Protein 8EI9 (pdb70)

B-factor: mean 84.49, std 15.57, range [42.55, 171.06]

Secondary structure (DSSP, 8-state):
---SSHHHHHHHTT-S-TTTTHHHHHHHHHHTSSHHHHHHHHT-HHHHHHHHHHHTT---SHHHHHHHHHHHHHHTSTHHHHHHHHTT-HHHHTGGGTS--HHHHHHHHHHHHHHHHHSTTHHHHHHHTTHHHHHHHT---S-SHHHHHHHHHHHHHSTT-HHHHHHHHHTT-HHHHHHHHTT---HHHHHHHHHHHHTTTSSTTTHHHHHHHTHHHHHGGGGG-S-HHHHHHHHHHHHHH-TT-TT---THHHHHHHHHHTT-S-HHHHHHHHHHHHHTTSS-HHHHHHHHHTTHHHHHHHHHHHHTT-HHHHHHHHHHHHHHTSSSTTHHHHHHHHHHTT-HHHHHHTTSTT--HHHHHHHHHHHHHHTSSGGGHHHHHHTT-HHHHHHHHHHHHHHHT-TTSSTT-----SSS--THHHHHHHHHHHHHHTTSHHHHHHHHHTT-HHHHHHHTT-S-TTHHHHHHHHTTTTSSSHHHHHHHTTSS-TTTTTTSTT-SSHHHHTTHHHHHHHTT--/---EEE-HHHHHHHHHHT---SSB-HHHHHHHHHHHHHHHT-B-SSS-SEEE-TTSSHHHHT--SEEESS-THHHHHHHTTSEEE-/--HHHHHHHHHHSTT--

Structure (mmCIF, N/CA/C/O backbone):
data_8EI9
#
_entry.id   8EI9
#
_cell.length_a   87.035
_cell.length_b   95.318
_cell.length_c   166.723
_cell.angle_alpha   90.000
_cell.angle_beta   90.000
_cell.angle_gamma   90.000
#
_symmetry.space_group_name_H-M   'P 21 21 21'
#
loop_
_entity.id
_entity.type
_entity.pdbx_description
1 polymer H332
2 polymer 'Catenin beta-1'
3 polymer 'E3 ubiquitin-protein ligase Mdm2'
4 non-polymer "N,N'-(1,4-phenylene)diacetamide"
#
loop_
_atom_site.group_PDB
_atom_site.id
_atom_site.type_symbol
_atom_site.label_atom_id
_atom_site.label_alt_id
_atom_site.label_comp_id
_atom_site.label_asym_id
_atom_site.label_entity_id
_atom_site.label_seq_id
_atom_site.pdbx_PDB_ins_code
_atom_site.Cartn_x
_atom_site.Cartn_y
_atom_site.Cartn_z
_atom_site.occupancy
_atom_site.B_iso_or_equiv
_atom_site.auth_seq_id
_atom_site.auth_comp_id
_atom_site.auth_asym_id
_atom_site.auth_atom_id
_atom_site.pdbx_PDB_model_num
ATOM 1 N N . ALA A 1 6 ? 61.810 3.164 19.661 1.00 113.80 5 ALA C N 1
ATOM 2 C CA . ALA A 1 6 ? 61.238 4.343 20.301 1.00 118.38 5 ALA C CA 1
ATOM 3 C C . ALA A 1 6 ? 60.174 4.980 19.414 1.00 120.20 5 ALA C C 1
ATOM 4 O O . ALA A 1 6 ? 59.424 5.851 19.854 1.00 115.90 5 ALA C O 1
ATOM 6 N N . ASN A 1 7 ? 60.114 4.536 18.158 1.00 119.85 6 ASN C N 1
ATOM 7 C CA . ASN A 1 7 ? 59.139 5.057 17.211 1.00 111.85 6 ASN C CA 1
ATOM 8 C C . ASN A 1 7 ? 58.532 3.984 16.318 1.00 109.03 6 ASN C C 1
ATOM 9 O O . ASN A 1 7 ? 57.661 4.308 15.504 1.00 105.75 6 ASN C O 1
ATOM 14 N N . ASP A 1 8 ? 58.951 2.724 16.443 1.00 113.38 7 ASP C N 1
ATOM 15 C CA . ASP A 1 8 ? 58.453 1.663 15.577 1.00 106.17 7 ASP C CA 1
ATOM 16 C C . ASP A 1 8 ? 57.217 0.974 16.144 1.00 99.91 7 ASP C C 1
ATOM 17 O O . ASP A 1 8 ? 56.289 0.660 15.391 1.00 95.03 7 ASP C O 1
ATOM 22 N N . CYS A 1 9 ? 57.181 0.727 17.456 1.00 97.95 8 CYS C N 1
ATOM 23 C CA . CYS A 1 9 ? 56.002 0.110 18.054 1.00 98.10 8 CYS C CA 1
ATOM 24 C C . CYS A 1 9 ? 54.783 1.021 18.037 1.00 91.59 8 CYS C C 1
ATOM 25 O O . CYS A 1 9 ? 53.676 0.547 18.312 1.00 91.59 8 CYS C O 1
ATOM 28 N N . PHE A 1 10 ? 54.952 2.305 17.725 1.00 88.86 9 PHE C N 1
ATOM 29 C CA . PHE A 1 10 ? 53.808 3.174 17.480 1.00 87.35 9 PHE C CA 1
ATOM 30 C C . PHE A 1 10 ? 53.357 3.103 16.025 1.00 91.18 9 PHE C C 1
ATOM 31 O O . PHE A 1 10 ? 52.161 2.965 15.750 1.00 91.02 9 PHE C O 1
ATOM 39 N N . LYS A 1 11 ? 54.305 3.199 15.089 1.00 96.45 10 LYS C N 1
ATOM 40 C CA . LYS A 1 11 ? 53.963 3.194 13.670 1.00 93.46 10 LYS C CA 1
ATOM 41 C C . LYS A 1 11 ? 53.260 1.900 13.277 1.00 94.54 10 LYS C C 1
ATOM 42 O O . LYS A 1 11 ? 52.245 1.920 12.571 1.00 88.88 10 LYS C O 1
ATOM 48 N N . ALA A 1 12 ? 53.789 0.761 13.728 1.00 94.94 11 ALA C N 1
ATOM 49 C CA . ALA A 1 12 ? 53.197 -0.529 13.398 1.00 93.58 11 ALA C CA 1
ATOM 50 C C . ALA A 1 12 ? 51.844 -0.747 14.063 1.00 96.27 11 ALA C C 1
ATOM 51 O O . ALA A 1 12 ? 51.136 -1.689 13.691 1.00 102.73 11 ALA C O 1
ATOM 53 N N . ALA A 1 13 ? 51.472 0.091 15.030 1.00 92.71 12 ALA C N 1
ATOM 54 C CA . ALA A 1 13 ? 50.172 -0.012 15.679 1.00 86.80 12 ALA C CA 1
ATOM 55 C C . ALA A 1 13 ? 49.085 0.725 14.909 1.00 83.02 12 ALA C C 1
ATOM 56 O O . ALA A 1 13 ? 47.968 0.213 14.771 1.00 78.26 12 ALA C O 1
ATOM 58 N N . TRP A 1 14 ? 49.390 1.923 14.403 1.00 86.13 13 TRP C N 1
ATOM 59 C CA . TRP A 1 14 ? 48.390 2.681 13.659 1.00 89.60 13 TRP C CA 1
ATOM 60 C C . TRP A 1 14 ? 48.137 2.069 12.288 1.00 90.49 13 TRP C C 1
ATOM 61 O O . TRP A 1 14 ? 46.986 1.972 11.851 1.00 89.21 13 TRP C O 1
ATOM 72 N N . GLN A 1 15 ? 49.190 1.627 11.604 1.00 91.03 14 GLN C N 1
ATOM 73 C CA . GLN A 1 15 ? 48.957 0.962 10.324 1.00 92.07 14 GLN C CA 1
ATOM 74 C C . GLN A 1 15 ? 48.276 -0.403 10.478 1.00 93.81 14 GLN C C 1
ATOM 75 O O . GLN A 1 15 ? 48.157 -1.152 9.498 1.00 107.41 14 GLN C O 1
ATOM 81 N N . CYS A 1 16 ? 47.837 -0.713 11.701 1.00 88.58 15 CYS C N 1
ATOM 82 C CA . CYS A 1 16 ? 46.911 -1.803 11.957 1.00 93.08 15 CYS C CA 1
ATOM 83 C C . CYS A 1 16 ? 45.548 -1.316 12.438 1.00 91.35 15 CYS C C 1
ATOM 84 O O . CYS A 1 16 ? 44.566 -2.052 12.306 1.00 91.64 15 CYS C O 1
ATOM 87 N N . ILE A 1 17 ? 45.458 -0.096 12.977 1.00 89.50 16 ILE C N 1
ATOM 88 C CA . ILE A 1 17 ? 44.147 0.472 13.283 1.00 88.92 16 ILE C CA 1
ATOM 89 C C . ILE A 1 17 ? 43.526 1.056 12.025 1.00 85.46 16 ILE C C 1
ATOM 90 O O . ILE A 1 17 ? 42.295 1.115 11.907 1.00 86.50 16 ILE C O 1
ATOM 95 N N . ILE A 1 18 ? 44.359 1.476 11.071 1.00 82.84 17 ILE C N 1
ATOM 96 C CA . ILE A 1 18 ? 43.886 1.958 9.783 1.00 81.84 17 ILE C CA 1
ATOM 97 C C . ILE A 1 18 ? 43.489 0.738 8.965 1.00 86.65 17 ILE C C 1
ATOM 98 O O . ILE A 1 18 ? 42.898 0.856 7.883 1.00 92.02 17 ILE C O 1
ATOM 103 N N . TRP A 1 19 ? 43.772 -0.457 9.499 1.00 85.60 18 TRP C N 1
ATOM 104 C CA . TRP A 1 19 ? 43.520 -1.651 8.708 1.00 92.15 18 TRP C CA 1
ATOM 105 C C . TRP A 1 19 ? 42.020 -1.687 8.460 1.00 97.15 18 TRP C C 1
ATOM 106 O O . TRP A 1 19 ? 41.554 -1.869 7.331 1.00 107.48 18 TRP C O 1
ATOM 117 N N . LEU A 1 20 ? 41.274 -1.413 9.530 1.00 89.14 19 LEU C N 1
ATOM 118 C CA . LEU A 1 20 ? 39.865 -1.700 9.697 1.00 88.23 19 LEU C CA 1
ATOM 119 C C . LEU A 1 20 ? 38.982 -0.607 9.124 1.00 90.49 19 LEU C C 1
ATOM 120 O O . LEU A 1 20 ? 37.753 -0.762 9.095 1.00 93.41 19 LEU C O 1
ATOM 125 N N . HIS A 1 21 ? 39.573 0.530 8.774 1.00 90.46 20 HIS C N 1
ATOM 126 C CA . HIS A 1 21 ? 38.950 1.541 7.935 1.00 97.99 20 HIS C CA 1
ATOM 127 C C . HIS A 1 21 ? 38.000 2.352 8.805 1.00 91.70 20 HIS C C 1
ATOM 128 O O . HIS A 1 21 ? 38.409 3.104 9.695 1.00 81.39 20 HIS C O 1
ATOM 135 N N . GLN A 1 22 ? 36.716 2.087 8.580 1.00 91.91 21 GLN C N 1
ATOM 136 C CA . GLN A 1 22 ? 35.577 2.886 9.010 1.00 94.87 21 GLN C CA 1
ATOM 137 C C . GLN A 1 22 ? 35.980 4.302 9.328 1.00 91.77 21 GLN C C 1
ATOM 138 O O . GLN A 1 22 ? 36.486 4.978 8.452 1.00 84.98 21 GLN C O 1
ATOM 144 N N . LEU B 2 16 ? -17.284 -43.017 -55.655 1.00 77.17 148 LEU A N 1
ATOM 145 C CA . LEU B 2 16 ? -17.101 -42.423 -56.975 1.00 90.85 148 LEU A CA 1
ATOM 146 C C . LEU B 2 16 ? -16.363 -43.365 -57.923 1.00 93.87 148 LEU A C 1
ATOM 147 O O . LEU B 2 16 ? -16.797 -44.496 -58.134 1.00 91.72 148 LEU A O 1
ATOM 152 N N 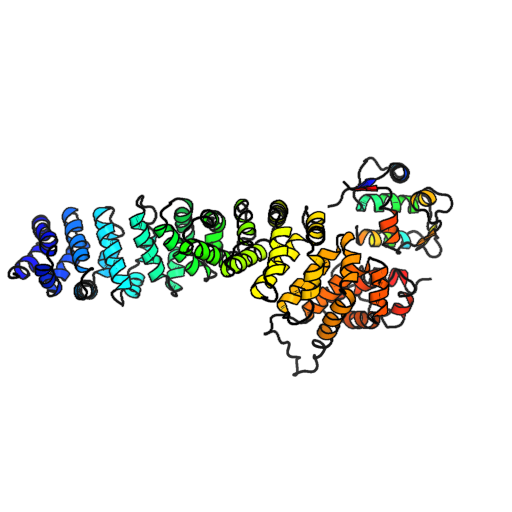. ALA B 2 17 ? -15.252 -42.905 -58.496 1.00 96.01 149 ALA A N 1
ATOM 153 C CA . ALA B 2 17 ? -14.591 -43.654 -59.553 1.00 92.50 149 ALA A CA 1
ATOM 154 C C . ALA B 2 17 ? -13.078 -43.604 -59.403 1.00 89.91 149 ALA A C 1
ATOM 155 O O . ALA B 2 17 ? -12.516 -42.590 -58.978 1.00 83.27 149 ALA A O 1
ATOM 157 N N . THR B 2 18 ? -12.427 -44.719 -59.757 1.00 93.70 150 THR A N 1
ATOM 158 C CA . THR B 2 18 ? -10.983 -44.772 -59.900 1.00 95.21 150 THR A CA 1
ATOM 159 C C . THR B 2 18 ? -10.710 -44.898 -61.390 1.00 102.41 150 THR A C 1
ATOM 160 O O . THR B 2 18 ? -10.823 -43.897 -62.121 1.00 101.22 150 THR A O 1
ATOM 164 N N . ARG B 2 19 ? -10.348 -46.079 -61.893 1.00 105.95 151 ARG A N 1
ATOM 165 C CA . ARG B 2 19 ? -10.354 -46.397 -63.321 1.00 105.67 151 ARG A CA 1
ATOM 166 C C . ARG B 2 19 ? -9.447 -45.485 -64.143 1.00 109.22 151 ARG A C 1
ATOM 167 O O . ARG B 2 19 ? -9.655 -45.330 -65.351 1.00 108.37 151 ARG A O 1
ATOM 175 N N . ALA B 2 20 ? -8.435 -44.877 -63.522 1.00 110.56 152 ALA A N 1
ATOM 176 C CA . ALA B 2 20 ? -7.567 -43.953 -64.242 1.00 106.93 152 ALA A CA 1
ATOM 177 C C . ALA B 2 20 ? -6.221 -43.777 -63.549 1.00 101.82 152 ALA A C 1
ATOM 178 O O . ALA B 2 20 ? -5.327 -43.112 -64.083 1.00 101.01 152 ALA A O 1
ATOM 180 N N . ILE B 2 21 ? -6.066 -44.362 -62.366 1.00 102.31 153 ILE A N 1
ATOM 181 C CA . ILE B 2 21 ? -4.835 -44.222 -61.588 1.00 105.96 153 ILE A CA 1
ATOM 182 C C . ILE B 2 21 ? -3.672 -44.948 -62.262 1.00 112.69 153 ILE A C 1
ATOM 183 O O . ILE B 2 21 ? -2.588 -44.358 -62.382 1.00 109.96 153 ILE A O 1
ATOM 188 N N . PRO B 2 22 ? -3.816 -46.206 -62.713 1.00 117.42 154 PRO A N 1
ATOM 189 C CA . PRO B 2 22 ? -2.698 -46.814 -63.459 1.00 116.50 154 PRO A CA 1
ATOM 190 C C . PRO B 2 22 ? -2.386 -46.077 -64.747 1.00 116.52 154 PRO A C 1
ATOM 191 O O . PRO B 2 22 ? -1.216 -45.980 -65.139 1.00 111.16 154 PRO A O 1
ATOM 195 N N . GLU B 2 23 ? -3.417 -45.561 -65.423 1.00 116.84 155 GLU A N 1
ATOM 196 C CA . GLU B 2 23 ? -3.205 -44.644 -66.538 1.00 113.90 155 GLU A CA 1
ATOM 197 C C . GLU B 2 23 ? -2.330 -43.470 -66.122 1.00 109.50 155 GLU A C 1
ATOM 198 O O . GLU B 2 23 ? -1.421 -43.065 -66.857 1.00 107.51 155 GLU A O 1
ATOM 204 N N . LEU B 2 24 ? -2.587 -42.916 -64.936 1.00 107.83 156 LEU A N 1
ATOM 205 C CA . LEU B 2 24 ? -1.815 -41.792 -64.426 1.00 101.72 156 LEU A CA 1
ATOM 206 C C . LEU B 2 24 ? -0.522 -42.221 -63.748 1.00 101.97 156 LEU A C 1
ATOM 207 O O . LEU B 2 24 ? 0.390 -41.399 -63.613 1.00 96.93 156 LEU A O 1
ATOM 212 N N . THR B 2 25 ? -0.427 -43.483 -63.317 1.00 106.29 157 THR A N 1
ATOM 213 C CA . THR B 2 25 ? 0.771 -43.949 -62.624 1.00 109.18 157 THR A CA 1
ATOM 214 C C . THR B 2 25 ? 2.011 -43.802 -63.497 1.00 109.81 157 THR A C 1
ATOM 215 O O . THR B 2 25 ? 3.061 -43.350 -63.028 1.00 104.95 157 THR A O 1
ATOM 219 N N . LYS B 2 26 ? 1.906 -44.173 -64.772 1.00 109.73 158 LYS A N 1
ATOM 220 C CA . LYS B 2 26 ? 3.020 -44.047 -65.700 1.00 111.92 158 LYS A CA 1
ATOM 221 C C . LYS B 2 26 ? 3.099 -42.673 -66.351 1.00 105.84 158 LYS A C 1
ATOM 222 O O . LYS B 2 26 ? 4.182 -42.276 -66.797 1.00 104.09 158 LYS A O 1
ATOM 228 N N . LEU B 2 27 ? 1.986 -41.937 -66.407 1.00 101.07 159 LEU A N 1
ATOM 229 C CA . LEU B 2 27 ? 1.981 -40.657 -67.107 1.00 94.04 159 LEU A CA 1
ATOM 230 C C . LEU B 2 27 ? 2.836 -39.619 -66.390 1.00 92.93 159 LEU A C 1
ATOM 231 O O . LEU B 2 27 ? 3.371 -38.709 -67.033 1.00 88.86 159 LEU A O 1
ATOM 236 N N . LEU B 2 28 ? 2.979 -39.736 -65.067 1.00 94.82 160 LEU A N 1
ATOM 237 C CA . LEU B 2 28 ? 3.895 -38.857 -64.348 1.00 98.50 160 LEU A CA 1
ATOM 238 C C . LEU B 2 28 ? 5.347 -39.199 -64.651 1.00 100.67 160 LEU A C 1
ATOM 239 O O . LEU B 2 28 ? 6.211 -38.316 -64.618 1.00 102.79 160 LEU A O 1
ATOM 244 N N . ASN B 2 29 ? 5.634 -40.466 -64.945 1.00 103.38 161 ASN A N 1
ATOM 245 C CA . ASN B 2 29 ? 6.976 -40.904 -65.301 1.00 109.32 161 ASN A CA 1
ATOM 246 C C . ASN B 2 29 ? 7.299 -40.679 -66.772 1.00 113.52 161 ASN A C 1
ATOM 247 O O . ASN B 2 29 ? 8.349 -41.137 -67.237 1.00 117.97 161 ASN A O 1
ATOM 252 N N . ASP B 2 30 ? 6.424 -39.997 -67.509 1.00 110.95 162 ASP A N 1
ATOM 253 C CA . ASP B 2 30 ? 6.682 -39.715 -68.914 1.00 108.76 162 ASP A CA 1
ATOM 254 C C . ASP B 2 30 ? 7.903 -38.814 -69.043 1.00 115.77 162 ASP A C 1
ATOM 255 O O . ASP B 2 30 ? 8.016 -37.797 -68.353 1.00 121.22 162 ASP A O 1
ATOM 260 N N . GLU B 2 31 ? 8.822 -39.194 -69.934 1.00 115.55 163 GLU A N 1
ATOM 261 C CA . GLU B 2 31 ? 10.067 -38.454 -70.101 1.00 118.56 163 GLU A CA 1
ATOM 262 C C . GLU B 2 31 ? 9.863 -37.071 -70.708 1.00 118.17 163 GLU A C 1
ATOM 263 O O . GLU B 2 31 ? 10.818 -36.288 -70.750 1.00 113.47 163 GLU A O 1
ATOM 269 N N . ASP B 2 32 ? 8.659 -36.753 -71.176 1.00 115.00 164 ASP A N 1
ATOM 270 C CA . ASP B 2 32 ? 8.347 -35.430 -71.705 1.00 104.79 164 ASP A CA 1
ATOM 271 C C . ASP B 2 32 ? 7.921 -34.549 -70.536 1.00 105.94 164 ASP A C 1
ATOM 272 O O . ASP B 2 32 ? 6.819 -34.708 -70.001 1.00 104.35 164 ASP A O 1
ATOM 277 N N . GLN B 2 33 ? 8.791 -33.615 -70.145 1.00 108.98 165 GLN A N 1
ATOM 278 C CA . GLN B 2 33 ? 8.553 -32.793 -68.963 1.00 109.94 165 GLN A CA 1
ATOM 279 C C . GLN B 2 33 ? 7.543 -31.684 -69.228 1.00 107.26 165 GLN A C 1
ATOM 280 O O . GLN B 2 33 ? 7.536 -30.663 -68.533 1.00 112.57 165 GLN A O 1
ATOM 286 N N . VAL B 2 34 ? 6.694 -31.871 -70.235 1.00 102.48 166 VAL A N 1
ATOM 287 C CA . VAL B 2 34 ? 5.559 -30.997 -70.479 1.00 101.75 166 VAL A CA 1
ATOM 288 C C . VAL B 2 34 ? 4.240 -31.721 -70.239 1.00 94.76 166 VAL A C 1
ATOM 289 O O . VAL B 2 34 ? 3.288 -31.130 -69.724 1.00 93.77 166 VAL A O 1
ATOM 293 N N . VAL B 2 35 ? 4.173 -33.008 -70.589 1.00 92.83 167 VAL A N 1
ATOM 294 C CA . VAL B 2 35 ? 2.987 -33.803 -70.291 1.00 87.90 167 VAL A CA 1
ATOM 295 C C . VAL B 2 35 ? 2.853 -34.017 -68.789 1.00 91.32 167 VAL A C 1
ATOM 296 O O . VAL B 2 35 ? 1.735 -34.107 -68.264 1.00 93.58 167 VAL A O 1
ATOM 300 N N . VAL B 2 36 ? 3.979 -34.093 -68.073 1.00 93.15 168 VAL A N 1
ATOM 301 C CA . VAL B 2 36 ? 3.937 -34.247 -66.621 1.00 87.76 168 VAL A CA 1
ATOM 302 C C . VAL B 2 36 ? 3.220 -33.065 -65.983 1.00 89.66 168 VAL A C 1
ATOM 303 O O . VAL B 2 36 ? 2.436 -33.229 -65.039 1.00 86.12 168 VAL A O 1
ATOM 307 N N . ASN B 2 37 ? 3.472 -31.856 -66.490 1.00 93.12 169 ASN A N 1
ATOM 308 C CA . ASN B 2 37 ? 2.745 -30.687 -66.008 1.00 92.46 169 ASN A CA 1
ATOM 309 C C . ASN B 2 37 ? 1.260 -30.802 -66.327 1.00 93.97 169 ASN A C 1
ATOM 310 O O . ASN B 2 37 ? 0.409 -30.462 -65.496 1.00 90.32 169 ASN A O 1
ATOM 315 N N . LYS B 2 38 ? 0.931 -31.289 -67.521 1.00 100.38 170 LYS A N 1
ATOM 316 C CA . LYS B 2 38 ? -0.455 -31.517 -67.907 1.00 98.56 170 LYS A CA 1
ATOM 317 C C . LYS B 2 38 ? -1.041 -32.777 -67.283 1.00 94.41 170 LYS A C 1
ATOM 318 O O . LYS B 2 38 ? -2.212 -33.084 -67.531 1.00 95.14 170 LYS A O 1
ATOM 324 N N . ALA B 2 39 ? -0.263 -33.509 -66.486 1.00 92.01 171 ALA A N 1
ATOM 325 C CA . ALA B 2 39 ? -0.733 -34.700 -65.789 1.00 88.29 171 ALA A CA 1
ATOM 326 C C . ALA B 2 39 ? -0.995 -34.441 -64.311 1.00 86.72 171 ALA A C 1
ATOM 327 O O . ALA B 2 39 ? -2.056 -34.804 -63.796 1.00 86.75 171 ALA A O 1
ATOM 329 N N . ALA B 2 40 ? -0.042 -33.819 -63.614 1.00 83.03 172 ALA A N 1
ATOM 330 C CA . ALA B 2 40 ? -0.239 -33.468 -62.214 1.00 79.12 172 ALA A CA 1
ATOM 331 C C . ALA B 2 40 ? -1.208 -32.308 -62.030 1.00 81.39 172 ALA A C 1
ATOM 332 O O . ALA B 2 40 ? -1.589 -32.018 -60.891 1.00 77.13 172 ALA A O 1
ATOM 334 N N . VAL B 2 41 ? -1.613 -31.644 -63.115 1.00 86.93 173 VAL A N 1
ATOM 335 C CA . VAL B 2 41 ? -2.550 -30.532 -63.003 1.00 86.41 173 VAL A CA 1
ATOM 336 C C . VAL B 2 41 ? -3.910 -31.014 -62.512 1.00 84.06 173 VAL A C 1
ATOM 337 O O . VAL B 2 41 ? -4.619 -30.282 -61.810 1.00 83.01 173 VAL A O 1
ATOM 341 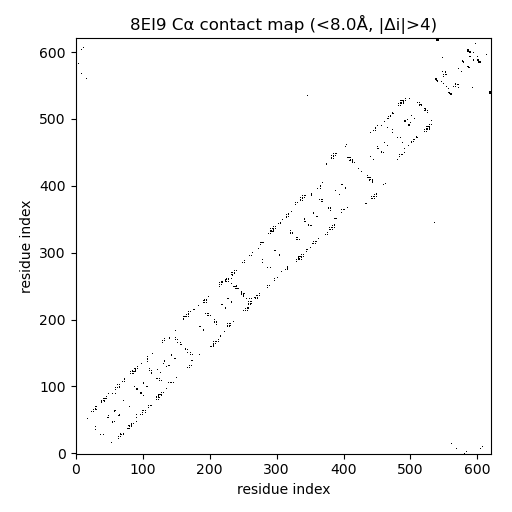N N . MET B 2 42 ? -4.293 -32.246 -62.851 1.00 86.03 174 MET A N 1
ATOM 342 C CA . MET B 2 42 ? -5.567 -32.797 -62.413 1.00 88.38 174 MET A CA 1
ATOM 343 C C . MET B 2 42 ? -5.451 -33.671 -61.173 1.00 90.25 174 MET A C 1
ATOM 344 O O . MET B 2 42 ? -6.446 -33.834 -60.460 1.00 99.34 174 MET A O 1
ATOM 349 N N . VAL B 2 43 ? -4.269 -34.227 -60.898 1.00 83.97 175 VAL A N 1
ATOM 350 C CA . VAL B 2 43 ? -4.091 -35.052 -59.704 1.00 87.89 175 VAL A CA 1
ATOM 351 C C . VAL B 2 43 ? -4.323 -34.220 -58.449 1.00 91.02 175 VAL A C 1
ATOM 352 O O . VAL B 2 43 ? -5.041 -34.634 -57.530 1.00 91.45 175 VAL A O 1
ATOM 356 N N . HIS B 2 44 ? -3.715 -33.032 -58.391 1.00 90.08 176 HIS A N 1
ATOM 357 C CA . HIS B 2 44 ? -3.985 -32.120 -57.285 1.00 92.92 176 HIS A CA 1
ATOM 358 C C . HIS B 2 44 ? -5.442 -31.681 -57.274 1.00 98.18 176 HIS A C 1
ATOM 359 O O . HIS B 2 44 ? -6.024 -31.482 -56.201 1.00 94.64 176 HIS A O 1
ATOM 366 N N . GLN B 2 45 ? -6.049 -31.535 -58.454 1.00 103.68 177 GLN A N 1
ATOM 367 C CA . GLN B 2 45 ? -7.462 -31.181 -58.524 1.00 105.72 177 GLN A CA 1
ATOM 368 C C . GLN B 2 45 ? -8.345 -32.362 -58.141 1.00 101.93 177 GLN A C 1
ATOM 369 O O . GLN B 2 45 ? -9.360 -32.189 -57.455 1.00 101.58 177 GLN A O 1
ATOM 375 N N . LEU B 2 46 ? -7.977 -33.570 -58.573 1.00 101.85 178 LEU A N 1
ATOM 376 C CA . LEU B 2 46 ? -8.765 -34.756 -58.259 1.00 103.68 178 LEU A CA 1
ATOM 377 C C . LEU B 2 46 ? -8.555 -35.229 -56.826 1.00 96.53 178 LEU A C 1
ATOM 378 O O . LEU B 2 46 ? -9.363 -36.016 -56.321 1.00 98.36 178 LEU A O 1
ATOM 383 N N . SER B 2 47 ? -7.499 -34.765 -56.159 1.00 92.09 179 SER A N 1
ATOM 384 C CA . SER B 2 47 ? -7.305 -35.056 -54.745 1.00 95.16 179 SER A CA 1
ATOM 385 C C . SER B 2 47 ? -8.160 -34.176 -53.843 1.00 91.62 179 SER A C 1
ATOM 386 O O . SER B 2 47 ? -8.177 -34.395 -52.626 1.00 93.56 179 SER A O 1
ATOM 389 N N . LYS B 2 48 ? -8.868 -33.198 -54.410 1.00 89.01 180 LYS A N 1
ATOM 390 C CA . LYS B 2 48 ? -9.639 -32.260 -53.600 1.00 90.41 180 LYS A CA 1
ATOM 391 C C . LYS B 2 48 ? -10.823 -32.943 -52.926 1.00 88.60 180 LYS A C 1
ATOM 392 O O . LYS B 2 48 ? -11.170 -32.613 -51.786 1.00 85.84 180 LYS A O 1
ATOM 398 N N . LYS B 2 49 ? -11.453 -33.894 -53.609 1.00 91.91 181 LYS A N 1
ATOM 399 C CA . LYS B 2 49 ? -12.622 -34.569 -53.066 1.00 102.09 181 LYS A CA 1
ATOM 400 C C . LYS B 2 49 ? -12.199 -35.697 -52.134 1.00 104.36 181 LYS A C 1
ATOM 401 O O . LYS B 2 49 ? -11.192 -36.370 -52.370 1.00 101.25 181 LYS A O 1
ATOM 407 N N . GLU B 2 50 ? -12.978 -35.898 -51.066 1.00 103.37 182 GLU A N 1
ATOM 408 C CA . GLU B 2 50 ? -12.696 -36.990 -50.139 1.00 100.86 182 GLU A CA 1
ATOM 409 C C . GLU B 2 50 ? -12.756 -38.346 -50.829 1.00 99.46 182 GLU A C 1
ATOM 410 O O . GLU B 2 50 ? -12.012 -39.262 -50.464 1.00 101.84 182 GLU A O 1
ATOM 416 N N . ALA B 2 51 ? -13.634 -38.491 -51.822 1.00 90.68 183 ALA A N 1
ATOM 417 C CA . ALA B 2 51 ? -13.841 -39.767 -52.495 1.00 93.85 183 ALA A CA 1
ATOM 418 C C . ALA B 2 51 ? -12.591 -40.226 -53.234 1.00 103.08 183 ALA A C 1
ATOM 419 O O . ALA B 2 51 ? -11.978 -41.231 -52.862 1.00 111.05 183 ALA A O 1
ATOM 421 N N . SER B 2 52 ? -12.206 -39.494 -54.283 1.00 101.38 184 SER A N 1
ATOM 422 C CA . SER B 2 52 ? -11.032 -39.867 -55.064 1.00 106.24 184 SER A CA 1
ATOM 423 C C . SER B 2 52 ? -9.747 -39.792 -54.250 1.00 102.54 184 SER A C 1
ATOM 424 O O . SER B 2 52 ? -8.727 -40.346 -54.672 1.00 100.48 184 SER A O 1
ATOM 427 N N . ARG B 2 53 ? -9.774 -39.117 -53.098 1.00 100.65 185 ARG A N 1
ATOM 428 C CA . ARG B 2 53 ? -8.596 -39.065 -52.239 1.00 102.14 185 ARG A CA 1
ATOM 429 C C . ARG B 2 53 ? -8.219 -40.454 -51.740 1.00 103.76 185 ARG A C 1
ATOM 430 O O . ARG B 2 53 ? -7.032 -40.791 -51.654 1.00 101.29 185 ARG A O 1
ATOM 438 N N . HIS B 2 54 ? -9.219 -41.278 -51.413 1.00 108.22 186 HIS A N 1
ATOM 439 C CA . HIS B 2 54 ? -8.947 -42.624 -50.920 1.00 119.53 186 HIS A CA 1
ATOM 440 C C . HIS B 2 54 ? -8.317 -43.504 -51.992 1.00 115.29 186 HIS A C 1
ATOM 441 O O . HIS B 2 54 ? -7.600 -44.458 -51.667 1.00 115.43 186 HIS A O 1
ATOM 448 N N . ALA B 2 55 ? -8.563 -43.200 -53.268 1.00 106.15 187 ALA A N 1
ATOM 449 C CA . ALA B 2 55 ? -8.004 -44.008 -54.347 1.00 103.35 187 ALA A CA 1
ATOM 450 C C . ALA B 2 55 ? -6.494 -43.829 -54.446 1.00 98.94 187 ALA A C 1
ATOM 451 O O . ALA B 2 55 ? -5.750 -44.807 -54.582 1.00 94.96 187 ALA A O 1
ATOM 453 N N . ILE B 2 56 ? -6.025 -42.580 -54.386 1.00 97.34 188 ILE A N 1
ATOM 454 C CA . ILE B 2 56 ? -4.593 -42.312 -54.487 1.00 93.76 188 ILE A CA 1
ATOM 455 C C . ILE B 2 56 ? -3.852 -42.920 -53.302 1.00 91.73 188 ILE A C 1
ATOM 456 O O . ILE B 2 56 ? -2.742 -43.446 -53.446 1.00 93.05 188 ILE A O 1
ATOM 461 N N . MET B 2 57 ? -4.460 -42.863 -52.116 1.00 91.23 189 MET A N 1
ATOM 462 C CA . MET B 2 57 ? -3.805 -43.363 -50.911 1.00 92.65 189 MET A CA 1
ATOM 463 C C . MET B 2 57 ? -3.616 -44.875 -50.963 1.00 98.23 189 MET A C 1
ATOM 464 O O . MET B 2 57 ? -2.607 -45.397 -50.474 1.00 100.31 189 MET A O 1
ATOM 469 N N . ARG B 2 58 ? -4.569 -45.593 -51.555 1.00 98.46 190 ARG A N 1
ATOM 470 C CA . ARG B 2 58 ? -4.496 -47.046 -51.651 1.00 97.08 190 ARG A CA 1
ATOM 471 C C . ARG B 2 58 ? -3.606 -47.523 -52.793 1.00 95.86 190 ARG A C 1
ATOM 472 O O . ARG B 2 58 ? -3.467 -48.736 -52.986 1.00 95.29 190 ARG A O 1
ATOM 480 N N . SER B 2 59 ? -2.994 -46.609 -53.549 1.00 96.16 191 SER A N 1
ATOM 481 C CA . SER B 2 59 ? -2.142 -46.951 -54.686 1.00 95.53 191 SER A CA 1
ATOM 482 C C . SER B 2 59 ? -0.726 -46.460 -54.406 1.00 90.99 191 SER A C 1
ATOM 483 O O . SER B 2 59 ? -0.339 -45.367 -54.847 1.00 95.42 191 SER A O 1
ATOM 486 N N . PRO B 2 60 ? 0.077 -47.240 -53.675 1.00 81.97 192 PRO A N 1
ATOM 487 C CA . PRO B 2 60 ? 1.482 -46.855 -53.461 1.00 81.24 192 PRO A CA 1
ATOM 488 C C . PRO B 2 60 ? 2.301 -46.805 -54.739 1.00 88.48 192 PRO A C 1
ATOM 489 O O . PRO B 2 60 ? 3.428 -46.296 -54.707 1.00 83.51 192 PRO A O 1
ATOM 493 N N . GLN B 2 61 ? 1.785 -47.328 -55.853 1.00 98.34 193 GLN A N 1
ATOM 494 C CA . GLN B 2 61 ? 2.429 -47.131 -57.144 1.00 98.98 193 GLN A CA 1
ATOM 495 C C . GLN B 2 61 ? 2.167 -45.741 -57.707 1.00 94.61 193 GLN A C 1
ATOM 496 O O . GLN B 2 61 ? 2.945 -45.265 -58.541 1.00 88.37 193 GLN A O 1
ATOM 502 N N . MET B 2 62 ? 1.093 -45.084 -57.265 1.00 94.67 194 MET A N 1
ATOM 503 C CA . MET B 2 62 ? 0.802 -43.723 -57.700 1.00 95.02 194 MET A CA 1
ATOM 504 C C . MET B 2 62 ? 1.606 -42.703 -56.903 1.00 93.55 194 MET A C 1
ATOM 505 O O . MET B 2 62 ? 2.222 -41.800 -57.480 1.00 92.19 194 MET A O 1
ATOM 510 N N . VAL B 2 63 ? 1.610 -42.835 -55.574 1.00 90.63 195 VAL A N 1
ATOM 511 C CA . VAL B 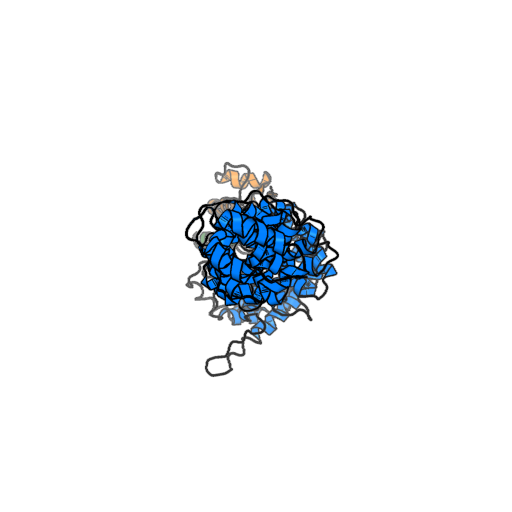2 63 ? 2.331 -41.887 -54.730 1.00 85.76 195 VAL A CA 1
ATOM 512 C C . VAL B 2 63 ? 3.836 -41.998 -54.949 1.00 89.97 195 VAL A C 1
ATOM 513 O O . VAL B 2 63 ? 4.556 -40.995 -54.872 1.00 90.44 195 VAL A O 1
ATOM 517 N N . SER B 2 64 ? 4.336 -43.202 -55.238 1.00 94.11 196 SER A N 1
ATOM 518 C CA . SER B 2 64 ? 5.759 -43.386 -55.506 1.00 101.08 196 SER A CA 1
ATOM 519 C C . SER B 2 64 ? 6.229 -42.652 -56.757 1.00 100.11 196 SER A C 1
ATOM 520 O O . SER B 2 64 ? 7.439 -42.610 -57.007 1.00 99.99 196 SER A O 1
ATOM 523 N N . ALA B 2 65 ? 5.314 -42.088 -57.546 1.00 98.57 197 ALA A N 1
ATOM 524 C CA . ALA B 2 65 ? 5.666 -41.231 -58.672 1.00 101.19 197 ALA A CA 1
ATOM 525 C C . ALA B 2 65 ? 5.538 -39.749 -58.353 1.00 93.20 197 ALA A C 1
ATOM 526 O O . ALA B 2 65 ? 6.264 -38.937 -58.937 1.00 91.45 197 ALA A O 1
ATOM 528 N N . ILE B 2 66 ? 4.628 -39.379 -57.448 1.00 88.38 198 ILE A N 1
ATOM 529 C CA . ILE B 2 66 ? 4.502 -37.982 -57.046 1.00 86.35 198 ILE A CA 1
ATOM 530 C C . ILE B 2 66 ? 5.742 -37.535 -56.282 1.00 83.10 198 ILE A C 1
ATOM 531 O O . ILE B 2 66 ? 6.224 -36.408 -56.456 1.00 81.16 198 ILE A O 1
ATOM 536 N N . VAL B 2 67 ? 6.281 -38.411 -55.431 1.00 85.70 199 VAL A N 1
ATOM 537 C CA . VAL B 2 67 ? 7.489 -38.082 -54.678 1.00 91.28 199 VAL A CA 1
ATOM 538 C C . VAL B 2 67 ? 8.652 -37.819 -55.626 1.00 95.38 199 VAL A C 1
ATOM 539 O O . VAL B 2 67 ? 9.422 -36.868 -55.441 1.00 95.17 199 VAL A O 1
ATOM 543 N N . ARG B 2 68 ? 8.790 -38.648 -56.663 1.00 97.24 200 ARG A N 1
ATOM 544 C CA . ARG B 2 68 ? 9.886 -38.475 -57.611 1.00 97.00 200 ARG A CA 1
ATOM 545 C C . ARG B 2 68 ? 9.735 -37.183 -58.404 1.00 94.12 200 ARG A C 1
ATOM 546 O O . ARG B 2 68 ? 10.726 -36.494 -58.673 1.00 93.01 200 ARG A O 1
ATOM 554 N N . THR B 2 69 ? 8.503 -36.836 -58.788 1.00 92.62 201 THR A N 1
ATOM 555 C CA . THR B 2 69 ? 8.279 -35.596 -59.522 1.00 93.89 201 THR A CA 1
ATOM 556 C C . THR B 2 69 ? 8.550 -34.364 -58.670 1.00 91.23 201 THR A C 1
ATOM 557 O O . THR B 2 69 ? 8.719 -33.272 -59.220 1.00 91.89 201 THR A O 1
ATOM 561 N N . MET B 2 70 ? 8.591 -34.510 -57.345 1.00 81.90 202 MET A N 1
ATOM 562 C CA . MET B 2 70 ? 8.931 -33.380 -56.490 1.00 78.71 202 MET A CA 1
ATOM 563 C C . MET B 2 70 ? 10.438 -33.163 -56.439 1.00 82.00 202 MET A C 1
ATOM 564 O O . MET B 2 70 ? 10.924 -32.056 -56.693 1.00 86.30 202 MET A O 1
ATOM 569 N N . GLN B 2 71 ? 11.191 -34.213 -56.114 1.00 83.15 203 GLN A N 1
ATOM 570 C CA . GLN B 2 71 ? 12.643 -34.144 -56.015 1.00 87.62 203 GLN A CA 1
ATOM 571 C C . GLN B 2 71 ? 13.336 -34.206 -57.372 1.00 92.78 203 GLN A C 1
ATOM 572 O O . GLN B 2 71 ? 14.560 -34.375 -57.419 1.00 99.60 203 GLN A O 1
ATOM 578 N N . ASN B 2 72 ? 12.588 -34.078 -58.468 1.00 84.12 204 ASN A N 1
ATOM 579 C CA . ASN B 2 72 ? 13.179 -34.105 -59.799 1.00 88.78 204 ASN A CA 1
ATOM 580 C C . ASN B 2 72 ? 12.303 -33.356 -60.793 1.00 89.73 204 ASN A C 1
ATOM 581 O O . ASN B 2 72 ? 11.761 -33.958 -61.726 1.00 94.57 204 ASN A O 1
ATOM 586 N N . THR B 2 73 ? 12.158 -32.046 -60.600 1.00 92.59 205 THR A N 1
ATOM 587 C CA . THR B 2 73 ? 11.385 -31.211 -61.507 1.00 93.09 205 THR A CA 1
ATOM 588 C C . THR B 2 73 ? 12.049 -29.848 -61.634 1.00 97.32 205 THR A C 1
ATOM 589 O O . THR B 2 73 ? 12.726 -29.377 -60.715 1.00 98.61 205 THR A O 1
ATOM 593 N N . ASN B 2 74 ? 11.853 -29.221 -62.795 1.00 98.12 206 ASN A N 1
ATOM 594 C CA . ASN B 2 74 ? 12.314 -27.865 -63.044 1.00 90.07 206 ASN A CA 1
ATOM 595 C C . ASN B 2 74 ? 11.171 -26.870 -63.173 1.00 83.07 206 ASN A C 1
ATOM 596 O O . ASN B 2 74 ? 11.428 -25.666 -63.290 1.00 80.71 206 ASN A O 1
ATOM 601 N N . ASP B 2 75 ? 9.927 -27.339 -63.151 1.00 81.33 207 ASP A N 1
ATOM 602 C CA . ASP B 2 75 ? 8.759 -26.489 -63.295 1.00 77.61 207 ASP A CA 1
ATOM 603 C C . ASP B 2 75 ? 8.318 -25.973 -61.926 1.00 76.85 207 ASP A C 1
ATOM 604 O O . ASP B 2 75 ? 8.882 -26.323 -60.886 1.00 79.28 207 ASP A O 1
ATOM 609 N N . VAL B 2 76 ? 7.293 -25.124 -61.925 1.00 76.72 208 VAL A N 1
ATOM 610 C CA . VAL B 2 76 ? 6.738 -24.564 -60.703 1.00 75.61 208 VAL A CA 1
ATOM 611 C C . VAL B 2 76 ? 5.338 -25.097 -60.426 1.00 79.20 208 VAL A C 1
ATOM 612 O O . VAL B 2 76 ? 5.010 -25.416 -59.280 1.00 79.57 208 VAL A O 1
ATOM 616 N N . GLU B 2 77 ? 4.498 -25.202 -61.459 1.00 79.13 209 GLU A N 1
ATOM 617 C CA . GLU B 2 77 ? 3.151 -25.726 -61.259 1.00 77.71 209 GLU A CA 1
ATOM 618 C C . GLU B 2 77 ? 3.174 -27.205 -60.900 1.00 79.56 209 GLU A C 1
ATOM 619 O O . GLU B 2 77 ? 2.301 -27.674 -60.160 1.00 80.92 209 GLU A O 1
ATOM 625 N N . THR B 2 78 ? 4.156 -27.954 -61.407 1.00 78.02 210 THR A N 1
ATOM 626 C CA . THR B 2 78 ? 4.307 -29.347 -60.999 1.00 77.74 210 THR A CA 1
ATOM 627 C C . THR B 2 78 ? 4.681 -29.441 -59.526 1.00 84.83 210 THR A C 1
ATOM 628 O O . THR B 2 78 ? 4.101 -30.235 -58.776 1.00 91.82 210 THR A O 1
ATOM 632 N N . ALA B 2 79 ? 5.649 -28.629 -59.093 1.00 80.34 211 ALA A N 1
ATOM 633 C CA . ALA B 2 79 ? 6.063 -28.647 -57.694 1.00 69.88 211 ALA A CA 1
ATOM 634 C C . ALA B 2 79 ? 4.934 -28.218 -56.768 1.00 70.64 211 ALA A C 1
ATOM 635 O O . ALA B 2 79 ? 4.831 -28.721 -55.643 1.00 76.72 211 ALA A O 1
ATOM 637 N N . ARG B 2 80 ? 4.079 -27.299 -57.217 1.00 70.44 212 ARG A N 1
ATOM 638 C CA . ARG B 2 80 ? 2.955 -26.872 -56.392 1.00 75.41 212 ARG A CA 1
ATOM 639 C C . ARG B 2 80 ? 1.840 -27.912 -56.389 1.00 77.56 212 ARG A C 1
ATOM 640 O O . ARG B 2 80 ? 1.233 -28.172 -55.344 1.00 84.69 212 ARG A O 1
ATOM 648 N N . CYS B 2 81 ? 1.563 -28.523 -57.544 1.00 76.59 213 CYS A N 1
ATOM 649 C CA . CYS B 2 81 ? 0.498 -29.518 -57.615 1.00 82.15 213 CYS A CA 1
ATOM 650 C C . CYS B 2 81 ? 0.890 -30.805 -56.900 1.00 82.67 213 CYS A C 1
ATOM 651 O O . CYS B 2 81 ? 0.047 -31.447 -56.262 1.00 84.48 213 CYS A O 1
ATOM 654 N N . THR B 2 82 ? 2.160 -31.202 -56.994 1.00 79.35 214 THR A N 1
ATOM 655 C CA . THR B 2 82 ? 2.611 -32.413 -56.312 1.00 72.76 214 THR A CA 1
ATOM 656 C C . THR B 2 82 ? 2.621 -32.217 -54.801 1.00 78.03 214 THR A C 1
ATOM 657 O O . THR B 2 82 ? 1.917 -32.920 -54.066 1.00 79.15 214 THR A O 1
ATOM 661 N N . ALA B 2 83 ? 3.419 -31.261 -54.317 1.00 78.91 215 ALA A N 1
ATOM 662 C CA . ALA B 2 83 ? 3.478 -30.993 -52.884 1.00 77.93 215 ALA A CA 1
ATOM 663 C C . ALA B 2 83 ? 2.145 -30.504 -52.335 1.00 80.70 215 ALA A C 1
ATOM 664 O O . ALA B 2 83 ? 1.908 -30.613 -51.127 1.00 83.26 215 ALA A O 1
ATOM 666 N N . GLY B 2 84 ? 1.276 -29.963 -53.190 1.00 83.01 216 GLY A N 1
ATOM 667 C CA . GLY B 2 84 ? -0.073 -29.648 -52.758 1.00 84.36 216 GLY A CA 1
ATOM 668 C C . GLY B 2 84 ? -0.937 -30.881 -52.590 1.00 85.88 216 GLY A C 1
ATOM 669 O O . GLY B 2 84 ? -1.789 -30.928 -51.698 1.00 87.54 216 GLY A O 1
ATOM 670 N N . THR B 2 85 ? -0.732 -31.892 -53.438 1.00 84.08 217 THR A N 1
ATOM 671 C CA . THR B 2 85 ? -1.459 -33.148 -53.287 1.00 86.79 217 THR A CA 1
ATOM 672 C C . THR B 2 85 ? -1.074 -33.852 -51.993 1.00 85.61 217 THR A C 1
ATOM 673 O O . THR B 2 85 ? -1.940 -34.363 -51.274 1.00 92.56 217 THR A O 1
ATOM 677 N N . LEU B 2 86 ? 0.225 -33.887 -51.681 1.00 75.82 218 LEU A N 1
ATOM 678 C CA . LEU B 2 86 ? 0.680 -34.538 -50.457 1.00 72.38 218 LEU A CA 1
ATOM 679 C C . LEU B 2 86 ? 0.101 -33.871 -49.216 1.00 73.96 218 LEU A C 1
ATOM 680 O O . LEU B 2 86 ? -0.067 -34.526 -48.181 1.00 73.38 218 LEU A O 1
ATOM 685 N N . HIS B 2 87 ? -0.209 -32.575 -49.299 1.00 75.28 219 HIS A N 1
ATOM 686 C CA . HIS B 2 87 ? -0.860 -31.900 -48.182 1.00 75.47 219 HIS A CA 1
ATOM 687 C C . HIS B 2 87 ? -2.297 -32.379 -48.015 1.00 78.12 219 HIS A C 1
ATOM 688 O O . HIS B 2 87 ? -2.753 -32.611 -46.889 1.00 86.82 219 HIS A O 1
ATOM 695 N N . ASN B 2 88 ? -3.023 -32.538 -49.125 1.00 73.68 220 ASN A N 1
ATOM 696 C CA . ASN B 2 88 ? -4.406 -32.997 -49.057 1.00 81.98 220 ASN A CA 1
ATOM 697 C C . ASN B 2 88 ? -4.520 -34.396 -48.467 1.00 87.04 220 ASN A C 1
ATOM 698 O O . ASN B 2 88 ? -5.592 -34.765 -47.976 1.00 89.00 220 ASN A O 1
ATOM 703 N N . LEU B 2 89 ? -3.442 -35.180 -48.502 1.00 82.85 221 LEU A N 1
ATOM 704 C CA . LEU B 2 89 ? -3.458 -36.506 -47.897 1.00 82.01 221 LEU A CA 1
ATOM 705 C C . LEU B 2 89 ? -3.175 -36.457 -46.401 1.00 85.58 221 LEU A C 1
ATOM 706 O O . LEU B 2 89 ? -3.584 -37.363 -45.667 1.00 88.93 221 LEU A O 1
ATOM 711 N N . SER B 2 90 ? -2.487 -35.411 -45.934 1.00 83.81 222 SER A N 1
ATOM 712 C CA . SER B 2 90 ? -2.012 -35.395 -44.555 1.00 81.37 222 SER A CA 1
ATOM 713 C C . SER B 2 90 ? -3.161 -35.334 -43.560 1.00 82.20 222 SER A C 1
ATOM 714 O O . SER B 2 90 ? -3.011 -35.764 -42.410 1.00 87.63 222 SER A O 1
ATOM 717 N N . HIS B 2 91 ? -4.312 -34.804 -43.977 1.00 83.79 223 HIS A N 1
ATOM 718 C CA . HIS B 2 91 ? -5.454 -34.745 -43.074 1.00 94.14 223 HIS A CA 1
ATOM 719 C C . HIS B 2 91 ? -6.019 -36.130 -42.793 1.00 92.36 223 HIS A C 1
ATOM 720 O O . HIS B 2 91 ? -6.644 -36.342 -41.748 1.00 91.94 223 HIS A O 1
ATOM 727 N N . HIS B 2 92 ? -5.803 -37.080 -43.697 1.00 92.83 224 HIS A N 1
ATOM 728 C CA . HIS B 2 92 ? -6.332 -38.428 -43.559 1.00 94.50 224 HIS A CA 1
ATOM 729 C C . HIS B 2 92 ? -5.229 -39.371 -43.098 1.00 89.37 224 HIS A C 1
ATOM 730 O O . HIS B 2 92 ? -4.066 -39.221 -43.486 1.00 87.73 224 HIS A O 1
ATOM 737 N N . ARG B 2 93 ? -5.605 -40.346 -42.270 1.00 82.69 225 ARG A N 1
ATOM 738 C CA . ARG B 2 93 ? -4.645 -41.179 -41.552 1.00 85.99 225 ARG A CA 1
ATOM 739 C C . ARG B 2 93 ? -3.742 -41.985 -42.479 1.00 85.93 225 ARG A C 1
ATOM 740 O O . ARG B 2 93 ? -2.547 -41.693 -42.592 1.00 82.40 225 ARG A O 1
ATOM 748 N N . GLU B 2 94 ? -4.297 -43.002 -43.142 1.00 90.74 226 GLU A N 1
ATOM 749 C CA . GLU B 2 94 ? -3.487 -43.915 -43.944 1.00 91.00 226 GLU A CA 1
ATOM 750 C C . GLU B 2 94 ? -2.857 -43.251 -45.164 1.00 92.72 226 GLU A C 1
ATOM 751 O O . GLU B 2 94 ? -2.151 -43.933 -45.915 1.00 91.71 226 GLU A O 1
ATOM 757 N N . GLY B 2 95 ? -3.088 -41.956 -45.381 1.00 93.16 227 GLY A N 1
ATOM 758 C CA . GLY B 2 95 ? -2.370 -41.222 -46.403 1.00 88.04 227 GLY A CA 1
ATOM 759 C C . GLY B 2 95 ? -1.009 -40.718 -45.978 1.00 81.98 227 GLY A C 1
ATOM 760 O O . GLY B 2 95 ? -0.232 -40.278 -46.830 1.00 80.36 227 GLY A O 1
ATOM 761 N N . LEU B 2 96 ? -0.709 -40.769 -44.678 1.00 82.67 228 LEU A N 1
ATOM 762 C CA . LEU B 2 96 ? 0.604 -40.417 -44.151 1.00 84.91 228 LEU A CA 1
ATOM 763 C C . LEU B 2 96 ? 1.592 -41.572 -44.248 1.00 83.55 228 LEU A C 1
ATOM 764 O O . LEU B 2 96 ? 2.759 -41.359 -44.594 1.00 78.36 228 LEU A O 1
ATOM 769 N N . LEU B 2 97 ? 1.144 -42.792 -43.939 1.00 83.85 229 LEU A N 1
ATOM 770 C CA . LEU B 2 97 ? 2.022 -43.956 -44.024 1.00 85.00 229 LEU A CA 1
ATOM 771 C C . LEU B 2 97 ? 2.501 -44.181 -45.452 1.00 84.03 229 LEU A C 1
ATOM 772 O O . LEU B 2 97 ? 3.648 -44.588 -45.674 1.00 79.86 229 LEU A O 1
ATOM 777 N N . ALA B 2 98 ? 1.632 -43.930 -46.435 1.00 86.74 230 ALA A N 1
ATOM 778 C CA . ALA B 2 98 ? 2.035 -44.067 -47.830 1.00 81.92 230 ALA A CA 1
ATOM 779 C C . ALA B 2 98 ? 3.154 -43.094 -48.175 1.00 82.55 230 ALA A C 1
ATOM 780 O O . ALA B 2 98 ? 4.113 -43.459 -48.863 1.00 84.60 230 ALA A O 1
ATOM 782 N N . ILE B 2 99 ? 3.048 -41.849 -47.703 1.00 81.87 231 ILE A N 1
ATOM 783 C CA . ILE B 2 99 ? 4.129 -40.885 -47.889 1.00 85.66 231 ILE A CA 1
ATOM 784 C C . ILE B 2 99 ? 5.400 -41.380 -47.211 1.00 80.50 231 ILE A C 1
ATOM 785 O O . ILE B 2 99 ? 6.513 -41.185 -47.717 1.00 75.31 231 ILE A O 1
ATOM 790 N N . PHE B 2 100 ? 5.252 -42.046 -46.066 1.00 77.03 232 PHE A N 1
ATOM 791 C CA . PHE B 2 100 ? 6.405 -42.482 -45.289 1.00 80.16 232 PHE A CA 1
ATOM 792 C C . PHE B 2 100 ? 7.004 -43.771 -45.841 1.00 79.54 232 PHE A C 1
ATOM 793 O O . PHE B 2 100 ? 8.230 -43.927 -45.860 1.00 77.17 232 PHE A O 1
ATOM 801 N N . LYS B 2 101 ? 6.164 -44.703 -46.293 1.00 79.76 233 LYS A N 1
ATOM 802 C CA . LYS B 2 101 ? 6.665 -45.939 -46.880 1.00 83.74 233 LYS A CA 1
ATOM 803 C C . LYS B 2 101 ? 7.058 -45.785 -48.344 1.00 86.13 233 LYS A C 1
ATOM 804 O O . LYS B 2 101 ? 7.633 -46.719 -48.913 1.00 86.91 233 LYS A O 1
ATOM 810 N N . SER B 2 102 ? 6.764 -44.644 -48.963 1.00 89.62 234 SER A N 1
ATOM 811 C CA . SER B 2 102 ? 7.278 -44.321 -50.287 1.00 91.51 234 SER A CA 1
ATOM 812 C C . SER B 2 102 ? 8.541 -43.474 -50.227 1.00 85.51 234 SER A C 1
ATOM 813 O O . SER B 2 102 ? 9.038 -43.049 -51.274 1.00 80.26 234 SER A O 1
ATOM 816 N N . GLY B 2 103 ? 9.066 -43.218 -49.031 1.00 83.54 235 GLY A N 1
ATOM 817 C CA . GLY B 2 103 ? 10.274 -42.433 -48.880 1.00 78.56 235 GLY A CA 1
ATOM 818 C C . GLY B 2 103 ? 10.089 -40.975 -49.245 1.00 77.34 235 GLY A C 1
ATOM 819 O O . GLY B 2 103 ? 10.875 -40.418 -50.017 1.00 77.22 235 GLY A O 1
ATOM 820 N N . GLY B 2 104 ? 9.052 -40.347 -48.698 1.00 74.11 236 GLY A N 1
ATOM 821 C CA . GLY B 2 104 ? 8.787 -38.951 -48.979 1.00 78.09 236 GLY A CA 1
ATOM 822 C C . GLY B 2 104 ? 9.569 -38.005 -48.092 1.00 71.36 236 GLY A C 1
ATOM 823 O O . GLY B 2 104 ? 9.921 -36.900 -48.515 1.00 68.32 236 GLY A O 1
ATOM 824 N N . ILE B 2 105 ? 9.851 -38.438 -46.859 1.00 72.69 237 ILE A N 1
ATOM 825 C CA . ILE B 2 105 ? 10.548 -37.573 -45.906 1.00 71.84 237 ILE A CA 1
ATOM 826 C C . ILE B 2 105 ? 11.856 -37.019 -46.463 1.00 71.81 237 ILE A C 1
ATOM 827 O O . ILE B 2 105 ? 12.082 -35.806 -46.348 1.00 74.20 237 ILE A O 1
ATOM 832 N N . PRO B 2 106 ? 12.742 -37.815 -47.075 1.00 71.26 238 PRO A N 1
ATOM 833 C CA . PRO B 2 106 ? 13.945 -37.219 -47.681 1.00 66.79 238 PRO A CA 1
ATOM 834 C C . PRO B 2 106 ? 13.643 -36.287 -48.842 1.00 66.86 238 PRO A C 1
ATOM 835 O O . PRO B 2 106 ? 14.507 -35.480 -49.208 1.00 65.15 238 PRO A O 1
ATOM 839 N N . ALA B 2 107 ? 12.451 -36.370 -49.434 1.00 69.72 239 ALA A N 1
ATOM 840 C CA . ALA B 2 107 ? 12.079 -35.496 -50.540 1.00 74.62 239 ALA A CA 1
ATOM 841 C C . ALA B 2 107 ? 11.414 -34.210 -50.066 1.00 72.24 239 ALA A C 1
ATOM 842 O O . ALA B 2 107 ? 11.709 -33.132 -50.593 1.00 75.08 239 ALA A O 1
ATOM 844 N N . LEU B 2 108 ? 10.511 -34.303 -49.085 1.00 69.61 240 LEU A N 1
ATOM 845 C CA . LEU B 2 108 ? 9.904 -33.100 -48.523 1.00 60.67 240 LEU A CA 1
ATOM 846 C C . LEU B 2 108 ? 10.953 -32.197 -47.887 1.00 63.97 240 LEU A C 1
ATOM 847 O O . LEU B 2 108 ? 10.899 -30.971 -48.036 1.00 72.20 240 LEU A O 1
ATOM 852 N N . VAL B 2 109 ? 11.918 -32.786 -47.175 1.00 66.69 241 VAL A N 1
ATOM 853 C CA . VAL B 2 109 ? 12.968 -31.998 -46.537 1.00 67.45 241 VAL A CA 1
ATOM 854 C C . VAL B 2 109 ? 13.805 -31.266 -47.580 1.00 75.91 241 VAL A C 1
ATOM 855 O O . VAL B 2 109 ? 14.319 -30.170 -47.320 1.00 75.29 241 VAL A O 1
ATOM 859 N N . LYS B 2 110 ? 13.937 -31.841 -48.779 1.00 76.08 242 LYS A N 1
ATOM 860 C CA . LYS B 2 110 ? 14.670 -31.170 -49.850 1.00 77.60 242 LYS A CA 1
ATOM 861 C C . LYS B 2 110 ? 13.993 -29.865 -50.246 1.00 76.81 242 LYS A C 1
ATOM 862 O O . LYS B 2 110 ? 14.640 -28.814 -50.323 1.00 83.53 242 LYS A O 1
ATOM 868 N N . MET B 2 111 ? 12.685 -29.909 -50.494 1.00 68.72 243 MET A N 1
ATOM 869 C CA . MET B 2 111 ? 11.964 -28.717 -50.924 1.00 74.88 243 MET A CA 1
ATOM 870 C C . MET B 2 111 ? 11.938 -27.616 -49.872 1.00 78.18 243 MET A C 1
ATOM 871 O O . MET B 2 111 ? 11.401 -26.539 -50.156 1.00 84.15 243 MET A O 1
ATOM 876 N N . LEU B 2 112 ? 12.496 -27.849 -48.681 1.00 80.94 244 LEU A N 1
ATOM 877 C CA . LEU B 2 112 ? 12.743 -26.787 -47.711 1.00 82.93 244 LEU A CA 1
ATOM 878 C C . LEU B 2 112 ? 14.002 -26.028 -48.111 1.00 86.29 244 LEU A C 1
ATOM 879 O O . LEU B 2 112 ? 14.628 -25.356 -47.285 1.00 90.39 244 LEU A O 1
ATOM 884 N N . GLY B 2 113 ? 14.387 -26.146 -49.376 1.00 83.66 245 GLY A N 1
ATOM 885 C CA . GLY B 2 113 ? 15.533 -25.428 -49.889 1.00 82.43 245 GLY A CA 1
ATOM 886 C C . GLY B 2 113 ? 15.215 -24.651 -51.148 1.00 90.38 245 GLY A C 1
ATOM 887 O O . GLY B 2 113 ? 15.694 -23.528 -51.325 1.00 95.35 245 GLY A O 1
ATOM 888 N N . SER B 2 114 ? 14.416 -25.243 -52.032 1.00 92.25 246 SER A N 1
ATOM 889 C CA . SER B 2 114 ? 14.034 -24.571 -53.266 1.00 95.04 246 SER A CA 1
ATOM 890 C C . SER B 2 114 ? 13.201 -23.334 -52.940 1.00 84.60 246 SER A C 1
ATOM 891 O O . SER B 2 114 ? 12.259 -23.420 -52.139 1.00 68.73 246 SER A O 1
ATOM 894 N N . PRO B 2 115 ? 13.504 -22.180 -53.533 1.00 85.61 247 PRO A N 1
ATOM 895 C CA . PRO B 2 115 ? 12.871 -20.931 -53.089 1.00 81.00 247 PRO A CA 1
ATOM 896 C C . PRO B 2 115 ? 11.564 -20.592 -53.794 1.00 72.54 247 PRO A C 1
ATOM 897 O O . PRO B 2 115 ? 11.564 -20.012 -54.884 1.00 76.18 247 PRO A O 1
ATOM 901 N N . VAL B 2 116 ? 10.445 -20.945 -53.167 1.00 65.85 248 VAL A N 1
ATOM 902 C CA . VAL B 2 116 ? 9.129 -20.467 -53.581 1.00 67.93 248 VAL A CA 1
ATOM 903 C C . VAL B 2 116 ? 8.170 -20.679 -52.417 1.00 69.10 248 VAL A C 1
ATOM 904 O O . VAL B 2 116 ? 8.197 -21.718 -51.751 1.00 69.33 248 VAL A O 1
ATOM 908 N N . ASP B 2 117 ? 7.335 -19.669 -52.160 1.00 72.84 249 ASP A N 1
ATOM 909 C CA . ASP B 2 117 ? 6.484 -19.694 -50.975 1.00 79.52 249 ASP A CA 1
ATOM 910 C C . ASP B 2 117 ? 5.341 -20.691 -51.112 1.00 77.58 249 ASP A C 1
ATOM 911 O O . ASP B 2 117 ? 4.863 -21.222 -50.103 1.00 83.74 249 ASP A O 1
ATOM 916 N N . SER B 2 118 ? 4.893 -20.961 -52.340 1.00 78.33 250 SER A N 1
ATOM 917 C CA . SER B 2 118 ? 3.715 -21.801 -52.531 1.00 84.31 250 SER A CA 1
ATOM 918 C C . SER B 2 118 ? 3.963 -23.244 -52.108 1.00 79.14 250 SER A C 1
ATOM 919 O O . SER B 2 118 ? 3.015 -23.950 -51.745 1.00 79.83 250 SER A O 1
ATOM 922 N N . VAL B 2 119 ? 5.213 -23.701 -52.142 1.00 76.31 251 VAL A N 1
ATOM 923 C CA . VAL B 2 119 ? 5.501 -25.085 -51.784 1.00 76.60 251 VAL A CA 1
ATOM 924 C C . VAL B 2 119 ? 5.775 -25.239 -50.289 1.00 79.18 251 VAL A C 1
ATOM 925 O O . VAL B 2 119 ? 5.529 -26.310 -49.726 1.00 82.11 251 VAL A O 1
ATOM 929 N N . LEU B 2 120 ? 6.263 -24.187 -49.629 1.00 76.25 252 LEU A N 1
ATOM 930 C CA . LEU B 2 120 ? 6.670 -24.311 -48.233 1.00 70.81 252 LEU A CA 1
ATOM 931 C C . LEU B 2 120 ? 5.464 -24.481 -47.318 1.00 72.46 252 LEU A C 1
ATOM 932 O O . LEU B 2 120 ? 5.453 -25.366 -46.454 1.00 69.80 252 LEU A O 1
ATOM 937 N N . PHE B 2 121 ? 4.434 -23.646 -47.493 1.00 81.38 253 PHE A N 1
ATOM 938 C CA . PHE B 2 121 ? 3.188 -23.850 -46.760 1.00 81.30 253 PHE A CA 1
ATOM 939 C C . PHE B 2 121 ? 2.622 -25.241 -47.007 1.00 79.50 253 PHE A C 1
ATOM 940 O O . PHE B 2 121 ? 1.890 -25.775 -46.166 1.00 78.19 253 PHE A O 1
ATOM 948 N N . TYR B 2 122 ? 2.947 -25.837 -48.152 1.00 80.16 254 TYR A N 1
ATOM 949 C CA . TYR B 2 122 ? 2.526 -27.191 -48.479 1.00 79.16 254 TYR A CA 1
ATOM 950 C C . TYR B 2 122 ? 3.501 -28.246 -47.976 1.00 72.19 254 TYR A C 1
ATOM 951 O O . TYR B 2 122 ? 3.091 -29.385 -47.725 1.00 71.95 254 TYR A O 1
ATOM 960 N N . ALA B 2 123 ? 4.779 -27.895 -47.821 1.00 69.49 255 ALA A N 1
ATOM 961 C CA . ALA B 2 123 ? 5.812 -28.828 -47.382 1.00 68.10 255 ALA A CA 1
ATOM 962 C C . ALA B 2 123 ? 6.052 -28.786 -45.878 1.00 70.79 255 ALA A C 1
ATOM 963 O O . ALA B 2 123 ? 6.047 -29.833 -45.224 1.00 73.04 255 ALA A O 1
ATOM 965 N N . ILE B 2 124 ? 6.267 -27.595 -45.311 1.00 69.23 256 ILE A N 1
ATOM 966 C CA . ILE B 2 124 ? 6.500 -27.487 -43.873 1.00 64.79 256 ILE A CA 1
ATOM 967 C C . ILE B 2 124 ? 5.277 -27.926 -43.083 1.00 63.13 256 ILE A C 1
ATOM 968 O O . ILE B 2 124 ? 5.395 -28.276 -41.904 1.00 65.73 256 ILE A O 1
ATOM 973 N N . THR B 2 125 ? 4.098 -27.918 -43.707 1.00 58.03 257 THR A N 1
ATOM 974 C CA . THR B 2 125 ? 2.903 -28.436 -43.052 1.00 62.33 257 THR A CA 1
ATOM 975 C C . THR B 2 125 ? 2.815 -29.951 -43.185 1.00 67.62 257 THR A C 1
ATOM 976 O O . THR B 2 125 ? 2.491 -30.645 -42.214 1.00 71.49 257 THR A O 1
ATOM 980 N N . THR B 2 126 ? 3.106 -30.479 -44.378 1.00 70.48 258 THR A N 1
ATOM 981 C CA . THR B 2 126 ? 3.082 -31.923 -44.579 1.00 69.33 258 THR A CA 1
ATOM 982 C C . THR B 2 126 ? 4.108 -32.626 -43.698 1.00 70.36 258 THR A C 1
ATOM 983 O O . THR B 2 126 ? 3.907 -33.784 -43.316 1.00 76.35 258 THR A O 1
ATOM 987 N N . LEU B 2 127 ? 5.208 -31.946 -43.365 1.00 67.20 259 LEU A N 1
ATOM 988 C CA . LEU B 2 127 ? 6.128 -32.470 -42.362 1.00 66.46 259 LEU A CA 1
ATOM 989 C C . LEU B 2 127 ? 5.563 -32.313 -40.956 1.00 68.40 259 LEU A C 1
ATOM 990 O O . LEU B 2 127 ? 5.709 -33.214 -40.123 1.00 67.91 259 LEU A O 1
ATOM 995 N N . HIS B 2 128 ? 4.913 -31.178 -40.683 1.00 66.40 260 HIS A N 1
ATOM 996 C CA . HIS B 2 128 ? 4.414 -30.898 -39.340 1.00 64.21 260 HIS A CA 1
ATOM 997 C C . HIS B 2 128 ? 3.386 -31.937 -38.906 1.00 65.08 260 HIS A C 1
ATOM 998 O O . HIS B 2 128 ? 3.431 -32.437 -37.775 1.00 68.44 260 HIS A O 1
ATOM 1005 N N . ASN B 2 129 ? 2.446 -32.271 -39.792 1.00 63.26 261 ASN A N 1
ATOM 1006 C CA . ASN B 2 129 ? 1.499 -33.340 -39.489 1.00 68.76 261 ASN A CA 1
ATOM 1007 C C . ASN B 2 129 ? 2.207 -34.683 -39.381 1.00 74.70 261 ASN A C 1
ATOM 1008 O O . ASN B 2 129 ? 1.849 -35.515 -38.539 1.00 81.15 261 ASN A O 1
ATOM 1013 N N . LEU B 2 130 ? 3.219 -34.908 -40.223 1.00 72.15 262 LEU A N 1
ATOM 1014 C CA . LEU B 2 130 ? 3.958 -36.164 -40.185 1.00 72.13 262 LEU A CA 1
ATOM 1015 C C . LEU B 2 130 ? 4.768 -36.303 -38.902 1.00 72.67 262 LEU A C 1
ATOM 1016 O O . LEU B 2 130 ? 5.015 -37.425 -38.447 1.00 74.28 262 LEU A O 1
ATOM 1021 N N . LEU B 2 131 ? 5.184 -35.183 -38.306 1.00 69.60 263 LEU A N 1
ATOM 1022 C CA . LEU B 2 131 ? 5.931 -35.248 -37.054 1.00 73.57 263 LEU A CA 1
ATOM 1023 C C . LEU B 2 131 ? 5.041 -35.652 -35.887 1.00 76.11 263 LEU A C 1
ATOM 1024 O O . LEU B 2 131 ? 5.514 -36.295 -34.942 1.00 78.58 263 LEU A O 1
ATOM 1029 N N . LEU B 2 132 ? 3.758 -35.294 -35.933 1.00 72.11 264 LEU A N 1
ATOM 1030 C CA . LEU B 2 132 ? 2.842 -35.515 -34.819 1.00 75.63 264 LEU A CA 1
ATOM 1031 C C . LEU B 2 132 ? 2.007 -36.779 -34.997 1.00 80.14 264 LEU A C 1
ATOM 1032 O O . LEU B 2 132 ? 2.044 -37.677 -34.152 1.00 89.79 264 LEU A O 1
ATOM 1037 N N . HIS B 2 133 ? 1.253 -36.863 -36.090 1.00 76.25 265 HIS A N 1
ATOM 1038 C CA . HIS B 2 133 ? 0.249 -37.903 -36.263 1.00 84.72 265 HIS A CA 1
ATOM 1039 C C . HIS B 2 133 ? 0.801 -39.192 -36.860 1.00 85.91 265 HIS A C 1
ATOM 1040 O O . HIS B 2 133 ? 0.023 -40.120 -37.108 1.00 91.30 265 HIS A O 1
ATOM 1047 N N . GLN B 2 134 ? 2.108 -39.282 -37.097 1.00 80.13 266 GLN A N 1
ATOM 1048 C CA . GLN B 2 134 ? 2.724 -40.546 -37.479 1.00 76.77 266 GLN A CA 1
ATOM 1049 C C . GLN B 2 134 ? 4.076 -40.683 -36.797 1.00 82.70 266 GLN A C 1
ATOM 1050 O O . GLN B 2 134 ? 4.892 -39.758 -36.834 1.00 80.81 266 GLN A O 1
ATOM 1056 N N . GLU B 2 135 ? 4.304 -41.840 -36.183 1.00 88.83 267 GLU A N 1
ATOM 1057 C CA . GLU B 2 135 ? 5.570 -42.131 -35.533 1.00 90.91 267 GLU A CA 1
ATOM 1058 C C . GLU B 2 135 ? 6.662 -42.367 -36.575 1.00 79.30 267 GLU A C 1
ATOM 1059 O O . GLU B 2 135 ? 6.402 -42.508 -37.773 1.00 68.15 267 GLU A O 1
ATOM 1065 N N . GLY B 2 136 ? 7.904 -42.407 -36.103 1.00 83.89 268 GLY A N 1
ATOM 1066 C CA . GLY B 2 136 ? 9.020 -42.712 -36.977 1.00 84.51 268 GLY A CA 1
ATOM 1067 C C . GLY B 2 136 ? 9.580 -41.494 -37.678 1.00 83.98 268 GLY A C 1
ATOM 1068 O O . GLY B 2 136 ? 10.783 -41.422 -37.943 1.00 84.28 268 GLY A O 1
ATOM 1069 N N . ALA B 2 137 ? 8.715 -40.522 -37.978 1.00 83.64 269 ALA A N 1
ATOM 1070 C CA . ALA B 2 137 ? 9.165 -39.325 -38.679 1.00 81.67 269 ALA A CA 1
ATOM 1071 C C . ALA B 2 137 ? 10.082 -38.474 -37.811 1.00 82.86 269 ALA A C 1
ATOM 1072 O O . ALA B 2 137 ? 10.988 -37.815 -38.333 1.00 76.02 269 ALA A O 1
ATOM 1074 N N . LYS B 2 138 ? 9.874 -38.481 -36.492 1.00 91.75 270 LYS A N 1
ATOM 1075 C CA . LYS B 2 138 ? 10.735 -37.716 -35.598 1.00 88.57 270 LYS A CA 1
ATOM 1076 C C . LYS B 2 138 ? 12.176 -38.205 -35.626 1.00 84.82 270 LYS A C 1
ATOM 1077 O O . LYS B 2 138 ? 13.074 -37.479 -35.186 1.00 80.89 270 LYS A O 1
ATOM 1083 N N . MET B 2 139 ? 12.418 -39.414 -36.130 1.00 83.31 271 MET A N 1
ATOM 1084 C CA . MET B 2 139 ? 13.765 -39.936 -36.322 1.00 79.10 271 MET A CA 1
ATOM 1085 C C . MET B 2 139 ? 14.244 -39.810 -37.762 1.00 79.32 271 MET A C 1
ATOM 1086 O O . MET B 2 139 ? 15.404 -39.456 -37.996 1.00 84.02 271 MET A O 1
ATOM 1091 N N . ALA B 2 140 ? 13.371 -40.085 -38.735 1.00 76.37 272 ALA A N 1
ATOM 1092 C CA . ALA B 2 140 ? 13.768 -39.999 -40.136 1.00 76.38 272 ALA A CA 1
ATOM 1093 C C . ALA B 2 140 ? 14.052 -38.563 -40.558 1.00 76.20 272 ALA A C 1
ATOM 1094 O O . ALA B 2 140 ? 14.852 -38.336 -41.473 1.00 74.01 272 ALA A O 1
ATOM 1096 N N . VAL B 2 141 ? 13.413 -37.586 -39.913 1.00 75.05 273 VAL A N 1
ATOM 1097 C CA . VAL B 2 141 ? 13.670 -36.188 -40.248 1.00 74.32 273 VAL A CA 1
ATOM 1098 C C . VAL B 2 141 ? 15.043 -35.762 -39.744 1.00 75.66 273 VAL A C 1
ATOM 1099 O O . VAL B 2 141 ? 15.776 -35.041 -40.433 1.00 76.01 273 VAL A O 1
ATOM 1103 N N . ARG B 2 142 ? 15.419 -36.206 -38.541 1.00 75.78 274 ARG A N 1
ATOM 1104 C CA . ARG B 2 142 ? 16.741 -35.878 -38.013 1.00 77.87 274 ARG A CA 1
ATOM 1105 C C . ARG B 2 142 ? 17.844 -36.460 -38.888 1.00 84.32 274 ARG A C 1
ATOM 1106 O O . ARG B 2 142 ? 18.902 -35.843 -39.059 1.00 85.00 274 ARG A O 1
ATOM 1114 N N . LEU B 2 143 ? 17.615 -37.648 -39.451 1.00 87.57 275 LEU A N 1
ATOM 1115 C CA . LEU B 2 143 ? 18.617 -38.272 -40.307 1.00 87.19 275 LEU A CA 1
ATOM 1116 C C . LEU B 2 143 ? 18.677 -37.624 -41.684 1.00 88.17 275 LEU A C 1
ATOM 1117 O O . LEU B 2 143 ? 19.756 -37.553 -42.283 1.00 90.69 275 LEU A O 1
ATOM 1122 N N . ALA B 2 144 ? 17.544 -37.148 -42.196 1.00 81.38 276 ALA A N 1
ATOM 1123 C CA . ALA B 2 144 ? 17.490 -36.502 -43.501 1.00 77.25 276 ALA A CA 1
ATOM 1124 C C . ALA B 2 144 ? 17.999 -35.066 -43.475 1.00 78.51 276 ALA A C 1
ATOM 1125 O O . ALA B 2 144 ? 17.892 -34.369 -44.490 1.00 79.85 276 ALA A O 1
ATOM 1127 N N . GLY B 2 145 ? 18.545 -34.610 -42.349 1.00 80.01 277 GLY A N 1
ATOM 1128 C CA . GLY B 2 145 ? 19.047 -33.255 -42.244 1.00 81.54 277 GLY A CA 1
ATOM 1129 C C . GLY B 2 145 ? 17.947 -32.215 -42.275 1.00 83.91 277 GLY A C 1
ATOM 1130 O O . GLY B 2 145 ? 18.054 -31.209 -42.983 1.00 82.00 277 GLY A O 1
ATOM 1131 N N . GLY B 2 146 ? 16.884 -32.447 -41.510 1.00 85.28 278 GLY A N 1
ATOM 1132 C CA . GLY B 2 146 ? 15.751 -31.543 -41.495 1.00 82.28 278 GLY A CA 1
ATOM 1133 C C . GLY B 2 146 ? 15.960 -30.314 -40.635 1.00 78.93 278 GLY A C 1
ATOM 1134 O O . GLY B 2 146 ? 15.507 -29.221 -40.989 1.00 80.75 278 GLY A O 1
ATOM 1135 N N . LEU B 2 147 ? 16.647 -30.480 -39.502 1.00 78.32 279 LEU A N 1
ATOM 1136 C CA . LEU B 2 147 ? 16.864 -29.358 -38.593 1.00 75.92 279 LEU A CA 1
ATOM 1137 C C . LEU B 2 147 ? 17.695 -28.263 -39.249 1.00 76.27 279 LEU A C 1
ATOM 1138 O O . LEU B 2 147 ? 17.475 -27.072 -39.000 1.00 74.87 279 LEU A O 1
ATOM 1143 N N . GLN B 2 148 ? 18.658 -28.646 -40.091 1.00 77.01 280 GLN A N 1
ATOM 1144 C CA . GLN B 2 148 ? 19.505 -27.654 -40.745 1.00 74.06 280 GLN A CA 1
ATOM 1145 C C . GLN B 2 148 ? 18.715 -26.828 -41.752 1.00 72.48 280 GLN A C 1
ATOM 1146 O O . GLN B 2 148 ? 18.873 -25.604 -41.820 1.00 69.28 280 GLN A O 1
ATOM 1152 N N . LYS B 2 149 ? 17.857 -27.479 -42.542 1.00 71.30 281 LYS A N 1
ATOM 1153 C CA . LYS B 2 149 ? 17.033 -26.755 -43.502 1.00 73.20 281 LYS A CA 1
ATOM 1154 C C . LYS B 2 149 ? 15.897 -25.996 -42.831 1.00 73.50 281 LYS A C 1
ATOM 1155 O O . LYS B 2 149 ? 15.394 -25.024 -43.404 1.00 71.83 281 LYS A O 1
ATOM 1161 N N . MET B 2 150 ? 15.484 -26.415 -41.634 1.00 75.93 282 MET A N 1
ATOM 1162 C CA . MET B 2 150 ? 14.381 -25.750 -40.948 1.00 71.39 282 MET A CA 1
ATOM 1163 C C . MET B 2 150 ? 14.836 -24.454 -40.288 1.00 69.95 282 MET A C 1
ATOM 1164 O O . MET B 2 150 ? 14.128 -23.443 -40.346 1.00 74.27 282 MET A O 1
ATOM 1169 N N . VAL B 2 151 ? 16.010 -24.468 -39.653 1.00 69.37 283 VAL A N 1
ATOM 1170 C CA . VAL B 2 151 ? 16.538 -23.254 -39.040 1.00 72.79 283 VAL A CA 1
ATOM 1171 C C . VAL B 2 151 ? 16.930 -22.241 -40.109 1.00 69.81 283 VAL A C 1
ATOM 1172 O O . VAL B 2 151 ? 16.784 -21.028 -39.911 1.00 69.50 283 VAL A O 1
ATOM 1176 N N . ALA B 2 152 ? 17.405 -22.716 -41.264 1.00 66.38 284 ALA A N 1
ATOM 1177 C CA . ALA B 2 152 ? 17.840 -21.809 -42.321 1.00 71.13 284 ALA A CA 1
ATOM 1178 C C . ALA B 2 152 ? 16.688 -20.975 -42.867 1.00 71.54 284 ALA A C 1
ATOM 1179 O O . ALA B 2 152 ? 16.912 -19.872 -43.378 1.00 69.28 284 ALA A O 1
ATOM 1181 N N . LEU B 2 153 ? 15.458 -21.476 -42.772 1.00 72.12 285 LEU A N 1
ATOM 1182 C CA . LEU B 2 153 ? 14.277 -20.746 -43.233 1.00 70.80 285 LEU A CA 1
ATOM 1183 C C . LEU B 2 153 ? 13.555 -20.046 -42.090 1.00 71.48 285 LEU A C 1
ATOM 1184 O O . LEU B 2 153 ? 12.322 -20.041 -42.031 1.00 75.77 285 LEU A O 1
ATOM 1189 N N . LEU B 2 154 ? 14.303 -19.450 -41.164 1.00 67.56 286 LEU A N 1
ATOM 1190 C CA . LEU B 2 154 ? 13.715 -18.655 -40.096 1.00 67.75 286 LEU A CA 1
ATOM 1191 C C . LEU B 2 154 ? 13.636 -17.175 -40.438 1.00 70.27 286 LEU A C 1
ATOM 1192 O O . LEU B 2 154 ? 13.033 -16.410 -39.678 1.00 72.01 286 LEU A O 1
ATOM 1197 N N . ASN B 2 155 ? 14.222 -16.756 -41.560 1.00 73.56 287 ASN A N 1
ATOM 1198 C CA . ASN B 2 155 ? 14.259 -15.357 -41.960 1.00 73.23 287 ASN A CA 1
ATOM 1199 C C . ASN B 2 155 ? 13.177 -15.003 -42.976 1.00 74.54 287 ASN A C 1
ATOM 1200 O O . ASN B 2 155 ? 13.262 -13.954 -43.623 1.00 81.62 287 ASN A O 1
ATOM 1205 N N . LYS B 2 156 ? 12.165 -15.853 -43.132 1.00 70.68 288 LYS A N 1
ATOM 1206 C CA . LYS B 2 156 ? 11.074 -15.545 -44.044 1.00 75.13 288 LYS A CA 1
ATOM 1207 C C . LYS B 2 156 ? 10.196 -14.445 -43.460 1.00 81.01 288 LYS A C 1
ATOM 1208 O O . LYS B 2 156 ? 9.958 -14.395 -42.250 1.00 70.38 288 LYS A O 1
ATOM 1214 N N . THR B 2 157 ? 9.715 -13.555 -44.331 1.00 88.85 289 THR A N 1
ATOM 1215 C CA . THR B 2 157 ? 8.913 -12.424 -43.881 1.00 89.25 289 THR A CA 1
ATOM 1216 C C . THR B 2 157 ? 7.568 -12.850 -43.307 1.00 82.51 289 THR A C 1
ATOM 1217 O O . THR B 2 157 ? 6.965 -12.085 -42.546 1.00 68.64 289 THR A O 1
ATOM 1221 N N . ASN B 2 158 ? 7.084 -14.041 -43.651 1.00 87.36 290 ASN A N 1
ATOM 1222 C CA . ASN B 2 158 ? 5.826 -14.522 -43.099 1.00 81.97 290 ASN A CA 1
ATOM 1223 C C . ASN B 2 158 ? 5.986 -14.834 -41.615 1.00 80.74 290 ASN A C 1
ATOM 1224 O O . ASN B 2 158 ? 7.083 -15.126 -41.131 1.00 84.79 290 ASN A O 1
ATOM 1229 N N . VAL B 2 159 ? 4.874 -14.768 -40.890 1.00 80.32 291 VAL A N 1
ATOM 1230 C CA . VAL B 2 159 ? 4.850 -15.004 -39.452 1.00 81.30 291 VAL A CA 1
ATOM 1231 C C . VAL B 2 159 ? 4.164 -16.324 -39.115 1.00 77.25 291 VAL A C 1
ATOM 1232 O O . VAL B 2 159 ? 4.665 -17.105 -38.305 1.00 74.72 291 VAL A O 1
ATOM 1236 N N . LYS B 2 160 ? 3.007 -16.587 -39.730 1.00 76.94 292 LYS A N 1
ATOM 1237 C CA . LYS B 2 160 ? 2.313 -17.849 -39.489 1.00 73.70 292 LYS A CA 1
ATOM 1238 C C . LYS B 2 160 ? 3.127 -19.037 -39.988 1.00 79.80 292 LYS A C 1
ATOM 1239 O O . LYS B 2 160 ? 3.095 -20.111 -39.375 1.00 86.01 292 LYS A O 1
ATOM 1245 N N . PHE B 2 161 ? 3.865 -18.863 -41.088 1.00 76.06 293 PHE A N 1
ATOM 1246 C CA . PHE B 2 161 ? 4.760 -19.915 -41.558 1.00 72.61 293 PHE A CA 1
ATOM 1247 C C . PHE B 2 161 ? 5.803 -20.257 -40.503 1.00 69.17 293 PHE A C 1
ATOM 1248 O O . PHE B 2 161 ? 6.183 -21.424 -40.348 1.00 67.66 293 PHE A O 1
ATOM 1256 N N . LEU B 2 162 ? 6.279 -19.250 -39.770 1.00 69.94 294 LEU A N 1
ATOM 1257 C CA . LEU B 2 162 ? 7.282 -19.497 -38.741 1.00 73.37 294 LEU A CA 1
ATOM 1258 C C . LEU B 2 162 ? 6.681 -20.193 -37.527 1.00 74.46 294 LEU A C 1
ATOM 1259 O O . LEU B 2 162 ? 7.391 -20.908 -36.813 1.00 72.12 294 LEU A O 1
ATOM 1264 N N . ALA B 2 163 ? 5.383 -19.998 -37.278 1.00 75.73 295 ALA A N 1
ATOM 1265 C CA . ALA B 2 163 ? 4.732 -20.701 -36.177 1.00 71.54 295 ALA A CA 1
ATOM 1266 C C . ALA B 2 163 ? 4.735 -22.206 -36.399 1.00 68.76 295 ALA A C 1
ATOM 1267 O O . ALA B 2 163 ? 4.802 -22.976 -35.434 1.00 68.87 295 ALA A O 1
ATOM 1269 N N . ILE B 2 164 ? 4.665 -22.643 -37.656 1.00 68.92 296 ILE A N 1
ATOM 1270 C CA . ILE B 2 164 ? 4.754 -24.067 -37.958 1.00 70.23 296 ILE A CA 1
ATOM 1271 C C . ILE B 2 164 ? 6.207 -24.525 -37.957 1.00 71.49 296 ILE A C 1
ATOM 1272 O O . ILE B 2 164 ? 6.527 -25.612 -37.463 1.00 75.40 296 ILE A O 1
ATOM 1277 N N . THR B 2 165 ? 7.108 -23.702 -38.498 1.00 71.24 297 THR A N 1
ATOM 1278 C CA . THR B 2 165 ? 8.517 -24.077 -38.567 1.00 72.55 297 THR A CA 1
ATOM 1279 C C . THR B 2 165 ? 9.134 -24.163 -37.176 1.00 72.95 297 THR A C 1
ATOM 1280 O O . THR B 2 165 ? 9.836 -25.129 -36.856 1.00 76.55 297 THR A O 1
ATOM 1284 N N . THR B 2 166 ? 8.882 -23.159 -36.332 1.00 68.54 298 THR A N 1
ATOM 1285 C CA . THR B 2 166 ? 9.423 -23.184 -34.977 1.00 69.03 298 THR A CA 1
ATOM 1286 C C . THR B 2 166 ? 8.814 -24.307 -34.147 1.00 70.09 298 THR A C 1
ATOM 1287 O O . THR B 2 166 ? 9.487 -24.861 -33.271 1.00 67.93 298 THR A O 1
ATOM 1291 N N . ASP B 2 167 ? 7.550 -24.655 -34.403 1.00 73.59 299 ASP A N 1
ATOM 1292 C CA . ASP B 2 167 ? 6.931 -25.758 -33.675 1.00 77.26 299 ASP A CA 1
ATOM 1293 C C . ASP B 2 167 ? 7.564 -27.090 -34.054 1.00 74.56 299 ASP A C 1
ATOM 1294 O O . ASP B 2 167 ? 7.711 -27.977 -33.206 1.00 75.59 299 ASP A O 1
ATOM 1299 N N . CYS B 2 168 ? 7.944 -27.248 -35.325 1.00 70.49 300 CYS A N 1
ATOM 1300 C CA . CYS B 2 168 ? 8.638 -28.461 -35.742 1.00 72.12 300 CYS A CA 1
ATOM 1301 C C . CYS B 2 168 ? 9.981 -28.603 -35.038 1.00 73.95 300 CYS A C 1
ATOM 1302 O O . CYS B 2 168 ? 10.414 -29.724 -34.748 1.00 82.00 300 CYS A O 1
ATOM 1305 N N . LEU B 2 169 ? 10.651 -27.483 -34.755 1.00 68.20 301 LEU A N 1
ATOM 1306 C CA . LEU B 2 169 ? 11.898 -27.536 -34.000 1.00 71.74 301 LEU A CA 1
ATOM 1307 C C . LEU B 2 169 ? 11.661 -27.969 -32.560 1.00 78.97 301 LEU A C 1
ATOM 1308 O O . LEU B 2 169 ? 12.519 -28.629 -31.963 1.00 79.98 301 LEU A O 1
ATOM 1313 N N . GLN B 2 170 ? 10.510 -27.609 -31.987 1.00 76.11 302 GLN A N 1
ATOM 1314 C CA . GLN B 2 170 ? 10.202 -28.024 -30.624 1.00 76.93 302 GLN A CA 1
ATOM 1315 C C . GLN B 2 170 ? 9.951 -29.523 -30.539 1.00 79.55 302 GLN A C 1
ATOM 1316 O O . GLN B 2 170 ? 10.286 -30.150 -29.528 1.00 85.35 302 GLN A O 1
ATOM 1322 N N . ILE B 2 171 ? 9.370 -30.113 -31.585 1.00 78.32 303 ILE A N 1
ATOM 1323 C CA . ILE B 2 171 ? 9.067 -31.540 -31.558 1.00 80.61 303 ILE A CA 1
ATOM 1324 C C . ILE B 2 171 ? 10.341 -32.359 -31.719 1.00 78.01 303 ILE A C 1
ATOM 1325 O O . ILE B 2 171 ? 10.493 -33.425 -31.110 1.00 82.39 303 ILE A O 1
ATOM 1330 N N . LEU B 2 172 ? 11.280 -31.873 -32.533 1.00 75.06 304 LEU A N 1
ATOM 1331 C CA . LEU B 2 172 ? 12.485 -32.640 -32.825 1.00 81.85 304 LEU A CA 1
ATOM 1332 C C . LEU B 2 172 ? 13.521 -32.516 -31.713 1.00 82.70 304 LEU A C 1
ATOM 1333 O O . LEU B 2 172 ? 14.233 -33.482 -31.417 1.00 83.33 304 LEU A O 1
ATOM 1338 N N . ALA B 2 173 ? 13.619 -31.346 -31.087 1.00 79.50 305 ALA A N 1
ATOM 1339 C CA . ALA B 2 173 ? 14.598 -31.103 -30.037 1.00 81.28 305 ALA A CA 1
ATOM 1340 C C . ALA B 2 173 ? 14.078 -31.447 -28.647 1.00 85.86 305 ALA A C 1
ATOM 1341 O O . ALA B 2 173 ? 14.763 -31.168 -27.657 1.00 81.56 305 ALA A O 1
ATOM 1343 N N . TYR B 2 174 ? 12.894 -32.045 -28.548 1.00 92.85 306 TYR A N 1
ATOM 1344 C CA . TYR B 2 174 ? 12.299 -32.371 -27.255 1.00 92.40 306 TYR A CA 1
ATOM 1345 C C . TYR B 2 174 ? 12.990 -33.599 -26.674 1.00 89.04 306 TYR A C 1
ATOM 1346 O O . TYR B 2 174 ? 12.838 -34.710 -27.191 1.00 86.43 306 TYR A O 1
ATOM 1355 N N . GLY B 2 175 ? 13.746 -33.400 -25.595 1.00 92.44 307 GLY A N 1
ATOM 1356 C CA . GLY B 2 175 ? 14.384 -34.507 -24.907 1.00 94.08 307 GLY A CA 1
ATOM 1357 C C . GLY B 2 175 ? 15.399 -35.268 -25.727 1.00 95.69 307 GLY A C 1
ATOM 1358 O O . GLY B 2 175 ? 15.706 -36.418 -25.405 1.00 97.85 307 GLY A O 1
ATOM 1359 N N . ASN B 2 176 ? 15.933 -34.658 -26.784 1.00 94.91 308 ASN A N 1
ATOM 1360 C CA . ASN B 2 176 ? 16.921 -35.290 -27.658 1.00 92.10 308 ASN A CA 1
ATOM 1361 C C . ASN B 2 176 ? 18.093 -34.322 -27.792 1.00 83.09 308 ASN A C 1
ATOM 1362 O O . ASN B 2 176 ? 18.075 -33.427 -28.641 1.00 74.91 308 ASN A O 1
ATOM 1367 N N . GLN B 2 177 ? 19.112 -34.505 -26.950 1.00 87.11 309 GLN A N 1
ATOM 1368 C CA . GLN B 2 177 ? 20.262 -33.610 -26.965 1.00 85.96 309 GLN A CA 1
ATOM 1369 C C . GLN B 2 177 ? 21.103 -33.745 -28.227 1.00 84.44 309 GLN A C 1
ATOM 1370 O O . GLN B 2 177 ? 21.980 -32.905 -28.454 1.00 85.54 309 GLN A O 1
ATOM 1376 N N . GLU B 2 178 ? 20.869 -34.775 -29.045 1.00 91.04 310 GLU A N 1
ATOM 1377 C CA . GLU B 2 178 ? 21.442 -34.780 -30.386 1.00 87.47 310 GLU A CA 1
ATOM 1378 C C . GLU B 2 178 ? 20.865 -33.646 -31.220 1.00 83.90 310 GLU A C 1
ATOM 1379 O O . GLU B 2 178 ? 21.598 -32.951 -31.933 1.00 81.23 310 GLU A O 1
ATOM 1385 N N . SER B 2 179 ? 19.548 -33.438 -31.133 1.00 90.76 311 SER A N 1
ATOM 1386 C CA . SER B 2 179 ? 18.898 -32.362 -31.871 1.00 90.06 311 SER A CA 1
ATOM 1387 C C . SER B 2 179 ? 19.184 -30.999 -31.251 1.00 83.66 311 SER A C 1
ATOM 1388 O O . SER B 2 179 ? 19.329 -30.008 -31.975 1.00 77.75 311 SER A O 1
ATOM 1391 N N . LYS B 2 180 ? 19.262 -30.925 -29.918 1.00 83.99 312 LYS A N 1
ATOM 1392 C CA . LYS B 2 180 ? 19.600 -29.661 -29.271 1.00 82.43 312 LYS A CA 1
ATOM 1393 C C . LYS B 2 180 ? 20.988 -29.181 -29.671 1.00 82.37 312 LYS A C 1
ATOM 1394 O O . LYS B 2 180 ? 21.241 -27.971 -29.708 1.00 84.49 312 LYS A O 1
ATOM 1400 N N . LEU B 2 181 ? 21.898 -30.109 -29.973 1.00 74.94 313 LEU A N 1
ATOM 1401 C CA . LEU B 2 181 ? 23.237 -29.729 -30.407 1.00 67.71 313 LEU A CA 1
ATOM 1402 C C . LEU B 2 181 ? 23.273 -29.357 -31.884 1.00 69.53 313 LEU A C 1
ATOM 1403 O O . LEU B 2 181 ? 24.125 -28.562 -32.296 1.00 73.18 313 LEU A O 1
ATOM 1408 N N . ILE B 2 182 ? 22.367 -29.915 -32.689 1.00 72.11 314 ILE A N 1
ATOM 1409 C CA . ILE B 2 182 ? 22.337 -29.594 -34.113 1.00 74.49 314 ILE A CA 1
ATOM 1410 C C . ILE B 2 182 ? 21.869 -28.160 -34.327 1.00 78.16 314 ILE A C 1
ATOM 1411 O O . ILE B 2 182 ? 22.469 -27.403 -35.100 1.00 78.81 314 ILE A O 1
ATOM 1416 N N . ILE B 2 183 ? 20.790 -27.765 -33.645 1.00 76.50 315 ILE A N 1
ATOM 1417 C CA . ILE B 2 183 ? 20.284 -26.401 -33.775 1.00 74.33 315 ILE A CA 1
ATOM 1418 C C . ILE B 2 183 ? 21.322 -25.393 -33.305 1.00 75.77 315 ILE A C 1
ATOM 1419 O O . ILE B 2 183 ? 21.407 -24.280 -33.839 1.00 79.54 315 ILE A O 1
ATOM 1424 N N . LEU B 2 184 ? 22.134 -25.762 -32.313 1.00 75.45 316 LEU A N 1
ATOM 1425 C CA . LEU B 2 184 ? 23.188 -24.868 -31.845 1.00 79.00 316 LEU A CA 1
ATOM 1426 C C . LEU B 2 184 ? 24.274 -24.698 -32.900 1.00 86.17 316 LEU A C 1
ATOM 1427 O O . LEU B 2 184 ? 24.698 -23.575 -33.195 1.00 85.45 316 LEU A O 1
ATOM 1432 N N . ALA B 2 185 ? 24.736 -25.809 -33.479 1.00 89.56 317 ALA A N 1
ATOM 1433 C CA . ALA B 2 185 ? 25.832 -25.747 -34.440 1.00 87.96 317 ALA A CA 1
ATOM 1434 C C . ALA B 2 185 ? 25.432 -25.016 -35.714 1.00 86.72 317 ALA A C 1
ATOM 1435 O O . ALA B 2 185 ? 26.284 -24.406 -36.370 1.00 93.43 317 ALA A O 1
ATOM 1437 N N . SER B 2 186 ? 24.149 -25.059 -36.081 1.00 83.93 318 SER A N 1
ATOM 1438 C CA . SER B 2 186 ? 23.661 -24.416 -37.296 1.00 92.66 318 SER A CA 1
ATOM 1439 C C . SER B 2 186 ? 23.129 -23.009 -37.047 1.00 93.41 318 SER A C 1
ATOM 1440 O O . SER B 2 186 ? 22.219 -22.561 -37.757 1.00 95.45 318 SER A O 1
ATOM 1443 N N . GLY B 2 187 ? 23.674 -22.299 -36.060 1.00 90.94 319 GLY A N 1
ATOM 1444 C CA . GLY B 2 187 ? 23.239 -20.947 -35.762 1.00 88.64 319 GLY A CA 1
ATOM 1445 C C . GLY B 2 187 ? 21.786 -20.866 -35.342 1.00 79.44 319 GLY A C 1
ATOM 1446 O O . GLY B 2 187 ? 20.931 -20.431 -36.120 1.00 81.35 319 GLY A O 1
ATOM 1447 N N . GLY B 2 188 ? 21.495 -21.277 -34.111 1.00 73.76 320 GLY A N 1
ATOM 1448 C CA . GLY B 2 188 ? 20.134 -21.353 -33.634 1.00 75.54 320 GLY A CA 1
ATOM 1449 C C . GLY B 2 188 ? 19.738 -20.214 -32.716 1.00 71.53 320 GLY A C 1
ATOM 1450 O O . GLY B 2 188 ? 18.888 -19.384 -33.057 1.00 67.77 320 GLY A O 1
ATOM 1451 N N . PRO B 2 189 ? 20.337 -20.163 -31.520 1.00 79.05 321 PRO A N 1
ATOM 1452 C CA . PRO B 2 189 ? 19.934 -19.142 -30.534 1.00 80.15 321 PRO A CA 1
ATOM 1453 C C . PRO B 2 189 ? 19.979 -17.715 -31.053 1.00 76.05 321 PRO A C 1
ATOM 1454 O O . PRO B 2 189 ? 19.071 -16.927 -30.759 1.00 75.06 321 PRO A O 1
ATOM 1458 N N . GLN B 2 190 ? 21.013 -17.358 -31.817 1.00 73.31 322 GLN A N 1
ATOM 1459 C CA . GLN B 2 190 ? 21.124 -15.999 -32.334 1.00 71.41 322 GLN A CA 1
ATOM 1460 C C . GLN B 2 190 ? 19.996 -15.651 -33.296 1.00 70.45 322 GLN A C 1
ATOM 1461 O O . GLN B 2 190 ? 19.696 -14.466 -33.477 1.00 61.34 322 GLN A O 1
ATOM 1467 N N . ALA B 2 191 ? 19.365 -16.650 -33.912 1.00 74.73 323 ALA A N 1
ATOM 1468 C CA . ALA B 2 191 ? 18.237 -16.408 -34.803 1.00 73.75 323 ALA A CA 1
ATOM 1469 C C . ALA B 2 191 ? 16.902 -16.467 -34.071 1.00 69.96 323 ALA A C 1
ATOM 1470 O O . ALA B 2 191 ? 15.981 -15.712 -34.401 1.00 69.68 323 ALA A O 1
ATOM 1472 N N . LEU B 2 192 ? 16.781 -17.352 -33.078 1.00 71.64 324 LEU A N 1
ATOM 1473 C CA . LEU B 2 192 ? 15.543 -17.455 -32.314 1.00 71.56 324 LEU A CA 1
ATOM 1474 C C . LEU B 2 192 ? 15.299 -16.231 -31.441 1.00 73.59 324 LEU A C 1
ATOM 1475 O O . LEU B 2 192 ? 14.160 -16.005 -31.017 1.00 78.82 324 LEU A O 1
ATOM 1480 N N . VAL B 2 193 ? 16.336 -15.440 -31.164 1.00 72.48 325 VAL A N 1
ATOM 1481 C CA . VAL B 2 193 ? 16.151 -14.210 -30.402 1.00 73.73 325 VAL A CA 1
ATOM 1482 C C . VAL B 2 193 ? 15.564 -13.117 -31.285 1.00 76.41 325 VAL A C 1
ATOM 1483 O O . VAL B 2 193 ? 14.656 -12.388 -30.868 1.00 76.27 325 VAL A O 1
ATOM 1487 N N . ASN B 2 194 ? 16.056 -12.993 -32.520 1.00 72.86 326 ASN A N 1
ATOM 1488 C CA . ASN B 2 194 ? 15.512 -12.022 -33.464 1.00 74.93 326 ASN A CA 1
ATOM 1489 C C . ASN B 2 194 ? 14.114 -12.384 -33.950 1.00 75.98 326 ASN A C 1
ATOM 1490 O O . ASN B 2 194 ? 13.583 -11.689 -34.823 1.00 81.93 326 ASN A O 1
ATOM 1495 N N . ILE B 2 195 ? 13.520 -13.451 -33.426 1.00 68.49 327 ILE A N 1
ATOM 1496 C CA . ILE B 2 195 ? 12.108 -13.737 -33.623 1.00 69.21 327 ILE A CA 1
ATOM 1497 C C . ILE B 2 195 ? 11.272 -13.222 -32.458 1.00 70.27 327 ILE A C 1
ATOM 1498 O O . ILE B 2 195 ? 10.201 -12.650 -32.661 1.00 70.42 327 ILE A O 1
ATOM 1503 N N . MET B 2 196 ? 11.764 -13.410 -31.230 1.00 74.22 328 MET A N 1
ATOM 1504 C CA . MET B 2 196 ? 11.093 -12.850 -30.062 1.00 81.71 328 MET A CA 1
ATOM 1505 C C . MET B 2 196 ? 11.226 -11.333 -30.022 1.00 83.24 328 MET A C 1
ATOM 1506 O O . MET B 2 196 ? 10.291 -10.630 -29.620 1.00 84.86 328 MET A O 1
ATOM 1511 N N . ARG B 2 197 ? 12.381 -10.813 -30.439 1.00 77.39 329 ARG A N 1
ATOM 1512 C CA . ARG B 2 197 ? 12.658 -9.386 -30.330 1.00 75.21 329 ARG A CA 1
ATOM 1513 C C . ARG B 2 197 ? 11.882 -8.563 -31.354 1.00 79.56 329 ARG A C 1
ATOM 1514 O O . ARG B 2 197 ? 11.745 -7.347 -31.179 1.00 81.30 329 ARG A O 1
ATOM 1522 N N . THR B 2 198 ? 11.340 -9.196 -32.395 1.00 80.74 330 THR A N 1
ATOM 1523 C CA . THR B 2 198 ? 10.732 -8.478 -33.511 1.00 81.08 330 THR A CA 1
ATOM 1524 C C . THR B 2 198 ? 9.220 -8.671 -33.563 1.00 83.16 330 THR A C 1
ATOM 1525 O O . THR B 2 198 ? 8.471 -7.728 -33.300 1.00 88.05 330 THR A O 1
ATOM 1529 N N . TYR B 2 199 ? 8.747 -9.870 -33.898 1.00 81.89 331 TYR A N 1
ATOM 1530 C CA . TYR B 2 199 ? 7.351 -10.070 -34.263 1.00 82.61 331 TYR A CA 1
ATOM 1531 C C . TYR B 2 199 ? 6.427 -9.898 -33.056 1.00 77.97 331 TYR A C 1
ATOM 1532 O O . TYR B 2 199 ? 6.861 -9.773 -31.907 1.00 74.51 331 TYR A O 1
ATOM 1541 N N . THR B 2 200 ? 5.122 -9.895 -33.340 1.00 75.45 332 THR A N 1
ATOM 1542 C CA . THR B 2 200 ? 4.096 -9.641 -32.339 1.00 70.88 332 THR A CA 1
ATOM 1543 C C . THR B 2 200 ? 3.049 -10.743 -32.240 1.00 75.36 332 THR A C 1
ATOM 1544 O O . THR B 2 200 ? 2.149 -10.644 -31.398 1.00 75.78 332 THR A O 1
ATOM 1548 N N . TYR B 2 201 ? 3.131 -11.780 -33.071 1.00 78.81 333 TYR A N 1
ATOM 1549 C CA . TYR B 2 201 ? 2.157 -12.864 -33.021 1.00 78.71 333 TYR A CA 1
ATOM 1550 C C . TYR B 2 201 ? 2.348 -13.684 -31.751 1.00 80.49 333 TYR A C 1
ATOM 1551 O O . TYR B 2 201 ? 3.448 -14.173 -31.475 1.00 83.01 333 TYR A O 1
ATOM 1560 N N . GLU B 2 202 ? 1.269 -13.841 -30.981 1.00 77.88 334 GLU A N 1
ATOM 1561 C CA . GLU B 2 202 ? 1.359 -14.570 -29.719 1.00 80.24 334 GLU A CA 1
ATOM 1562 C C . GLU B 2 202 ? 1.692 -16.040 -29.944 1.00 81.77 334 GLU A C 1
ATOM 1563 O O . GLU B 2 202 ? 2.477 -16.625 -29.188 1.00 79.70 334 GLU A O 1
ATOM 1569 N N . LYS B 2 203 ? 1.103 -16.655 -30.973 1.00 83.14 335 LYS A N 1
ATOM 1570 C CA . LYS B 2 203 ? 1.332 -18.077 -31.215 1.00 77.10 335 LYS A CA 1
ATOM 1571 C C . LYS B 2 203 ? 2.792 -18.356 -31.547 1.00 77.35 335 LYS A C 1
ATOM 1572 O O . LYS B 2 203 ? 3.362 -19.353 -31.086 1.00 74.59 335 LYS A O 1
ATOM 1578 N N . LEU B 2 204 ? 3.418 -17.486 -32.343 1.00 76.53 336 LEU A N 1
ATOM 1579 C CA . LEU B 2 204 ? 4.828 -17.670 -32.670 1.00 73.26 336 LEU A CA 1
ATOM 1580 C C . LEU B 2 204 ? 5.716 -17.413 -31.459 1.00 69.96 336 LEU A C 1
ATOM 1581 O O . LEU B 2 204 ? 6.648 -18.181 -31.193 1.00 63.24 336 LEU A O 1
ATOM 1586 N N . LEU B 2 205 ? 5.443 -16.339 -30.713 1.00 72.13 337 LEU A N 1
ATOM 1587 C CA . LEU B 2 205 ? 6.227 -16.052 -29.518 1.00 71.26 337 LEU A CA 1
ATOM 1588 C C . LEU B 2 205 ? 6.045 -17.129 -28.457 1.00 77.98 337 LEU A C 1
ATOM 1589 O O . LEU B 2 205 ? 6.988 -17.441 -27.721 1.00 85.90 337 LEU A O 1
ATOM 1594 N N . TRP B 2 206 ? 4.843 -17.705 -28.360 1.00 78.64 338 TRP A N 1
ATOM 1595 C CA . TRP B 2 206 ? 4.623 -18.804 -27.425 1.00 81.99 338 TRP A CA 1
ATOM 1596 C C . TRP B 2 206 ? 5.441 -20.028 -27.813 1.00 80.39 338 TRP A C 1
ATOM 1597 O O . TRP B 2 206 ? 5.978 -20.724 -26.944 1.00 79.70 338 TRP A O 1
ATOM 1608 N N . THR B 2 207 ? 5.547 -20.304 -29.113 1.00 74.85 339 THR A N 1
ATOM 1609 C CA . THR B 2 207 ? 6.319 -21.453 -29.571 1.00 74.07 339 THR A CA 1
ATOM 1610 C C . THR B 2 207 ? 7.818 -21.185 -29.502 1.00 73.48 339 THR A C 1
ATOM 1611 O O . THR B 2 207 ? 8.585 -22.050 -29.062 1.00 76.99 339 THR A O 1
ATOM 1615 N N . THR B 2 208 ? 8.252 -19.995 -29.927 1.00 69.53 340 THR A N 1
ATOM 1616 C CA . THR B 2 208 ? 9.675 -19.671 -29.895 1.00 74.19 340 THR A CA 1
ATOM 1617 C C . THR B 2 208 ? 10.215 -19.697 -28.471 1.00 80.22 340 THR A C 1
ATOM 1618 O O . THR B 2 208 ? 11.321 -20.195 -28.228 1.00 83.46 340 THR A O 1
ATOM 1622 N N . SER B 2 209 ? 9.450 -19.166 -27.514 1.00 79.30 341 SER A N 1
ATOM 1623 C CA . SER B 2 209 ? 9.842 -19.281 -26.113 1.00 78.20 341 SER A CA 1
ATOM 1624 C C . SER B 2 209 ? 9.785 -20.730 -25.648 1.00 75.36 341 SER A C 1
ATOM 1625 O O . SER B 2 209 ? 10.623 -21.168 -24.851 1.00 74.43 341 SER A O 1
ATOM 1628 N N . ARG B 2 210 ? 8.799 -21.488 -26.136 1.00 78.35 342 ARG A N 1
ATOM 1629 C CA . ARG B 2 210 ? 8.716 -22.910 -25.826 1.00 82.58 342 ARG A CA 1
ATOM 1630 C C . ARG B 2 210 ? 9.894 -23.687 -26.396 1.00 80.59 342 ARG A C 1
ATOM 1631 O O . ARG B 2 210 ? 10.241 -24.747 -25.865 1.00 79.69 342 ARG A O 1
ATOM 1639 N N . VAL B 2 211 ? 10.522 -23.179 -27.457 1.00 76.24 343 VAL A N 1
ATOM 1640 C CA . VAL B 2 211 ? 11.716 -23.819 -27.998 1.00 72.63 343 VAL A CA 1
ATOM 1641 C C . VAL B 2 211 ? 12.949 -23.431 -27.189 1.00 75.72 343 VAL A C 1
ATOM 1642 O O . VAL B 2 211 ? 13.819 -24.268 -26.923 1.00 79.22 343 VAL A O 1
ATOM 1646 N N . LEU B 2 212 ? 13.036 -22.161 -26.776 1.00 70.96 344 LEU A N 1
ATOM 1647 C CA . LEU B 2 212 ? 14.219 -21.679 -26.071 1.00 67.26 344 LEU A CA 1
ATOM 1648 C C . LEU B 2 212 ? 14.389 -22.353 -24.714 1.00 75.97 344 LEU A C 1
ATOM 1649 O O . LEU B 2 212 ? 15.516 -22.461 -24.210 1.00 79.46 344 LEU A O 1
ATOM 1654 N N . LYS B 2 213 ? 13.296 -22.814 -24.105 1.00 76.31 345 LYS A N 1
ATOM 1655 C CA . LYS B 2 213 ? 13.410 -23.436 -22.789 1.00 74.48 345 LYS A CA 1
ATOM 1656 C C . LYS B 2 213 ? 14.088 -24.798 -22.862 1.00 75.58 345 LYS A C 1
ATOM 1657 O O . LYS B 2 213 ? 15.058 -25.056 -22.137 1.00 81.66 345 LYS A O 1
ATOM 1663 N N . VAL B 2 214 ? 13.619 -25.672 -23.763 1.00 69.10 346 VAL A N 1
ATOM 1664 C CA . VAL B 2 214 ? 14.249 -26.981 -23.944 1.00 69.76 346 VAL A CA 1
ATOM 1665 C C . VAL B 2 214 ? 15.595 -26.883 -24.634 1.00 69.95 346 VAL A C 1
ATOM 1666 O O . VAL B 2 214 ? 16.226 -27.915 -24.887 1.00 67.71 346 VAL A O 1
ATOM 1670 N N . LEU B 2 215 ? 16.048 -25.674 -24.949 1.00 71.70 347 LEU A N 1
ATOM 1671 C CA . LEU B 2 215 ? 17.431 -25.412 -25.319 1.00 80.35 347 LEU A CA 1
ATOM 1672 C C . LEU B 2 215 ? 18.252 -24.884 -24.151 1.00 80.35 347 LEU A C 1
ATOM 1673 O O . LEU B 2 215 ? 19.480 -24.828 -24.252 1.00 78.98 347 LEU A O 1
ATOM 1678 N N . SER B 2 216 ? 17.602 -24.511 -23.048 1.00 81.35 348 SER A N 1
ATOM 1679 C CA . SER B 2 216 ? 18.263 -23.881 -21.913 1.00 87.75 348 SER A CA 1
ATOM 1680 C C . SER B 2 216 ? 18.839 -24.894 -20.932 1.00 90.07 348 SER A C 1
ATOM 1681 O O . SER B 2 216 ? 19.952 -24.703 -20.430 1.00 88.37 348 SER A O 1
ATOM 1684 N N . VAL B 2 217 ? 18.092 -25.965 -20.643 1.00 91.79 349 VAL A N 1
ATOM 1685 C CA . VAL B 2 217 ? 18.529 -26.940 -19.647 1.00 91.67 349 VAL A CA 1
ATOM 1686 C C . VAL B 2 217 ? 19.829 -27.608 -20.070 1.00 96.84 349 VAL A C 1
ATOM 1687 O O . VAL B 2 217 ? 20.625 -28.027 -19.220 1.00 96.75 349 VAL A O 1
ATOM 1691 N N . CYS B 2 218 ? 20.071 -27.718 -21.373 1.00 99.24 350 CYS A N 1
ATOM 1692 C CA . CYS B 2 218 ? 21.362 -28.187 -21.858 1.00 103.05 350 CYS A CA 1
ATOM 1693 C C . CYS B 2 218 ? 22.395 -27.084 -21.667 1.00 103.86 350 CYS A C 1
ATOM 1694 O O . CYS B 2 218 ? 22.292 -26.016 -22.279 1.00 97.15 350 CYS A O 1
ATOM 1697 N N . SER B 2 219 ? 23.393 -27.340 -20.820 1.00 104.48 351 SER A N 1
ATOM 1698 C CA . SER B 2 219 ? 24.368 -26.315 -20.463 1.00 96.98 351 SER A CA 1
ATOM 1699 C C . SER B 2 219 ? 25.382 -26.083 -21.578 1.00 100.35 351 SER A C 1
ATOM 1700 O O . SER B 2 219 ? 26.529 -25.707 -21.313 1.00 98.50 351 SER A O 1
ATOM 1703 N N . SER B 2 220 ? 24.971 -26.308 -22.825 1.00 102.03 352 SER A N 1
ATOM 1704 C CA . SER B 2 220 ? 25.772 -25.979 -23.995 1.00 94.90 352 SER A CA 1
ATOM 1705 C C . SER B 2 220 ? 25.219 -24.806 -24.786 1.00 86.99 352 SER A C 1
ATOM 1706 O O . SER B 2 220 ? 25.987 -24.103 -25.444 1.00 76.56 352 SER A O 1
ATOM 1709 N N . ASN B 2 221 ? 23.905 -24.584 -24.734 1.00 87.41 353 ASN A N 1
ATOM 1710 C CA . ASN B 2 221 ? 23.266 -23.435 -25.358 1.00 86.44 353 ASN A CA 1
ATOM 1711 C C . ASN B 2 221 ? 23.061 -22.276 -24.394 1.00 85.41 353 ASN A C 1
ATOM 1712 O O . ASN B 2 221 ? 22.714 -21.177 -24.839 1.00 82.03 353 ASN A O 1
ATOM 1717 N N . LYS B 2 222 ? 23.261 -22.501 -23.096 1.00 87.77 354 LYS A N 1
ATOM 1718 C CA . LYS B 2 222 ? 22.973 -21.472 -22.101 1.00 89.53 354 LYS A CA 1
ATOM 1719 C C . LYS B 2 222 ? 23.719 -20.163 -22.345 1.00 93.15 354 LYS A C 1
ATOM 1720 O O . LYS B 2 222 ? 23.085 -19.099 -22.238 1.00 94.68 354 LYS A O 1
ATOM 1726 N N . PRO B 2 223 ? 25.021 -20.150 -22.661 1.00 87.34 355 PRO A N 1
ATOM 1727 C CA . PRO B 2 223 ? 25.665 -18.855 -22.940 1.00 83.56 355 PRO A CA 1
ATOM 1728 C C . PRO B 2 223 ? 25.284 -18.274 -24.289 1.00 83.04 355 PRO A C 1
ATOM 1729 O O . PRO B 2 223 ? 25.073 -17.059 -24.393 1.00 88.06 355 PRO A O 1
ATOM 1733 N N . ALA B 2 224 ? 25.191 -19.111 -25.327 1.00 79.53 356 ALA A N 1
ATOM 1734 C CA . ALA B 2 224 ? 24.935 -18.607 -26.674 1.00 77.84 356 ALA A CA 1
ATOM 1735 C C . ALA B 2 224 ? 23.600 -17.881 -26.766 1.00 77.25 356 ALA A C 1
ATOM 1736 O O . ALA B 2 224 ? 23.462 -16.939 -27.555 1.00 74.94 356 ALA A O 1
ATOM 1738 N N . ILE B 2 225 ? 22.607 -18.300 -25.980 1.00 76.79 357 ILE A N 1
ATOM 1739 C CA . ILE B 2 225 ? 21.346 -17.567 -25.942 1.00 78.26 357 ILE A CA 1
ATOM 1740 C C . ILE B 2 225 ? 21.535 -16.238 -25.220 1.00 82.50 357 ILE A C 1
ATOM 1741 O O . ILE B 2 225 ? 21.027 -15.198 -25.657 1.00 79.05 357 ILE A O 1
ATOM 1746 N N . VAL B 2 226 ? 22.272 -16.253 -24.106 1.00 84.57 358 VAL A N 1
ATOM 1747 C CA . VAL B 2 226 ? 22.603 -15.016 -23.403 1.00 81.27 358 VAL A CA 1
ATOM 1748 C C . VAL B 2 226 ? 23.479 -14.126 -24.274 1.00 88.36 358 VAL A C 1
ATOM 1749 O O . VAL B 2 226 ? 23.254 -12.914 -24.375 1.00 91.73 358 VAL A O 1
ATOM 1753 N N . GLU B 2 227 ? 24.488 -14.718 -24.921 1.00 92.77 359 GLU A N 1
ATOM 1754 C CA . GLU B 2 227 ? 25.454 -13.934 -25.684 1.00 94.45 359 GLU A CA 1
ATOM 1755 C C . GLU B 2 227 ? 24.783 -13.172 -26.820 1.00 98.71 359 GLU A C 1
ATOM 1756 O O . GLU B 2 227 ? 25.117 -12.009 -27.080 1.00 108.56 359 GLU A O 1
ATOM 1762 N N . ALA B 2 228 ? 23.829 -13.806 -27.504 1.00 91.53 360 ALA A N 1
ATOM 1763 C CA . ALA B 2 228 ? 23.137 -13.133 -28.598 1.00 90.31 360 ALA A CA 1
ATOM 1764 C C . ALA B 2 228 ? 22.273 -11.987 -28.086 1.00 90.98 360 ALA A C 1
ATOM 1765 O O . ALA B 2 228 ? 22.226 -10.915 -28.701 1.00 96.15 360 ALA A O 1
ATOM 1767 N N . GLY B 2 229 ? 21.587 -12.192 -26.964 1.00 84.55 361 GLY A N 1
ATOM 1768 C CA . GLY B 2 229 ? 20.720 -11.177 -26.399 1.00 83.55 361 GLY A CA 1
ATOM 1769 C C . GLY B 2 229 ? 19.369 -11.729 -25.995 1.00 80.30 361 GLY A C 1
ATOM 1770 O O . GLY B 2 229 ? 18.338 -11.092 -26.217 1.00 76.96 361 GLY A O 1
ATOM 1771 N N . GLY B 2 230 ? 19.365 -12.919 -25.394 1.00 82.57 362 GLY A N 1
ATOM 1772 C CA . GLY B 2 230 ? 18.105 -13.590 -25.108 1.00 86.02 362 GLY A CA 1
ATOM 1773 C C . GLY B 2 230 ? 17.361 -12.967 -23.945 1.00 85.21 362 GLY A C 1
ATOM 1774 O O . GLY B 2 230 ? 16.171 -12.654 -24.052 1.00 82.87 362 GLY A O 1
ATOM 1775 N N . MET B 2 231 ? 18.052 -12.791 -22.816 1.00 87.04 363 MET A N 1
ATOM 1776 C CA . MET B 2 231 ? 17.434 -12.218 -21.624 1.00 86.27 363 MET A CA 1
ATOM 1777 C C . MET B 2 231 ? 16.750 -10.891 -21.934 1.00 91.38 363 MET A C 1
ATOM 1778 O O . MET B 2 231 ? 15.549 -10.722 -21.696 1.00 92.81 363 MET A O 1
ATOM 1783 N N . GLN B 2 232 ? 17.508 -9.944 -22.493 1.00 89.25 364 GLN A N 1
ATOM 1784 C CA . GLN B 2 232 ? 16.994 -8.596 -22.715 1.00 84.41 364 GLN A CA 1
ATOM 1785 C C . GLN B 2 232 ? 15.759 -8.596 -23.608 1.00 84.40 364 GLN A C 1
ATOM 1786 O O . GLN B 2 232 ? 14.867 -7.759 -23.430 1.00 82.29 364 GLN A O 1
ATOM 1792 N N . ALA B 2 233 ? 15.685 -9.521 -24.564 1.00 85.46 365 ALA A N 1
ATOM 1793 C CA . ALA B 2 233 ? 14.546 -9.588 -25.469 1.00 83.15 365 ALA A CA 1
ATOM 1794 C C . ALA B 2 233 ? 13.378 -10.376 -24.895 1.00 77.42 365 ALA A C 1
ATOM 1795 O O . ALA B 2 233 ? 12.220 -10.035 -25.166 1.00 74.89 365 ALA A O 1
ATOM 1797 N N . LEU B 2 234 ? 13.649 -11.424 -24.113 1.00 78.25 366 LEU A N 1
ATOM 1798 C CA . LEU B 2 234 ? 12.570 -12.186 -23.498 1.00 82.56 366 LEU A CA 1
ATOM 1799 C C . LEU B 2 234 ? 11.833 -11.384 -22.435 1.00 85.03 366 LEU A C 1
ATOM 1800 O O . LEU B 2 234 ? 10.665 -11.675 -22.155 1.00 82.92 366 LEU A O 1
ATOM 1805 N N . GLY B 2 235 ? 12.485 -10.386 -21.839 1.00 87.15 367 GLY A N 1
ATOM 1806 C CA . GLY B 2 235 ? 11.818 -9.513 -20.891 1.00 82.57 367 GLY A CA 1
ATOM 1807 C C . GLY B 2 235 ? 10.878 -8.509 -21.521 1.00 75.30 367 GLY A C 1
ATOM 1808 O O . GLY B 2 235 ? 10.113 -7.864 -20.796 1.00 75.58 367 GLY A O 1
ATOM 1809 N N . LEU B 2 236 ? 10.927 -8.355 -22.847 1.00 72.29 368 LEU A N 1
ATOM 1810 C CA . LEU B 2 236 ? 9.989 -7.468 -23.529 1.00 72.59 368 LEU A CA 1
ATOM 1811 C C . LEU B 2 236 ? 8.553 -7.930 -23.330 1.00 75.86 368 LEU A C 1
ATOM 1812 O O . LEU B 2 236 ? 7.655 -7.115 -23.085 1.00 76.24 368 LEU A O 1
ATOM 1817 N N . HIS B 2 237 ? 8.319 -9.238 -23.424 1.00 78.04 369 HIS A N 1
ATOM 1818 C CA . HIS B 2 237 ? 6.983 -9.811 -23.431 1.00 83.99 369 HIS A CA 1
ATOM 1819 C C . HIS B 2 237 ? 6.524 -10.267 -22.051 1.00 85.16 369 HIS A C 1
ATOM 1820 O O . HIS B 2 237 ? 5.545 -11.015 -21.950 1.00 90.14 369 HIS A O 1
ATOM 1827 N N . LEU B 2 238 ? 7.203 -9.833 -20.987 1.00 79.79 370 LEU A N 1
ATOM 1828 C CA . LEU B 2 238 ? 6.778 -10.197 -19.641 1.00 78.99 370 LEU A CA 1
ATOM 1829 C C . LEU B 2 238 ? 5.450 -9.554 -19.261 1.00 80.71 370 LEU A C 1
ATOM 1830 O O . LEU B 2 238 ? 4.823 -9.987 -18.289 1.00 73.51 370 LEU A O 1
ATOM 1835 N N . THR B 2 239 ? 5.010 -8.539 -20.002 1.00 86.96 371 THR A N 1
ATOM 1836 C CA . THR B 2 239 ? 3.747 -7.864 -19.741 1.00 91.22 371 THR A CA 1
ATOM 1837 C C . THR B 2 239 ? 2.643 -8.276 -20.704 1.00 94.51 371 THR A C 1
ATOM 1838 O O . THR B 2 239 ? 1.516 -7.785 -20.577 1.00 97.51 371 THR A O 1
ATOM 1842 N N . ASP B 2 240 ? 2.934 -9.153 -21.661 1.00 88.48 372 ASP A N 1
ATOM 1843 C CA . ASP B 2 240 ? 1.899 -9.619 -22.567 1.00 84.95 372 ASP A CA 1
ATOM 1844 C C . ASP B 2 240 ? 0.839 -10.399 -21.788 1.00 82.64 372 ASP A C 1
ATOM 1845 O O . ASP B 2 240 ? 1.156 -11.091 -20.815 1.00 86.00 372 ASP A O 1
ATOM 1850 N N . PRO B 2 241 ? -0.434 -10.302 -22.197 1.00 81.20 373 PRO A N 1
ATOM 1851 C CA . PRO B 2 241 ? -1.528 -10.856 -21.384 1.00 87.72 373 PRO A CA 1
ATOM 1852 C C . PRO B 2 241 ? -1.490 -12.368 -21.212 1.00 86.77 373 PRO A C 1
ATOM 1853 O O . PRO B 2 241 ? -1.585 -12.861 -20.084 1.00 91.81 373 PRO A O 1
ATOM 1857 N N . SER B 2 242 ? -1.367 -13.111 -22.315 1.00 82.95 374 SER A N 1
ATOM 1858 C CA . SER B 2 242 ? -1.449 -14.569 -22.282 1.00 82.20 374 SER A CA 1
ATOM 1859 C C . SER B 2 242 ? -0.422 -15.173 -21.332 1.00 82.74 374 SER A C 1
ATOM 1860 O O . SER B 2 242 ? 0.783 -15.131 -21.602 1.00 79.83 374 SER A O 1
ATOM 1863 N N . GLN B 2 243 ? -0.895 -15.748 -20.222 1.00 84.72 375 GLN A N 1
ATOM 1864 C CA . GLN B 2 243 ? 0.004 -16.303 -19.217 1.00 79.59 375 GLN A CA 1
ATOM 1865 C C . GLN B 2 243 ? 0.744 -17.541 -19.708 1.00 78.15 375 GLN A C 1
ATOM 1866 O O . GLN B 2 243 ? 1.791 -17.881 -19.147 1.00 78.75 375 GLN A O 1
ATOM 1872 N N . ARG B 2 244 ? 0.227 -18.224 -20.734 1.00 78.98 376 ARG A N 1
ATOM 1873 C CA . ARG B 2 244 ? 0.952 -19.351 -21.310 1.00 81.77 376 ARG A CA 1
ATOM 1874 C C . ARG B 2 244 ? 2.270 -18.915 -21.933 1.00 81.57 376 ARG A C 1
ATOM 1875 O O . ARG B 2 244 ? 3.166 -19.746 -22.117 1.00 87.07 376 ARG A O 1
ATOM 1883 N N . LEU B 2 245 ? 2.405 -17.630 -22.257 1.00 77.60 377 LEU A N 1
ATOM 1884 C CA . LEU B 2 245 ? 3.652 -17.069 -22.754 1.00 76.91 377 LEU A CA 1
ATOM 1885 C C . LEU B 2 245 ? 4.499 -16.467 -21.643 1.00 75.47 377 LEU A C 1
ATOM 1886 O O . LEU B 2 245 ? 5.731 -16.454 -21.749 1.00 79.00 377 LEU A O 1
ATOM 1891 N N . VAL B 2 246 ? 3.861 -15.977 -20.579 1.00 71.18 378 VAL A N 1
ATOM 1892 C CA . VAL B 2 246 ? 4.582 -15.257 -19.533 1.00 75.10 378 VAL A CA 1
ATOM 1893 C C . VAL B 2 246 ? 5.489 -16.204 -18.757 1.00 76.09 378 VAL A C 1
ATOM 1894 O O . VAL B 2 246 ? 6.706 -15.999 -18.675 1.00 73.99 378 VAL A O 1
ATOM 1898 N N . GLN B 2 247 ? 4.908 -17.255 -18.174 1.00 76.34 379 GLN A N 1
ATOM 1899 C CA . GLN B 2 247 ? 5.681 -18.131 -17.300 1.00 77.91 379 GLN A CA 1
ATOM 1900 C C . GLN B 2 247 ? 6.742 -18.910 -18.068 1.00 81.00 379 GLN A C 1
ATOM 1901 O O . GLN B 2 247 ? 7.780 -19.258 -17.496 1.00 84.03 379 GLN A O 1
ATOM 1907 N N . ASN B 2 248 ? 6.510 -19.188 -19.354 1.00 83.80 380 ASN A N 1
ATOM 1908 C CA . ASN B 2 248 ? 7.536 -19.848 -20.156 1.00 84.09 380 ASN A CA 1
ATOM 1909 C C . ASN B 2 248 ? 8.766 -18.963 -20.309 1.00 80.11 380 ASN A C 1
ATOM 1910 O O . ASN B 2 248 ? 9.902 -19.451 -20.255 1.00 78.79 380 ASN A O 1
ATOM 1915 N N . CYS B 2 249 ? 8.562 -17.658 -20.504 1.00 77.40 381 CYS A N 1
ATOM 1916 C CA . CYS B 2 249 ? 9.691 -16.736 -20.559 1.00 77.19 381 CYS A CA 1
ATOM 1917 C C . CYS B 2 249 ? 10.407 -16.667 -19.216 1.00 77.49 381 CYS A C 1
ATOM 1918 O O . CYS B 2 249 ? 11.642 -16.642 -19.165 1.00 79.41 381 CYS A O 1
ATOM 1921 N N . LEU B 2 250 ? 9.648 -16.640 -18.118 1.00 71.29 382 LEU A N 1
ATOM 1922 C CA . LEU B 2 250 ? 10.257 -16.668 -16.793 1.00 72.76 382 LEU A CA 1
ATOM 1923 C C . LEU B 2 250 ? 10.965 -17.992 -16.541 1.00 76.85 382 LEU A C 1
ATOM 1924 O O . LEU B 2 250 ? 12.067 -18.018 -15.979 1.00 78.33 382 LEU A O 1
ATOM 1929 N N . TRP B 2 251 ? 10.341 -19.102 -16.944 1.00 77.72 383 TRP A N 1
ATOM 1930 C CA . TRP B 2 251 ? 10.964 -20.412 -16.784 1.00 77.72 383 TRP A CA 1
ATOM 1931 C C . TRP B 2 251 ? 12.281 -20.492 -17.542 1.00 80.83 383 TRP A C 1
ATOM 1932 O O . TRP B 2 251 ? 13.234 -21.132 -17.082 1.00 85.73 383 TRP A O 1
ATOM 1943 N N . THR B 2 252 ? 12.353 -19.847 -18.708 1.00 81.91 384 THR A N 1
ATOM 1944 C CA . THR B 2 252 ? 13.594 -19.843 -19.473 1.00 81.51 384 THR A CA 1
ATOM 1945 C C . THR B 2 252 ? 14.684 -19.069 -18.742 1.00 81.25 384 THR A C 1
ATOM 1946 O O . THR B 2 252 ? 15.780 -19.592 -18.515 1.00 82.34 384 THR A O 1
ATOM 1950 N N . LEU B 2 253 ? 14.391 -17.824 -18.353 1.00 77.32 385 LEU A N 1
ATOM 1951 C CA . LEU B 2 253 ? 15.395 -16.989 -17.697 1.00 80.36 385 LEU A CA 1
ATOM 1952 C C . LEU B 2 253 ? 15.940 -17.656 -16.441 1.00 83.42 385 LEU A C 1
ATOM 1953 O O . LEU B 2 253 ? 17.149 -17.621 -16.189 1.00 83.93 385 LEU A O 1
ATOM 1958 N N . ARG B 2 254 ? 15.062 -18.271 -15.643 1.00 83.39 386 ARG A N 1
ATOM 1959 C CA . ARG B 2 254 ? 15.496 -18.926 -14.412 1.00 85.16 386 ARG A CA 1
ATOM 1960 C C . ARG B 2 254 ? 16.567 -19.974 -14.691 1.00 88.32 386 ARG A C 1
ATOM 1961 O O . ARG B 2 254 ? 17.590 -20.034 -14.000 1.00 86.72 386 ARG A O 1
ATOM 1969 N N . ASN B 2 255 ? 16.348 -20.811 -15.707 1.00 92.04 387 ASN A N 1
ATOM 1970 C CA . ASN B 2 255 ? 17.356 -21.783 -16.107 1.00 93.97 387 ASN A CA 1
ATOM 1971 C C . ASN B 2 255 ? 18.502 -21.149 -16.881 1.00 93.45 387 ASN A C 1
ATOM 1972 O O . ASN B 2 255 ? 19.593 -21.726 -16.931 1.00 95.16 387 ASN A O 1
ATOM 1977 N N . LEU B 2 256 ? 18.284 -19.976 -17.473 1.00 91.68 388 LEU A N 1
ATOM 1978 C CA . LEU B 2 256 ? 19.234 -19.365 -18.393 1.00 94.78 388 LEU A CA 1
ATOM 1979 C C . LEU B 2 256 ? 19.868 -18.100 -17.823 1.00 93.11 388 LEU A C 1
ATOM 1980 O O . LEU B 2 256 ? 20.588 -17.396 -18.539 1.00 97.54 388 LEU A O 1
ATOM 1985 N N . SER B 2 257 ? 19.646 -17.810 -16.541 1.00 82.48 389 SER A N 1
ATOM 1986 C CA . SER B 2 257 ? 20.320 -16.709 -15.863 1.00 74.72 389 SER A CA 1
ATOM 1987 C C . SER B 2 257 ? 21.635 -17.127 -15.219 1.00 74.12 389 SER A C 1
ATOM 1988 O O . SER B 2 257 ? 22.328 -16.273 -14.657 1.00 69.93 389 SER A O 1
ATOM 1991 N N . ASP B 2 258 ? 21.989 -18.414 -15.283 1.00 81.42 390 ASP A N 1
ATOM 1992 C CA . ASP B 2 258 ? 23.229 -18.876 -14.667 1.00 81.30 390 ASP A CA 1
ATOM 1993 C C . ASP B 2 258 ? 24.443 -18.206 -15.297 1.00 80.28 390 ASP A C 1
ATOM 1994 O O . ASP B 2 258 ? 25.420 -17.896 -14.605 1.00 77.56 390 ASP A O 1
ATOM 1999 N N . ALA B 2 259 ? 24.399 -17.967 -16.608 1.00 81.68 391 ALA A N 1
ATOM 2000 C CA . ALA B 2 259 ? 25.532 -17.376 -17.310 1.00 80.36 391 ALA A CA 1
ATOM 2001 C C . ALA B 2 259 ? 25.150 -16.075 -18.004 1.00 82.09 391 ALA A C 1
ATOM 2002 O O . ALA B 2 259 ? 25.405 -15.907 -19.204 1.00 93.98 391 ALA A O 1
ATOM 2004 N N . ALA B 2 260 ? 24.527 -15.160 -17.264 1.00 73.70 392 ALA A N 1
ATOM 2005 C CA . ALA B 2 260 ? 24.200 -13.841 -17.785 1.00 81.27 392 ALA A CA 1
ATOM 2006 C C . ALA B 2 260 ? 24.716 -12.760 -16.848 1.00 81.58 392 ALA A C 1
ATOM 2007 O O . ALA B 2 260 ? 24.177 -11.650 -16.823 1.00 82.60 392 ALA A O 1
ATOM 2009 N N . THR B 2 261 ? 25.725 -13.070 -16.042 1.00 83.45 393 THR A N 1
ATOM 2010 C CA . THR B 2 261 ? 26.114 -12.175 -14.961 1.00 89.65 393 THR A CA 1
ATOM 2011 C C . THR B 2 261 ? 26.924 -10.963 -15.446 1.00 92.17 393 THR A C 1
ATOM 2012 O O . THR B 2 261 ? 27.032 -9.963 -14.715 1.00 93.47 393 THR A O 1
ATOM 2016 N N . LYS B 2 262 ? 27.394 -10.980 -16.687 1.00 87.70 394 LYS A N 1
ATOM 2017 C CA . LYS B 2 262 ? 28.371 -10.024 -17.206 1.00 89.24 394 LYS A CA 1
ATOM 2018 C C . LYS B 2 262 ? 27.894 -9.393 -18.511 1.00 91.03 394 LYS A C 1
ATOM 2019 O O . LYS B 2 262 ? 28.574 -9.449 -19.536 1.00 104.00 394 LYS A O 1
ATOM 2025 N N . GLN B 2 263 ? 26.686 -8.834 -18.511 1.00 87.52 395 GLN A N 1
ATOM 2026 C CA . GLN B 2 263 ? 26.307 -7.919 -19.582 1.00 96.87 395 GLN A CA 1
ATOM 2027 C C . GLN B 2 263 ? 25.166 -7.034 -19.106 1.00 97.43 395 GLN A C 1
ATOM 2028 O O . GLN B 2 263 ? 24.475 -7.340 -18.128 1.00 89.03 395 GLN A O 1
ATOM 2034 N N . GLU B 2 264 ? 24.978 -5.936 -19.826 1.00 103.31 396 GLU A N 1
ATOM 2035 C CA . GLU B 2 264 ? 24.063 -4.864 -19.477 1.00 100.37 396 GLU A CA 1
ATOM 2036 C C . GLU B 2 264 ? 22.804 -4.938 -20.347 1.00 91.44 396 GLU A C 1
ATOM 2037 O O . GLU B 2 264 ? 22.440 -6.007 -20.850 1.00 92.36 396 GLU A O 1
ATOM 2043 N N . GLY B 2 265 ? 22.127 -3.802 -20.527 1.00 87.24 397 GLY A N 1
ATOM 2044 C CA . GLY B 2 265 ? 20.882 -3.757 -21.263 1.00 93.33 397 GLY A CA 1
ATOM 2045 C C . GLY B 2 265 ? 19.681 -4.277 -20.508 1.00 92.97 397 GLY A C 1
ATOM 2046 O O . GLY B 2 265 ? 18.547 -4.063 -20.956 1.00 92.58 397 GLY A O 1
ATOM 2047 N N . MET B 2 266 ? 19.889 -4.942 -19.373 1.00 94.39 398 MET A N 1
ATOM 2048 C CA . MET B 2 266 ? 18.815 -5.493 -18.559 1.00 93.89 398 MET A CA 1
ATOM 2049 C C . MET B 2 266 ? 18.067 -4.425 -17.772 1.00 88.18 398 MET A C 1
ATOM 2050 O O . MET B 2 266 ? 17.177 -4.772 -16.987 1.00 87.27 398 MET A O 1
ATOM 2055 N N . GLU B 2 267 ? 18.411 -3.151 -17.971 1.00 86.52 399 GLU A N 1
ATOM 2056 C CA . GLU B 2 267 ? 17.863 -2.010 -17.244 1.00 96.66 399 GLU A CA 1
ATOM 2057 C C . GLU B 2 267 ? 16.346 -2.066 -17.099 1.00 98.45 399 GLU A C 1
ATOM 2058 O O . GLU B 2 267 ? 15.805 -1.701 -16.050 1.00 94.00 399 GLU A O 1
ATOM 2064 N N . GLY B 2 268 ? 15.653 -2.518 -18.141 1.00 97.22 400 GLY A N 1
ATOM 2065 C CA . GLY B 2 268 ? 14.214 -2.684 -18.075 1.00 90.72 400 GLY A CA 1
ATOM 2066 C C . GLY B 2 268 ? 13.804 -4.024 -17.501 1.00 81.12 400 GLY A C 1
ATOM 2067 O O . GLY B 2 268 ? 12.720 -4.158 -16.924 1.00 73.50 400 GLY A O 1
ATOM 2068 N N . LEU B 2 269 ? 14.674 -5.025 -17.661 1.00 85.46 401 LEU A N 1
ATOM 2069 C CA . LEU B 2 269 ? 14.380 -6.366 -17.165 1.00 82.54 401 LEU A CA 1
ATOM 2070 C C . LEU B 2 269 ? 14.346 -6.404 -15.648 1.00 79.77 401 LEU A C 1
ATOM 2071 O O . LEU B 2 269 ? 13.545 -7.142 -15.060 1.00 74.58 401 LEU A O 1
ATOM 2076 N N . LEU B 2 270 ? 15.188 -5.613 -14.991 1.00 82.29 402 LEU A N 1
ATOM 2077 C CA . LEU B 2 270 ? 15.137 -5.600 -13.537 1.00 77.72 402 LEU A CA 1
ATOM 2078 C C . LEU B 2 270 ? 13.994 -4.734 -13.026 1.00 79.66 402 LEU A C 1
ATOM 2079 O O . LEU B 2 270 ? 13.445 -5.015 -11.956 1.00 72.53 402 LEU A O 1
ATOM 2084 N N . GLY B 2 271 ? 13.612 -3.693 -13.765 1.00 89.11 403 GLY A N 1
ATOM 2085 C CA . GLY B 2 271 ? 12.423 -2.931 -13.420 1.00 90.94 403 GLY A CA 1
ATOM 2086 C C . GLY B 2 271 ? 11.154 -3.546 -13.977 1.00 88.82 403 GLY A C 1
ATOM 2087 O O . GLY B 2 271 ? 10.319 -2.843 -14.549 1.00 91.17 403 GLY A O 1
ATOM 2088 N N . THR B 2 272 ? 11.006 -4.861 -13.814 1.00 80.90 404 THR A N 1
ATOM 2089 C CA . THR B 2 272 ? 9.828 -5.595 -14.260 1.00 78.77 404 THR A CA 1
ATOM 2090 C C . THR B 2 272 ? 9.646 -6.809 -13.359 1.00 78.95 404 THR A C 1
ATOM 2091 O O . THR B 2 272 ? 8.528 -7.121 -12.937 1.00 80.68 404 THR A O 1
ATOM 2095 N N . LEU B 2 273 ? 10.753 -7.486 -13.040 1.00 80.57 405 LEU A N 1
ATOM 2096 C CA . LEU B 2 273 ? 10.685 -8.615 -12.119 1.00 83.66 405 LEU A CA 1
ATOM 2097 C C . LEU B 2 273 ? 10.341 -8.168 -10.706 1.00 89.66 405 LEU A C 1
ATOM 2098 O O . LEU B 2 273 ? 9.727 -8.929 -9.949 1.00 90.79 405 LEU A O 1
ATOM 2103 N N . VAL B 2 274 ? 10.736 -6.949 -10.331 1.00 87.22 406 VAL A N 1
ATOM 2104 C CA . VAL B 2 274 ? 10.393 -6.428 -9.010 1.00 84.97 406 VAL A CA 1
ATOM 2105 C C . VAL B 2 274 ? 8.883 -6.277 -8.878 1.00 86.17 406 VAL A C 1
ATOM 2106 O O . VAL B 2 274 ? 8.299 -6.598 -7.836 1.00 83.14 406 VAL A O 1
ATOM 2110 N N . GLN B 2 275 ? 8.227 -5.795 -9.936 1.00 85.89 407 GLN A N 1
ATOM 2111 C CA . GLN B 2 275 ? 6.774 -5.669 -9.910 1.00 87.01 407 GLN A CA 1
ATOM 2112 C C . GLN B 2 275 ? 6.092 -7.031 -9.905 1.00 88.03 407 GLN A C 1
ATOM 2113 O O . GLN B 2 275 ? 4.977 -7.162 -9.387 1.00 87.56 407 GLN A O 1
ATOM 2119 N N . LEU B 2 276 ? 6.739 -8.052 -10.472 1.00 86.95 408 LEU A N 1
ATOM 2120 C CA . LEU B 2 276 ? 6.189 -9.401 -10.445 1.00 84.43 408 LEU A CA 1
ATOM 2121 C C . LEU B 2 276 ? 6.216 -10.018 -9.054 1.00 87.84 408 LEU A C 1
ATOM 2122 O O . LEU B 2 276 ? 5.543 -11.030 -8.833 1.00 90.63 408 LEU A O 1
ATOM 2127 N N . LEU B 2 277 ? 6.975 -9.441 -8.119 1.00 86.22 409 LEU A N 1
ATOM 2128 C CA . LEU B 2 277 ? 6.977 -9.939 -6.749 1.00 82.28 409 LEU A CA 1
ATOM 2129 C C . LEU B 2 277 ? 5.654 -9.678 -6.043 1.00 82.71 409 LEU A C 1
ATOM 2130 O O . LEU B 2 277 ? 5.331 -10.379 -5.078 1.00 80.78 409 LEU A O 1
ATOM 2135 N N . GLY B 2 278 ? 4.886 -8.692 -6.499 1.00 85.87 410 GLY A N 1
ATOM 2136 C CA . GLY B 2 278 ? 3.581 -8.419 -5.932 1.00 91.41 410 GLY A CA 1
ATOM 2137 C C . GLY B 2 278 ? 2.458 -8.995 -6.769 1.00 93.32 410 GLY A C 1
ATOM 2138 O O . GLY B 2 278 ? 1.411 -8.363 -6.940 1.00 102.78 410 GLY A O 1
ATOM 2139 N N . SER B 2 279 ? 2.669 -10.194 -7.300 1.00 90.74 411 SER A N 1
ATOM 2140 C CA . SER B 2 279 ? 1.681 -10.876 -8.120 1.00 95.50 411 SER A CA 1
ATOM 2141 C C . SER B 2 279 ? 0.974 -11.955 -7.310 1.00 93.60 411 SER A C 1
ATOM 2142 O O . SER B 2 279 ? 1.555 -12.561 -6.405 1.00 91.65 411 SER A O 1
ATOM 2145 N N . ASP B 2 280 ? -0.294 -12.190 -7.647 1.00 95.47 412 ASP A N 1
ATOM 2146 C CA . ASP B 2 280 ? -1.092 -13.211 -6.979 1.00 100.35 412 ASP A CA 1
ATOM 2147 C C . ASP B 2 280 ? -0.696 -14.626 -7.373 1.00 97.55 412 ASP A C 1
ATOM 2148 O O . ASP B 2 280 ? -1.293 -15.581 -6.862 1.00 98.77 412 ASP A O 1
ATOM 2153 N N . ASP B 2 281 ? 0.282 -14.786 -8.261 1.00 93.93 413 ASP A N 1
ATOM 2154 C CA . ASP B 2 281 ? 0.713 -16.092 -8.744 1.00 87.11 413 ASP A CA 1
ATOM 2155 C C . ASP B 2 281 ? 2.022 -16.454 -8.050 1.00 83.61 413 ASP A C 1
ATOM 2156 O O . ASP B 2 281 ? 3.059 -15.831 -8.302 1.00 82.88 413 ASP A O 1
ATOM 2161 N N . ILE B 2 282 ? 1.969 -17.461 -7.175 1.00 79.47 414 ILE A N 1
ATOM 2162 C CA . ILE B 2 282 ? 3.153 -17.858 -6.418 1.00 82.78 414 ILE A CA 1
ATOM 2163 C C . ILE B 2 282 ? 4.224 -18.417 -7.347 1.00 76.87 414 ILE A C 1
ATOM 2164 O O . ILE B 2 282 ? 5.419 -18.148 -7.172 1.00 72.04 414 ILE A O 1
ATOM 2169 N N . ASN B 2 283 ? 3.817 -19.191 -8.356 1.00 80.26 415 ASN A N 1
ATOM 2170 C CA . ASN B 2 283 ? 4.767 -19.766 -9.300 1.00 80.98 415 ASN A CA 1
ATOM 2171 C C . ASN B 2 283 ? 5.484 -18.713 -10.136 1.00 83.83 415 ASN A C 1
ATOM 2172 O O . ASN B 2 283 ? 6.445 -19.052 -10.834 1.00 86.54 415 ASN A O 1
ATOM 2177 N N . VAL B 2 284 ? 5.042 -17.460 -10.087 1.00 82.09 416 VAL A N 1
ATOM 2178 C CA . VAL B 2 284 ? 5.737 -16.372 -10.768 1.00 78.63 416 VAL A CA 1
ATOM 2179 C C . VAL B 2 284 ? 6.802 -15.751 -9.874 1.00 77.58 416 VAL A C 1
ATOM 2180 O O . VAL B 2 284 ? 7.924 -15.498 -10.321 1.00 78.81 416 VAL A O 1
ATOM 2184 N N . VAL B 2 285 ? 6.470 -15.505 -8.603 1.00 75.52 417 VAL A N 1
ATOM 2185 C CA . VAL B 2 285 ? 7.434 -14.916 -7.677 1.00 76.21 417 VAL A CA 1
ATOM 2186 C C . VAL B 2 285 ? 8.617 -15.853 -7.472 1.00 80.66 417 VAL A C 1
ATOM 2187 O O . VAL B 2 285 ? 9.773 -15.414 -7.407 1.00 82.60 417 VAL A O 1
ATOM 2191 N N . THR B 2 286 ? 8.349 -17.157 -7.368 1.00 78.56 418 THR A N 1
ATOM 2192 C CA . THR B 2 286 ? 9.429 -18.131 -7.246 1.00 75.16 418 THR A CA 1
ATOM 2193 C C . THR B 2 286 ? 10.367 -18.061 -8.444 1.00 76.78 418 THR A C 1
ATOM 2194 O O . THR B 2 286 ? 11.593 -18.106 -8.288 1.00 68.40 418 THR A O 1
ATOM 2198 N N . CYS B 2 287 ? 9.810 -17.937 -9.646 1.00 83.64 419 CYS A N 1
ATOM 2199 C CA . CYS B 2 287 ? 10.601 -17.787 -10.859 1.00 82.23 419 CYS A CA 1
ATOM 2200 C C . CYS B 2 287 ? 11.055 -16.352 -11.094 1.00 80.08 419 CYS A C 1
ATOM 2201 O O . CYS B 2 287 ? 11.645 -16.070 -12.141 1.00 85.53 419 CYS A O 1
ATOM 2204 N N . ALA B 2 288 ? 10.790 -15.446 -10.156 1.00 73.41 420 ALA A N 1
ATOM 2205 C CA . ALA B 2 288 ? 11.239 -14.061 -10.240 1.00 68.96 420 ALA A CA 1
ATOM 2206 C C . ALA B 2 288 ? 12.348 -13.731 -9.256 1.00 67.51 420 ALA A C 1
ATOM 2207 O O . ALA B 2 288 ? 13.309 -13.053 -9.624 1.00 69.75 420 ALA A O 1
ATOM 2209 N N . ALA B 2 289 ? 12.237 -14.194 -8.008 1.00 66.72 421 ALA A N 1
ATOM 2210 C CA . ALA B 2 289 ? 13.303 -13.964 -7.040 1.00 66.40 421 ALA A CA 1
ATOM 2211 C C . ALA B 2 289 ? 14.529 -14.813 -7.344 1.00 71.08 421 ALA A C 1
ATOM 2212 O O . ALA B 2 289 ? 15.658 -14.389 -7.072 1.00 73.15 421 ALA A O 1
ATOM 2214 N N . GLY B 2 290 ? 14.331 -16.011 -7.900 1.00 74.16 422 GLY A N 1
ATOM 2215 C CA . GLY B 2 290 ? 15.465 -16.826 -8.300 1.00 78.57 422 GLY A CA 1
ATOM 2216 C C . GLY B 2 290 ? 16.270 -16.199 -9.420 1.00 79.40 422 GLY A C 1
ATOM 2217 O O . GLY B 2 290 ? 17.484 -16.403 -9.507 1.00 80.39 422 GLY A O 1
ATOM 2218 N N . ILE B 2 291 ? 15.610 -15.433 -10.290 1.00 76.11 423 ILE A N 1
ATOM 2219 C CA . ILE B 2 291 ? 16.327 -14.697 -11.325 1.00 71.09 423 ILE A CA 1
ATOM 2220 C C . ILE B 2 291 ? 17.182 -13.605 -10.696 1.00 71.46 423 ILE A C 1
ATOM 2221 O O . ILE B 2 291 ? 18.365 -13.451 -11.021 1.00 76.54 423 ILE A O 1
ATOM 2226 N N . LEU B 2 292 ? 16.591 -12.833 -9.780 1.00 69.16 424 LEU A N 1
ATOM 2227 C CA . LEU B 2 292 ? 17.329 -11.767 -9.111 1.00 72.24 424 LEU A CA 1
ATOM 2228 C C . LEU B 2 292 ? 18.441 -12.318 -8.229 1.00 74.66 424 LEU A C 1
ATOM 2229 O O . LEU B 2 292 ? 19.452 -11.639 -8.013 1.00 74.28 424 LEU A O 1
ATOM 2234 N N . SER B 2 293 ? 18.274 -13.536 -7.709 1.00 74.35 425 SER A N 1
ATOM 2235 C CA . SER B 2 293 ? 19.314 -14.132 -6.877 1.00 78.91 425 SER A CA 1
ATOM 2236 C C . SER B 2 293 ? 20.558 -14.456 -7.694 1.00 83.14 425 SER A C 1
ATOM 2237 O O . SER B 2 293 ? 21.684 -14.326 -7.199 1.00 86.12 425 SER A O 1
ATOM 2240 N N . ASN B 2 294 ? 20.376 -14.880 -8.945 1.00 81.01 426 ASN A N 1
ATOM 2241 C CA . ASN B 2 294 ? 21.501 -15.191 -9.816 1.00 77.12 426 ASN A CA 1
ATOM 2242 C C . ASN B 2 294 ? 22.046 -13.970 -10.540 1.00 73.33 426 ASN A C 1
ATOM 2243 O O . ASN B 2 294 ? 23.255 -13.898 -10.791 1.00 76.31 426 ASN A O 1
ATOM 2248 N N . LEU B 2 295 ? 21.188 -13.006 -10.877 1.00 71.04 427 LEU A N 1
ATOM 2249 C CA . LEU B 2 295 ? 21.597 -11.809 -11.602 1.00 76.75 427 LEU A CA 1
ATOM 2250 C C . LEU B 2 295 ? 22.159 -10.721 -10.692 1.00 80.72 427 LEU A C 1
ATOM 2251 O O . LEU B 2 295 ? 22.274 -9.567 -11.124 1.00 88.34 427 LEU A O 1
ATOM 2256 N N . THR B 2 296 ? 22.505 -11.057 -9.444 1.00 73.71 428 THR A N 1
ATOM 2257 C CA . THR B 2 296 ? 23.128 -10.101 -8.537 1.00 76.49 428 THR A CA 1
ATOM 2258 C C . THR B 2 296 ? 24.317 -10.714 -7.802 1.00 78.89 428 THR A C 1
ATOM 2259 O O . THR B 2 296 ? 24.731 -10.187 -6.763 1.00 85.39 428 THR A O 1
ATOM 2263 N N . CYS B 2 297 ? 24.881 -11.806 -8.320 1.00 78.98 429 CYS A N 1
ATOM 2264 C CA . CYS B 2 297 ? 25.927 -12.523 -7.600 1.00 86.46 429 CYS A CA 1
ATOM 2265 C C . CYS B 2 297 ? 27.302 -11.895 -7.789 1.00 87.79 429 CYS A C 1
ATOM 2266 O O . CYS B 2 297 ? 28.170 -12.049 -6.922 1.00 88.68 429 CYS A O 1
ATOM 2269 N N . ASN B 2 298 ? 27.524 -11.191 -8.899 1.00 89.51 430 ASN A N 1
ATOM 2270 C CA . ASN B 2 298 ? 28.845 -10.638 -9.191 1.00 99.85 430 ASN A CA 1
ATOM 2271 C C . ASN B 2 298 ? 28.820 -9.246 -9.805 1.00 105.82 430 ASN A C 1
ATOM 2272 O O . ASN B 2 298 ? 29.840 -8.552 -9.737 1.00 111.06 430 ASN A O 1
ATOM 2277 N N . ASN B 2 299 ? 27.711 -8.798 -10.387 1.00 99.29 431 ASN A N 1
ATOM 2278 C CA . ASN B 2 299 ? 27.696 -7.533 -11.106 1.00 96.43 431 ASN A CA 1
ATOM 2279 C C . ASN B 2 299 ? 27.593 -6.361 -10.138 1.00 97.29 431 ASN A C 1
ATOM 2280 O O . ASN B 2 299 ? 26.845 -6.407 -9.157 1.00 91.15 431 ASN A O 1
ATOM 2285 N N . TYR B 2 300 ? 28.353 -5.305 -10.429 1.00 102.30 432 TYR A N 1
ATOM 2286 C CA . TYR B 2 300 ? 28.342 -4.107 -9.595 1.00 92.99 432 TYR A CA 1
ATOM 2287 C C . TYR B 2 300 ? 27.062 -3.305 -9.796 1.00 91.74 432 TYR A C 1
ATOM 2288 O O . TYR B 2 300 ? 26.328 -3.029 -8.840 1.00 88.92 432 TYR A O 1
ATOM 2297 N N . LYS B 2 301 ? 26.777 -2.923 -11.041 1.00 95.37 433 LYS A N 1
ATOM 2298 C CA . LYS B 2 301 ? 25.687 -2.001 -11.331 1.00 93.99 433 LYS A CA 1
ATOM 2299 C C . LYS B 2 301 ? 24.318 -2.668 -11.352 1.00 86.93 433 LYS A C 1
ATOM 2300 O O . LYS B 2 301 ? 23.307 -1.957 -11.342 1.00 80.70 433 LYS A O 1
ATOM 2306 N N . ASN B 2 302 ? 24.253 -4.002 -11.388 1.00 88.07 434 ASN A N 1
ATOM 2307 C CA . ASN B 2 302 ? 22.963 -4.672 -11.256 1.00 84.26 434 ASN A CA 1
ATOM 2308 C C . ASN B 2 302 ? 22.355 -4.415 -9.885 1.00 83.21 434 ASN A C 1
ATOM 2309 O O . ASN B 2 302 ? 21.147 -4.178 -9.765 1.00 80.74 434 ASN A O 1
ATOM 2314 N N . LYS B 2 303 ? 23.181 -4.455 -8.837 1.00 84.13 435 LYS A N 1
ATOM 2315 C CA . LYS B 2 303 ? 22.694 -4.168 -7.494 1.00 83.27 435 LYS A CA 1
ATOM 2316 C C . LYS B 2 303 ? 22.246 -2.720 -7.364 1.00 83.82 435 LYS A C 1
ATOM 2317 O O . LYS B 2 303 ? 21.326 -2.420 -6.593 1.00 82.22 435 LYS A O 1
ATOM 2323 N N . MET B 2 304 ? 22.887 -1.810 -8.101 1.00 88.04 436 MET A N 1
ATOM 2324 C CA . MET B 2 304 ? 22.463 -0.414 -8.097 1.00 89.14 436 MET A CA 1
ATOM 2325 C C . MET B 2 304 ? 21.046 -0.271 -8.633 1.00 85.57 436 MET A C 1
ATOM 2326 O O . MET B 2 304 ? 20.204 0.401 -8.027 1.00 79.14 436 MET A O 1
ATOM 2331 N N . MET B 2 305 ? 20.759 -0.911 -9.769 1.00 88.73 437 MET A N 1
ATOM 2332 C CA . MET B 2 305 ? 19.464 -0.726 -10.414 1.00 87.74 437 MET A CA 1
ATOM 2333 C C . MET B 2 305 ? 18.321 -1.281 -9.571 1.00 85.31 437 MET A C 1
ATO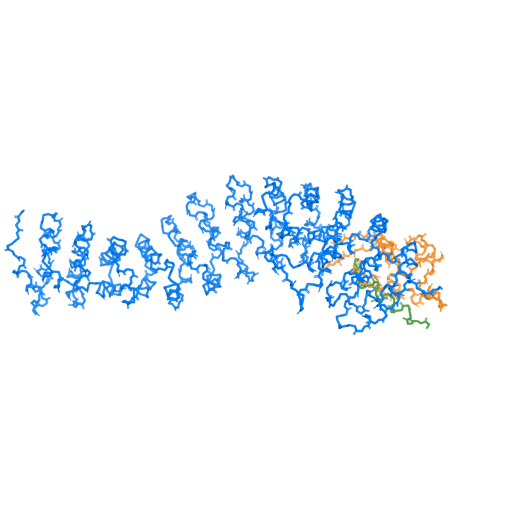M 2334 O O . MET B 2 305 ? 17.221 -0.717 -9.581 1.00 84.86 437 MET A O 1
ATOM 2339 N N . VAL B 2 306 ? 18.556 -2.371 -8.836 1.00 84.07 438 VAL A N 1
ATOM 2340 C CA . VAL B 2 306 ? 17.498 -2.935 -8.002 1.00 78.85 438 VAL A CA 1
ATOM 2341 C C . VAL B 2 306 ? 17.144 -1.982 -6.869 1.00 80.05 438 VAL A C 1
ATOM 2342 O O . VAL B 2 306 ? 15.964 -1.736 -6.593 1.00 81.01 438 VAL A O 1
ATOM 2346 N N . CYS B 2 307 ? 18.155 -1.439 -6.191 1.00 81.57 439 CYS A N 1
ATOM 2347 C CA . CYS B 2 307 ? 17.918 -0.509 -5.095 1.00 84.21 439 CYS A CA 1
ATOM 2348 C C . CYS B 2 307 ? 17.340 0.822 -5.560 1.00 89.96 439 CYS A C 1
ATOM 2349 O O . CYS B 2 307 ? 16.840 1.582 -4.724 1.00 95.82 439 CYS A O 1
ATOM 2352 N N . GLN B 2 308 ? 17.395 1.119 -6.860 1.00 84.60 440 GLN A N 1
ATOM 2353 C CA . GLN B 2 308 ? 16.875 2.375 -7.388 1.00 79.98 440 GLN A CA 1
ATOM 2354 C C . GLN B 2 308 ? 15.437 2.269 -7.875 1.00 81.13 440 GLN A C 1
ATOM 2355 O O . GLN B 2 308 ? 14.779 3.301 -8.052 1.00 83.18 440 GLN A O 1
ATOM 2361 N N . VAL B 2 309 ? 14.936 1.055 -8.099 1.00 82.34 441 VAL A N 1
ATOM 2362 C CA . VAL B 2 309 ? 13.532 0.844 -8.428 1.00 82.82 441 VAL A CA 1
ATOM 2363 C C . VAL B 2 309 ? 12.702 0.515 -7.190 1.00 86.64 441 VAL A C 1
ATOM 2364 O O . VAL B 2 309 ? 11.554 0.078 -7.318 1.00 86.43 441 VAL A O 1
ATOM 2368 N N . GLY B 2 310 ? 13.250 0.722 -5.996 1.00 87.89 442 GLY A N 1
ATOM 2369 C CA . GLY B 2 310 ? 12.551 0.325 -4.787 1.00 86.64 442 GLY A CA 1
ATOM 2370 C C . GLY B 2 310 ? 12.552 -1.169 -4.551 1.00 85.12 442 GLY A C 1
ATOM 2371 O O . GLY B 2 310 ? 11.573 -1.711 -4.023 1.00 83.39 442 GLY A O 1
ATOM 2372 N N . GLY B 2 311 ? 13.638 -1.849 -4.924 1.00 83.74 443 GLY A N 1
ATOM 2373 C CA . GLY B 2 311 ? 13.682 -3.298 -4.858 1.00 81.64 443 GLY A CA 1
ATOM 2374 C C . GLY B 2 311 ? 13.724 -3.858 -3.454 1.00 74.19 443 GLY A C 1
ATOM 2375 O O . GLY B 2 311 ? 13.418 -5.039 -3.265 1.00 67.03 443 GLY A O 1
ATOM 2376 N N . ILE B 2 312 ? 14.094 -3.043 -2.466 1.00 74.64 444 ILE A N 1
ATOM 2377 C CA . ILE B 2 312 ? 14.173 -3.534 -1.092 1.00 75.02 444 ILE A CA 1
ATOM 2378 C C . ILE B 2 312 ? 12.776 -3.752 -0.524 1.00 77.87 444 ILE A C 1
ATOM 2379 O O . ILE B 2 312 ? 12.428 -4.859 -0.097 1.00 72.53 444 ILE A O 1
ATOM 2384 N N . GLU B 2 313 ? 11.956 -2.697 -0.515 1.00 83.57 445 GLU A N 1
ATOM 2385 C CA . GLU B 2 313 ? 10.609 -2.787 0.043 1.00 85.27 445 GLU A CA 1
ATOM 2386 C C . GLU B 2 313 ? 9.808 -3.911 -0.604 1.00 85.33 445 GLU A C 1
ATOM 2387 O O . GLU B 2 313 ? 9.148 -4.697 0.086 1.00 81.84 445 GLU A O 1
ATOM 2393 N N . ALA B 2 314 ? 9.856 -4.002 -1.934 1.00 90.47 446 ALA A N 1
ATOM 2394 C CA . ALA B 2 314 ? 9.077 -5.018 -2.632 1.00 91.05 446 ALA A CA 1
ATOM 2395 C C . ALA B 2 314 ? 9.576 -6.425 -2.330 1.00 83.12 446 ALA A C 1
ATOM 2396 O O . ALA B 2 314 ? 8.775 -7.365 -2.275 1.00 82.78 446 ALA A O 1
ATOM 2398 N N . LEU B 2 315 ? 10.884 -6.593 -2.128 1.00 73.97 447 LEU A N 1
ATOM 2399 C CA . LEU B 2 315 ? 11.423 -7.924 -1.878 1.00 73.85 447 LEU A CA 1
ATOM 2400 C C . LEU B 2 315 ? 11.294 -8.321 -0.412 1.00 77.27 447 LEU A C 1
ATOM 2401 O O . LEU B 2 315 ? 11.122 -9.507 -0.111 1.00 79.42 447 LEU A O 1
ATOM 2406 N N . VAL B 2 316 ? 11.370 -7.354 0.507 1.00 71.71 448 VAL A N 1
ATOM 2407 C CA . VAL B 2 316 ? 11.153 -7.655 1.921 1.00 70.22 448 VAL A CA 1
ATOM 2408 C C . VAL B 2 316 ? 9.727 -8.142 2.147 1.00 69.67 448 VAL A C 1
ATOM 2409 O O . VAL B 2 316 ? 9.492 -9.096 2.899 1.00 66.45 448 VAL A O 1
ATOM 2413 N N . ARG B 2 317 ? 8.754 -7.501 1.493 1.00 73.88 449 ARG A N 1
ATOM 2414 C CA . ARG B 2 317 ? 7.360 -7.905 1.650 1.00 75.68 449 ARG A CA 1
ATOM 2415 C C . ARG B 2 317 ? 7.124 -9.319 1.133 1.00 80.03 449 ARG A C 1
ATOM 2416 O O . ARG B 2 317 ? 6.242 -10.025 1.637 1.00 83.69 449 ARG A O 1
ATOM 2424 N N . THR B 2 318 ? 7.906 -9.753 0.142 1.00 78.40 450 THR A N 1
ATOM 2425 C CA . THR B 2 318 ? 7.747 -11.099 -0.401 1.00 76.88 450 THR A CA 1
ATOM 2426 C C . THR B 2 318 ? 7.969 -12.155 0.675 1.00 78.03 450 THR A C 1
ATOM 2427 O O . THR B 2 318 ? 7.186 -13.103 0.802 1.00 75.01 450 THR A O 1
ATOM 2431 N N . VAL B 2 319 ? 9.033 -12.001 1.468 1.00 79.66 451 VAL A N 1
ATOM 2432 C CA . VAL B 2 319 ? 9.318 -12.957 2.535 1.00 80.53 451 VAL A CA 1
ATOM 2433 C C . VAL B 2 319 ? 8.224 -12.930 3.594 1.00 84.94 451 VAL A C 1
ATOM 2434 O O . VAL B 2 319 ? 7.904 -13.964 4.195 1.00 89.53 451 VAL A O 1
ATOM 2438 N N . LEU B 2 320 ? 7.629 -11.759 3.834 1.00 84.81 452 LEU A N 1
ATOM 2439 C CA . LEU B 2 320 ? 6.568 -11.647 4.831 1.00 84.81 452 LEU A CA 1
ATOM 2440 C C . LEU B 2 320 ? 5.387 -12.544 4.481 1.00 87.00 452 LEU A C 1
ATOM 2441 O O . LEU B 2 320 ? 4.920 -13.331 5.313 1.00 92.09 452 LEU A O 1
ATOM 2446 N N . ARG B 2 321 ? 4.890 -12.439 3.249 1.00 84.19 453 ARG A N 1
ATOM 2447 C CA . ARG B 2 321 ? 3.759 -13.247 2.816 1.00 92.23 453 ARG A CA 1
ATOM 2448 C C . ARG B 2 321 ? 4.166 -14.642 2.360 1.00 96.71 453 ARG A C 1
ATOM 2449 O O . ARG B 2 321 ? 3.289 -15.490 2.164 1.00 103.58 453 ARG A O 1
ATOM 2457 N N . ALA B 2 322 ? 5.465 -14.901 2.189 1.00 88.98 454 ALA A N 1
ATOM 2458 C CA . ALA B 2 322 ? 5.907 -16.252 1.866 1.00 87.10 454 ALA A CA 1
ATOM 2459 C C . ALA B 2 322 ? 5.825 -17.170 3.077 1.00 85.44 454 ALA A C 1
ATOM 2460 O O . ALA B 2 322 ? 5.618 -18.379 2.924 1.00 91.08 454 ALA A O 1
ATOM 2462 N N . GLY B 2 323 ? 5.983 -16.621 4.277 1.00 80.95 455 GLY A N 1
ATOM 2463 C CA . GLY B 2 323 ? 5.894 -17.440 5.474 1.00 88.32 455 GLY A CA 1
ATOM 2464 C C . GLY B 2 323 ? 7.073 -18.387 5.572 1.00 96.74 455 GLY A C 1
ATOM 2465 O O . GLY B 2 323 ? 8.237 -17.983 5.472 1.00 89.62 455 GLY A O 1
ATOM 2466 N N . ASP B 2 324 ? 6.772 -19.668 5.768 1.00 101.99 456 ASP A N 1
ATOM 2467 C CA . ASP B 2 324 ? 7.792 -20.701 5.883 1.00 102.34 456 ASP A CA 1
ATOM 2468 C C . ASP B 2 324 ? 8.120 -21.367 4.553 1.00 96.74 456 ASP A C 1
ATOM 2469 O O . ASP B 2 324 ? 8.985 -22.250 4.519 1.00 94.99 456 ASP A O 1
ATOM 2474 N N . ARG B 2 325 ? 7.453 -20.977 3.467 1.00 94.85 457 ARG A N 1
ATOM 2475 C CA . ARG B 2 325 ? 7.759 -21.521 2.150 1.00 91.57 457 ARG A CA 1
ATOM 2476 C C . ARG B 2 325 ? 9.194 -21.182 1.769 1.00 84.39 457 ARG A C 1
ATOM 2477 O O . ARG B 2 325 ? 9.461 -20.116 1.205 1.00 88.97 457 ARG A O 1
ATOM 2485 N N . GLU B 2 326 ? 10.123 -22.090 2.081 1.00 76.42 458 GLU A N 1
ATOM 2486 C CA . GLU B 2 326 ? 11.541 -21.807 1.886 1.00 72.08 458 GLU A CA 1
ATOM 2487 C C . GLU B 2 326 ? 11.895 -21.644 0.415 1.00 77.18 458 GLU A C 1
ATOM 2488 O O . GLU B 2 326 ? 12.877 -20.966 0.091 1.00 82.12 458 GLU A O 1
ATOM 2494 N N . ASP B 2 327 ? 11.119 -22.252 -0.485 1.00 77.32 459 ASP A N 1
ATOM 2495 C CA . ASP B 2 327 ? 11.389 -22.119 -1.911 1.00 72.73 459 ASP A CA 1
ATOM 2496 C C . ASP B 2 327 ? 11.287 -20.675 -2.383 1.00 70.64 459 ASP A C 1
ATOM 2497 O O . ASP B 2 327 ? 11.837 -20.337 -3.437 1.00 63.62 459 ASP A O 1
ATOM 2502 N N . ILE B 2 328 ? 10.601 -19.820 -1.630 1.00 73.51 460 ILE A N 1
ATOM 2503 C CA . ILE B 2 328 ? 10.503 -18.404 -1.947 1.00 69.85 460 ILE A CA 1
ATOM 2504 C C . ILE B 2 328 ? 11.537 -17.586 -1.183 1.00 71.79 460 ILE A C 1
ATOM 2505 O O . ILE B 2 328 ? 12.122 -16.652 -1.731 1.00 74.55 460 ILE A O 1
ATOM 2510 N N . THR B 2 329 ? 11.782 -17.936 0.082 1.00 74.40 461 THR A N 1
ATOM 2511 C CA . THR B 2 329 ? 12.689 -17.154 0.915 1.00 73.72 461 THR A CA 1
ATOM 2512 C C . THR B 2 329 ? 14.154 -17.451 0.619 1.00 73.65 461 THR A C 1
ATOM 2513 O O . THR B 2 329 ? 15.010 -16.589 0.849 1.00 70.01 461 THR A O 1
ATOM 2517 N N . GLU B 2 330 ? 14.462 -18.650 0.122 1.00 75.14 462 GLU A N 1
ATOM 2518 C CA . GLU B 2 330 ? 15.855 -19.001 -0.151 1.00 68.74 462 GLU A CA 1
ATOM 2519 C C . GLU B 2 330 ? 16.505 -18.083 -1.179 1.00 66.53 462 GLU A C 1
ATOM 2520 O O . GLU B 2 330 ? 17.631 -17.618 -0.929 1.00 67.75 462 GLU A O 1
ATOM 2526 N N . PRO B 2 331 ? 15.886 -17.774 -2.337 1.00 69.18 463 PRO A N 1
ATOM 2527 C CA . PRO B 2 331 ? 16.513 -16.806 -3.246 1.00 71.41 463 PRO A CA 1
ATOM 2528 C C . PRO B 2 331 ? 16.322 -15.371 -2.781 1.00 68.57 463 PRO A C 1
ATOM 2529 O O . PRO B 2 331 ? 17.137 -14.497 -3.092 1.00 67.97 463 PRO A O 1
ATOM 2533 N N . ALA B 2 332 ? 15.244 -15.122 -2.033 1.00 66.03 464 ALA A N 1
ATOM 2534 C CA . ALA B 2 332 ? 14.955 -13.765 -1.580 1.00 61.79 464 ALA A CA 1
ATOM 2535 C C . ALA B 2 332 ? 16.001 -13.275 -0.587 1.00 61.17 464 ALA A C 1
ATOM 2536 O O . ALA B 2 332 ? 16.418 -12.112 -0.641 1.00 62.67 464 ALA A O 1
ATOM 2538 N N . ILE B 2 333 ? 16.437 -14.144 0.326 1.00 64.03 465 ILE A N 1
ATOM 2539 C CA . ILE B 2 333 ? 17.477 -13.756 1.274 1.00 69.82 465 ILE A CA 1
ATOM 2540 C C . ILE B 2 333 ? 18.821 -13.634 0.566 1.00 70.12 465 ILE A C 1
ATOM 2541 O O . ILE B 2 333 ? 19.605 -12.719 0.846 1.00 70.88 465 ILE A O 1
ATOM 2546 N N . CYS B 2 334 ? 19.105 -14.547 -0.367 1.00 67.54 466 CYS A N 1
ATOM 2547 C CA . CYS B 2 334 ? 20.333 -14.448 -1.151 1.00 71.17 466 CYS A CA 1
ATOM 2548 C C . CYS B 2 334 ? 20.361 -13.163 -1.967 1.00 74.01 466 CYS A C 1
ATOM 2549 O O . CYS B 2 334 ? 21.417 -12.535 -2.115 1.00 78.76 466 CYS A O 1
ATOM 2552 N N . ALA B 2 335 ? 19.210 -12.756 -2.506 1.00 72.36 467 ALA A N 1
ATOM 2553 C CA . ALA B 2 335 ? 19.145 -11.498 -3.241 1.00 71.88 467 ALA A CA 1
ATOM 2554 C C . ALA B 2 335 ? 19.395 -10.310 -2.321 1.00 68.35 467 ALA A C 1
ATOM 2555 O O . ALA B 2 335 ? 20.069 -9.349 -2.709 1.00 71.58 467 ALA A O 1
ATOM 2557 N N . LEU B 2 336 ? 18.866 -10.361 -1.096 1.00 65.01 468 LEU A N 1
ATOM 2558 C CA . LEU B 2 336 ? 19.098 -9.277 -0.147 1.00 64.29 468 LEU A CA 1
ATOM 2559 C C . LEU B 2 336 ? 20.549 -9.247 0.314 1.00 67.68 468 LEU A C 1
ATOM 2560 O O . LEU B 2 336 ? 21.110 -8.170 0.547 1.00 72.71 468 LEU A O 1
ATOM 2565 N N . ARG B 2 337 ? 21.172 -10.421 0.457 1.00 66.73 469 ARG A N 1
ATOM 2566 C CA . ARG B 2 337 ? 22.582 -10.469 0.831 1.00 69.52 469 ARG A CA 1
ATOM 2567 C C . ARG B 2 337 ? 23.459 -9.814 -0.227 1.00 75.13 469 ARG A C 1
ATOM 2568 O O . ARG B 2 337 ? 24.476 -9.193 0.103 1.00 79.06 469 ARG A O 1
ATOM 2576 N N . HIS B 2 338 ? 23.071 -9.924 -1.498 1.00 76.39 470 HIS A N 1
ATOM 2577 C CA . HIS B 2 338 ? 23.854 -9.321 -2.571 1.00 79.81 470 HIS A CA 1
ATOM 2578 C C . HIS B 2 338 ? 23.718 -7.803 -2.565 1.00 77.19 470 HIS A C 1
ATOM 2579 O O . HIS B 2 338 ? 24.716 -7.080 -2.667 1.00 78.49 470 HIS A O 1
ATOM 2586 N N . LEU B 2 339 ? 22.486 -7.301 -2.438 1.00 73.29 471 LEU A N 1
ATOM 2587 C CA . LEU B 2 339 ? 22.255 -5.860 -2.497 1.00 77.19 471 LEU A CA 1
ATOM 2588 C C . LEU B 2 339 ? 22.901 -5.127 -1.329 1.00 81.80 471 LEU A C 1
ATOM 2589 O O . LEU B 2 339 ? 23.215 -3.937 -1.445 1.00 90.88 471 LEU A O 1
ATOM 2594 N N . THR B 2 340 ? 23.103 -5.808 -0.204 1.00 77.81 472 THR A N 1
ATOM 2595 C CA . THR B 2 340 ? 23.624 -5.185 1.003 1.00 73.56 472 THR A CA 1
ATOM 2596 C C . THR B 2 340 ? 25.141 -5.286 1.118 1.00 73.06 472 THR A C 1
ATOM 2597 O O . THR B 2 340 ? 25.673 -5.209 2.231 1.00 82.04 472 THR A O 1
ATOM 2601 N N . SER B 2 341 ? 25.852 -5.445 0.002 1.00 66.67 473 SER A N 1
ATOM 2602 C CA . SER B 2 341 ? 27.292 -5.654 0.068 1.00 68.66 473 SER A CA 1
ATOM 2603 C C . SER B 2 341 ? 27.970 -5.180 -1.209 1.00 71.52 473 SER A C 1
ATOM 2604 O O . SER B 2 341 ? 27.581 -5.581 -2.310 1.00 77.42 473 SER A O 1
ATOM 2607 N N . ARG B 2 342 ? 28.976 -4.318 -1.045 1.00 75.31 474 ARG A N 1
ATOM 2608 C CA . ARG B 2 342 ? 29.973 -4.009 -2.071 1.00 79.59 474 ARG A CA 1
ATOM 2609 C C . ARG B 2 342 ? 29.339 -3.360 -3.306 1.00 76.88 474 ARG A C 1
ATOM 2610 O O . ARG B 2 342 ? 29.327 -3.919 -4.405 1.00 73.65 474 ARG A O 1
ATOM 2618 N N . HIS B 2 343 ? 28.827 -2.149 -3.093 1.00 83.74 475 HIS A N 1
ATOM 2619 C CA . HIS B 2 343 ? 28.422 -1.266 -4.183 1.00 83.02 475 HIS A CA 1
ATOM 2620 C C . HIS B 2 343 ? 28.089 0.101 -3.600 1.00 90.00 475 HIS A C 1
ATOM 2621 O O . HIS B 2 343 ? 28.037 0.284 -2.381 1.00 94.53 475 HIS A O 1
ATOM 2628 N N . GLN B 2 344 ? 27.873 1.065 -4.500 1.00 90.89 476 GLN A N 1
ATOM 2629 C CA . GLN B 2 344 ? 27.722 2.460 -4.092 1.00 93.23 476 GLN A CA 1
ATOM 2630 C C . GLN B 2 344 ? 26.513 2.656 -3.185 1.00 93.79 476 GLN A C 1
ATOM 2631 O O . GLN B 2 344 ? 26.579 3.406 -2.204 1.00 88.12 476 GLN A O 1
ATOM 2637 N N . GLU B 2 345 ? 25.402 1.991 -3.492 1.00 100.80 477 GLU A N 1
ATOM 2638 C CA . GLU B 2 345 ? 24.161 2.142 -2.733 1.00 100.94 477 GLU A CA 1
ATOM 2639 C C . GLU B 2 345 ? 24.111 1.237 -1.510 1.00 94.13 477 GLU A C 1
ATOM 2640 O O . GLU B 2 345 ? 23.058 0.680 -1.187 1.00 86.97 477 GLU A O 1
ATOM 2646 N N . ALA B 2 346 ? 25.234 1.069 -0.809 1.00 87.87 478 ALA A N 1
ATOM 2647 C CA . ALA B 2 346 ? 25.280 0.140 0.315 1.00 78.92 478 ALA A CA 1
ATOM 2648 C C . ALA B 2 346 ? 24.580 0.707 1.544 1.00 90.99 478 ALA A C 1
ATOM 2649 O O . ALA B 2 346 ? 23.714 0.049 2.131 1.00 89.30 478 ALA A O 1
ATOM 2651 N N . GLU B 2 347 ? 24.942 1.929 1.946 1.00 96.36 479 GLU A N 1
ATOM 2652 C CA . GLU B 2 347 ? 24.391 2.521 3.161 1.00 94.65 479 GLU A CA 1
ATOM 2653 C C . GLU B 2 347 ? 22.875 2.661 3.112 1.00 89.27 479 GLU A C 1
ATOM 2654 O O . GLU B 2 347 ? 22.237 2.731 4.168 1.00 88.31 479 GLU A O 1
ATOM 2660 N N . MET B 2 348 ? 22.285 2.704 1.918 1.00 89.62 480 MET A N 1
ATOM 2661 C CA . MET B 2 348 ? 20.834 2.753 1.792 1.00 85.66 480 MET A CA 1
ATOM 2662 C C . MET B 2 348 ? 20.211 1.362 1.790 1.00 79.47 480 MET A C 1
ATOM 2663 O O . MET B 2 348 ? 19.151 1.158 2.392 1.00 80.92 480 MET A O 1
ATOM 2668 N N . ALA B 2 349 ? 20.855 0.397 1.128 1.00 77.02 481 ALA A N 1
ATOM 2669 C CA . ALA B 2 349 ? 20.311 -0.956 1.072 1.00 79.06 481 ALA A CA 1
ATOM 2670 C C . ALA B 2 349 ? 20.280 -1.600 2.453 1.00 74.35 481 ALA A C 1
ATOM 2671 O O . ALA B 2 349 ? 19.343 -2.338 2.779 1.00 73.86 481 ALA A O 1
ATOM 2673 N N . GLN B 2 350 ? 21.294 -1.335 3.278 1.00 72.39 482 GLN A N 1
ATOM 2674 C CA . GLN B 2 350 ? 21.301 -1.843 4.643 1.00 71.15 482 GLN A CA 1
ATOM 2675 C C . GLN B 2 350 ? 20.364 -1.068 5.558 1.00 72.32 482 GLN A C 1
ATOM 2676 O O . GLN B 2 350 ? 19.977 -1.585 6.611 1.00 69.02 482 GLN A O 1
ATOM 2682 N N . ASN B 2 351 ? 19.991 0.155 5.179 1.00 75.86 483 ASN A N 1
ATOM 2683 C CA . ASN B 2 351 ? 19.086 0.974 5.975 1.00 74.28 483 ASN A CA 1
ATOM 2684 C C . ASN B 2 351 ? 17.624 0.725 5.627 1.00 74.04 483 ASN A C 1
ATOM 2685 O O . ASN B 2 351 ? 16.766 0.734 6.516 1.00 74.13 483 ASN A O 1
ATOM 2690 N N . ALA B 2 352 ? 17.325 0.501 4.344 1.00 78.62 484 ALA A N 1
ATOM 2691 C CA . ALA B 2 352 ? 15.944 0.330 3.910 1.00 82.86 484 ALA A CA 1
ATOM 2692 C C . ALA B 2 352 ? 15.304 -0.931 4.474 1.00 83.25 484 ALA A C 1
ATOM 2693 O O . ALA B 2 352 ? 14.073 -0.997 4.563 1.00 89.19 484 ALA A O 1
ATOM 2695 N N . VAL B 2 353 ? 16.103 -1.932 4.848 1.00 77.48 485 VAL A N 1
ATOM 2696 C CA . VAL B 2 353 ? 15.547 -3.118 5.492 1.00 73.30 485 VAL A CA 1
ATOM 2697 C C . VAL B 2 353 ? 14.954 -2.754 6.847 1.00 76.81 485 VAL A C 1
ATOM 2698 O O . VAL B 2 353 ? 13.906 -3.278 7.245 1.00 73.76 485 VAL A O 1
ATOM 2702 N N . ARG B 2 354 ? 15.609 -1.846 7.572 1.00 75.48 486 ARG A N 1
ATOM 2703 C CA . ARG B 2 354 ? 15.081 -1.388 8.853 1.00 72.32 486 ARG A CA 1
ATOM 2704 C C . ARG B 2 354 ? 13.828 -0.544 8.664 1.00 77.53 486 ARG A C 1
ATOM 2705 O O . ARG B 2 354 ? 12.791 -0.804 9.286 1.00 83.25 486 ARG A O 1
ATOM 2713 N N . LEU B 2 355 ? 13.908 0.476 7.805 1.00 77.04 487 LEU A N 1
ATOM 2714 C CA . LEU B 2 355 ? 12.810 1.423 7.652 1.00 81.06 487 LEU A CA 1
ATOM 2715 C C . LEU B 2 355 ? 11.545 0.770 7.113 1.00 85.19 487 LEU A C 1
ATOM 2716 O O . LEU B 2 355 ? 10.449 1.297 7.331 1.00 91.62 487 LEU A O 1
ATOM 2721 N N . HIS B 2 356 ? 11.666 -0.359 6.417 1.00 82.76 488 HIS A N 1
ATOM 2722 C CA . HIS B 2 356 ? 10.511 -1.092 5.920 1.00 81.78 488 HIS A CA 1
ATOM 2723 C C . HIS B 2 356 ? 10.169 -2.294 6.795 1.00 79.01 488 HIS A C 1
ATOM 2724 O O . HIS B 2 356 ? 9.470 -3.206 6.339 1.00 82.93 488 HIS A O 1
ATOM 2731 N N . TYR B 2 357 ? 10.659 -2.311 8.037 1.00 77.05 489 TYR A N 1
ATOM 2732 C CA . TYR B 2 357 ? 10.276 -3.305 9.041 1.00 84.39 489 TYR A CA 1
ATOM 2733 C C . TYR B 2 357 ? 10.637 -4.721 8.591 1.00 80.57 489 TYR A C 1
ATOM 2734 O O . TYR B 2 357 ? 9.820 -5.643 8.640 1.00 79.90 489 TYR A O 1
ATOM 2743 N N . GLY B 2 358 ? 11.882 -4.891 8.153 1.00 76.09 490 GLY A N 1
ATOM 2744 C CA . GLY B 2 358 ? 12.351 -6.186 7.703 1.00 76.44 490 GLY A CA 1
ATOM 2745 C C . GLY B 2 358 ? 13.272 -6.868 8.693 1.00 68.09 490 GLY A C 1
ATOM 2746 O O . GLY B 2 358 ? 13.532 -8.070 8.585 1.00 65.58 490 GLY A O 1
ATOM 2747 N N . LEU B 2 359 ? 13.770 -6.107 9.666 1.00 61.75 491 LEU A N 1
ATOM 2748 C CA . LEU B 2 359 ? 14.688 -6.674 10.651 1.00 60.14 491 LEU A CA 1
ATOM 2749 C C . LEU B 2 359 ? 14.073 -7.766 11.524 1.00 67.77 491 LEU A C 1
ATOM 2750 O O . LEU B 2 359 ? 14.763 -8.771 11.771 1.00 74.93 491 LEU A O 1
ATOM 2755 N N . PRO B 2 360 ? 12.836 -7.652 12.029 1.00 71.22 492 PRO A N 1
ATOM 2756 C CA . PRO B 2 360 ? 12.338 -8.719 12.918 1.00 74.25 492 PRO A CA 1
ATOM 2757 C C . PRO B 2 360 ? 12.147 -10.056 12.223 1.00 75.55 492 PRO A C 1
ATOM 2758 O O . PRO B 2 360 ? 12.453 -11.099 12.814 1.00 69.63 492 PRO A O 1
ATOM 2762 N N . VAL B 2 361 ? 11.652 -10.062 10.982 1.00 77.66 493 VAL A N 1
ATOM 2763 C CA . VAL B 2 361 ? 11.360 -11.328 10.316 1.00 68.69 493 VAL A CA 1
ATOM 2764 C C . VAL B 2 361 ? 12.643 -12.049 9.919 1.00 65.79 493 VAL A C 1
ATOM 2765 O O . VAL B 2 361 ? 12.684 -13.286 9.889 1.00 67.07 493 VAL A O 1
ATOM 2769 N N . VAL B 2 362 ? 13.710 -11.304 9.621 1.00 60.68 494 VAL A N 1
ATOM 2770 C CA . VAL B 2 362 ? 14.968 -11.931 9.227 1.00 64.92 494 VAL A CA 1
ATOM 2771 C C . VAL B 2 362 ? 15.551 -12.733 10.385 1.00 67.55 494 VAL A C 1
ATOM 2772 O O . VAL B 2 362 ? 16.087 -13.831 10.190 1.00 69.68 494 VAL A O 1
ATOM 2776 N N . VAL B 2 363 ? 15.445 -12.208 11.607 1.00 69.51 495 VAL A N 1
ATOM 2777 C CA . VAL B 2 363 ? 15.946 -12.932 12.770 1.00 68.05 495 VAL A CA 1
ATOM 2778 C C . VAL B 2 363 ? 15.115 -14.184 13.024 1.00 66.82 495 VAL A C 1
ATOM 2779 O O . VAL B 2 363 ? 15.639 -15.201 13.496 1.00 66.92 495 VAL A O 1
ATOM 2783 N N . LYS B 2 364 ? 13.818 -14.142 12.708 1.00 62.16 496 LYS A N 1
ATOM 2784 C CA . LYS B 2 364 ? 12.963 -15.302 12.936 1.00 65.53 496 LYS A CA 1
ATOM 2785 C C . LYS B 2 364 ? 13.333 -16.464 12.022 1.00 61.45 496 LYS A C 1
ATOM 2786 O O . LYS B 2 364 ? 13.137 -17.628 12.393 1.00 60.30 496 LYS A O 1
ATOM 2792 N N . LEU B 2 365 ? 13.873 -16.176 10.835 1.00 60.55 497 LEU A N 1
ATOM 2793 C CA . LEU B 2 365 ? 14.293 -17.241 9.932 1.00 64.43 497 LEU A CA 1
ATOM 2794 C C . LEU B 2 365 ? 15.450 -18.053 10.500 1.00 65.99 497 LEU A C 1
ATOM 2795 O O . LEU B 2 365 ? 15.681 -19.181 10.051 1.00 65.82 497 LEU A O 1
ATOM 2800 N N . LEU B 2 366 ? 16.183 -17.504 11.471 1.00 65.88 498 LEU A N 1
ATOM 2801 C CA . LEU B 2 366 ? 17.247 -18.265 12.118 1.00 66.64 498 LEU A CA 1
ATOM 2802 C C . LEU B 2 366 ? 16.682 -19.450 12.891 1.00 69.44 498 LEU A C 1
ATOM 2803 O O . LEU B 2 366 ? 17.294 -20.523 12.935 1.00 66.99 498 LEU A O 1
ATOM 2808 N N . HIS B 2 367 ? 15.515 -19.274 13.501 1.00 69.86 499 HIS A N 1
ATOM 2809 C CA . HIS B 2 367 ? 14.892 -20.317 14.295 1.00 67.86 499 HIS A CA 1
ATOM 2810 C C . HIS B 2 367 ? 14.262 -21.378 13.398 1.00 69.86 499 HIS A C 1
ATOM 2811 O O . HIS B 2 367 ? 14.017 -21.140 12.212 1.00 71.80 499 HIS A O 1
ATOM 2818 N N . PRO B 2 368 ? 14.004 -22.567 13.939 1.00 63.33 500 PRO A N 1
ATOM 2819 C CA . PRO B 2 368 ? 13.248 -23.583 13.195 1.00 60.35 500 PRO A CA 1
ATOM 2820 C C . PRO B 2 368 ? 11.870 -23.067 12.819 1.00 63.52 500 PRO A C 1
ATOM 2821 O O . PRO B 2 368 ? 11.406 -22.058 13.372 1.00 61.43 500 PRO A O 1
ATOM 2825 N N . PRO B 2 369 ? 11.166 -23.735 11.887 1.00 65.90 501 PRO A N 1
ATOM 2826 C CA . PRO B 2 369 ? 11.523 -24.968 11.178 1.00 68.81 501 PRO A CA 1
ATOM 2827 C C . PRO B 2 369 ? 12.340 -24.737 9.911 1.00 71.48 501 PRO A C 1
ATOM 2828 O O . PRO B 2 369 ? 12.367 -25.608 9.041 1.00 78.20 501 PRO A O 1
ATOM 2832 N N . SER B 2 370 ? 12.991 -23.580 9.813 1.00 72.11 502 SER A N 1
ATOM 2833 C CA . SER B 2 370 ? 13.762 -23.256 8.621 1.00 74.74 502 SER A CA 1
ATOM 2834 C C . SER B 2 370 ? 14.906 -24.245 8.436 1.00 75.30 502 SER A C 1
ATOM 2835 O O . SER B 2 370 ? 15.667 -24.516 9.370 1.00 74.02 502 SER A O 1
ATOM 2838 N N . HIS B 2 371 ? 15.025 -24.785 7.225 1.00 76.12 503 HIS A N 1
ATOM 2839 C CA . HIS B 2 371 ? 16.086 -25.733 6.926 1.00 75.25 503 HIS A CA 1
ATOM 2840 C C . HIS B 2 371 ? 17.434 -25.013 6.866 1.00 74.69 503 HIS A C 1
ATOM 2841 O O . HIS B 2 371 ? 17.540 -23.801 7.076 1.00 77.33 503 HIS A O 1
ATOM 2848 N N . TRP B 2 372 ? 18.478 -25.776 6.561 1.00 74.19 504 TRP A N 1
ATOM 2849 C CA . TRP B 2 372 ? 19.846 -25.289 6.686 1.00 80.81 504 TRP A CA 1
ATOM 2850 C C . TRP B 2 372 ? 20.309 -24.435 5.504 1.00 80.75 504 TRP A C 1
ATOM 2851 O O . TRP B 2 372 ? 20.950 -23.400 5.731 1.00 80.68 504 TRP A O 1
ATOM 2862 N N . PRO B 2 373 ? 20.041 -24.813 4.245 1.00 87.24 505 PRO A N 1
ATOM 2863 C CA . PRO B 2 373 ? 20.481 -23.947 3.134 1.00 84.54 505 PRO A CA 1
ATOM 2864 C C . PRO B 2 373 ? 19.917 -22.539 3.198 1.00 78.67 505 PRO A C 1
ATOM 2865 O O . PRO B 2 373 ? 20.590 -21.592 2.770 1.00 73.17 505 PRO A O 1
ATOM 2869 N N . LEU B 2 374 ? 18.702 -22.368 3.721 1.00 76.92 506 LEU A N 1
ATOM 2870 C CA . LEU B 2 374 ? 18.163 -21.024 3.903 1.00 71.52 506 LEU A CA 1
ATOM 2871 C C . LEU B 2 374 ? 18.876 -20.300 5.039 1.00 68.61 506 LEU A C 1
ATOM 2872 O O . LEU B 2 374 ? 19.128 -19.092 4.953 1.00 66.41 506 LEU A O 1
ATOM 2877 N N . ILE B 2 375 ? 19.214 -21.024 6.108 1.00 68.56 507 ILE A N 1
ATOM 2878 C CA . ILE B 2 375 ? 19.910 -20.412 7.236 1.00 64.81 507 ILE A CA 1
ATOM 2879 C C . ILE B 2 375 ? 21.326 -20.014 6.838 1.00 68.06 507 ILE A C 1
ATOM 2880 O O . ILE B 2 375 ? 21.837 -18.972 7.270 1.00 70.84 507 ILE A O 1
ATOM 2885 N N . LYS B 2 376 ? 21.978 -20.826 6.000 1.00 73.22 508 LYS A N 1
ATOM 2886 C CA . LYS B 2 376 ? 23.308 -20.479 5.508 1.00 70.32 508 LYS A CA 1
ATOM 2887 C C . LYS B 2 376 ? 23.309 -19.126 4.807 1.00 69.30 508 LYS A C 1
ATOM 2888 O O . LYS B 2 376 ? 24.292 -18.381 4.894 1.00 68.44 508 LYS A O 1
ATOM 2894 N N . ALA B 2 377 ? 22.213 -18.783 4.128 1.00 66.94 509 ALA A N 1
ATOM 2895 C CA . ALA B 2 377 ? 22.093 -17.479 3.490 1.00 66.44 509 ALA A CA 1
ATOM 2896 C C . ALA B 2 377 ? 21.623 -16.394 4.450 1.00 65.17 509 ALA A C 1
ATOM 2897 O O . ALA B 2 377 ? 21.904 -15.214 4.212 1.00 67.85 509 ALA A O 1
ATOM 2899 N N . THR B 2 378 ? 20.917 -16.761 5.522 1.00 62.69 510 THR A N 1
ATOM 2900 C CA . THR B 2 378 ? 20.423 -15.759 6.460 1.00 61.84 510 THR A CA 1
ATOM 2901 C C . THR B 2 378 ? 21.521 -15.301 7.414 1.00 62.80 510 THR A C 1
ATOM 2902 O O . THR B 2 378 ? 21.665 -14.099 7.666 1.00 62.42 510 THR A O 1
ATOM 2906 N N . VAL B 2 379 ? 22.313 -16.239 7.943 1.00 66.93 511 VAL A N 1
ATOM 2907 C CA . VAL B 2 379 ? 23.457 -15.867 8.770 1.00 65.65 511 VAL A CA 1
ATOM 2908 C C . VAL B 2 379 ? 24.491 -15.094 7.965 1.00 65.32 511 VAL A C 1
ATOM 2909 O O . VAL B 2 379 ? 25.338 -14.405 8.545 1.00 70.17 511 VAL A O 1
ATOM 2913 N N . GLY B 2 380 ? 24.446 -15.193 6.638 1.00 65.05 512 GLY A N 1
ATOM 2914 C CA . GLY B 2 380 ? 25.307 -14.400 5.785 1.00 65.21 512 GLY A CA 1
ATOM 2915 C C . GLY B 2 380 ? 24.718 -13.032 5.511 1.00 67.00 512 GLY A C 1
ATOM 2916 O O . GLY B 2 380 ? 25.440 -12.092 5.169 1.00 73.48 512 GLY A O 1
ATOM 2917 N N . LEU B 2 381 ? 23.396 -12.912 5.656 1.00 60.33 513 LEU A N 1
ATOM 2918 C CA . LEU B 2 381 ? 22.743 -11.616 5.509 1.00 60.21 513 LEU A CA 1
ATOM 2919 C C . LEU B 2 381 ? 22.971 -10.722 6.721 1.00 60.60 513 LEU A C 1
ATOM 2920 O O . LEU B 2 381 ? 23.049 -9.497 6.575 1.00 62.68 513 LEU A O 1
ATOM 2925 N N . ILE B 2 382 ? 23.090 -11.313 7.912 1.00 63.97 514 ILE A N 1
ATOM 2926 C CA . ILE B 2 382 ? 23.251 -10.519 9.128 1.00 65.10 514 ILE A CA 1
ATOM 2927 C C . ILE B 2 382 ? 24.571 -9.760 9.105 1.00 69.02 514 ILE A C 1
ATOM 2928 O O . ILE B 2 382 ? 24.639 -8.593 9.513 1.00 71.63 514 ILE A O 1
ATOM 2933 N N . ARG B 2 383 ? 25.640 -10.404 8.627 1.00 71.16 515 ARG A N 1
ATOM 2934 C CA . ARG B 2 383 ? 26.932 -9.730 8.550 1.00 75.56 515 ARG A CA 1
ATOM 2935 C C . ARG B 2 383 ? 26.905 -8.551 7.587 1.00 79.46 515 ARG A C 1
ATOM 2936 O O . ARG B 2 383 ? 27.741 -7.648 7.706 1.00 84.45 515 ARG A O 1
ATOM 2944 N N . ASN B 2 384 ? 25.966 -8.536 6.641 1.00 74.47 516 ASN A N 1
ATOM 2945 C CA . ASN B 2 384 ? 25.776 -7.390 5.763 1.00 74.65 516 ASN A CA 1
ATOM 2946 C C . ASN B 2 384 ? 24.835 -6.359 6.372 1.00 73.08 516 ASN A C 1
ATOM 2947 O O . ASN B 2 384 ? 25.037 -5.153 6.195 1.00 73.41 516 ASN A O 1
ATOM 2952 N N . LEU B 2 385 ? 23.805 -6.815 7.090 1.00 65.01 517 LEU A N 1
ATOM 2953 C CA . LEU B 2 385 ? 22.888 -5.898 7.755 1.00 55.80 517 LEU A CA 1
ATOM 2954 C C . LEU B 2 385 ? 23.540 -5.170 8.922 1.00 60.23 517 LEU A C 1
ATOM 2955 O O . LEU B 2 385 ? 23.064 -4.098 9.310 1.00 68.08 517 LEU A O 1
ATOM 2960 N N . ALA B 2 386 ? 24.610 -5.722 9.486 1.00 58.48 518 ALA A N 1
ATOM 2961 C CA . ALA B 2 386 ? 25.261 -5.145 10.653 1.00 57.27 518 ALA A CA 1
ATOM 2962 C C . ALA B 2 386 ? 26.362 -4.155 10.301 1.00 58.15 518 ALA A C 1
ATOM 2963 O O . ALA B 2 386 ? 27.026 -3.643 11.209 1.00 62.45 518 ALA A O 1
ATOM 2965 N N . LEU B 2 387 ? 26.580 -3.876 9.014 1.00 58.31 519 LEU A N 1
ATOM 2966 C CA . LEU B 2 387 ? 27.584 -2.885 8.639 1.00 63.43 519 LEU A CA 1
ATOM 2967 C C . LEU B 2 387 ? 27.137 -1.482 9.029 1.00 64.61 519 LEU A C 1
ATOM 2968 O O . LEU B 2 387 ? 27.862 -0.760 9.724 1.00 65.95 519 LEU A O 1
ATOM 2973 N N . CYS B 2 388 ? 25.953 -1.081 8.593 1.00 69.91 520 CYS A N 1
ATOM 2974 C CA . CYS B 2 388 ? 25.391 0.203 8.988 1.00 75.71 520 CYS A CA 1
ATOM 2975 C C . CYS B 2 388 ? 25.085 0.178 10.480 1.00 81.06 520 CYS A C 1
ATOM 2976 O O . CYS B 2 388 ? 24.206 -0.585 10.903 1.00 81.04 520 CYS A O 1
ATOM 2979 N N . PRO B 2 389 ? 25.768 0.978 11.305 1.00 82.14 521 PRO A N 1
ATOM 2980 C CA . PRO B 2 389 ? 25.628 0.832 12.765 1.00 73.60 521 PRO A CA 1
ATOM 2981 C C . PRO B 2 389 ? 24.229 1.105 13.294 1.00 71.95 521 PRO A C 1
ATOM 2982 O O . PRO B 2 389 ? 23.969 0.812 14.468 1.00 74.82 521 PRO A O 1
ATOM 2986 N N . ALA B 2 390 ? 23.324 1.648 12.479 1.00 71.04 522 ALA A N 1
ATOM 2987 C CA . ALA B 2 390 ? 21.949 1.852 12.917 1.00 77.41 522 ALA A CA 1
ATOM 2988 C C . ALA B 2 390 ? 21.183 0.548 13.093 1.00 77.40 522 ALA A C 1
ATOM 2989 O O . ALA B 2 390 ? 20.026 0.585 13.527 1.00 74.64 522 ALA A O 1
ATOM 2991 N N . ASN B 2 391 ? 21.792 -0.594 12.772 1.00 78.09 523 ASN A N 1
ATOM 2992 C CA . ASN B 2 391 ? 21.157 -1.897 12.916 1.00 74.40 523 ASN A CA 1
ATOM 2993 C C . ASN B 2 391 ? 21.764 -2.721 14.045 1.00 75.62 523 ASN A C 1
ATOM 2994 O O . ASN B 2 391 ? 21.403 -3.891 14.208 1.00 79.40 523 ASN A O 1
ATOM 2999 N N . HIS B 2 392 ? 22.677 -2.142 14.828 1.00 70.91 524 HIS A N 1
ATOM 3000 C CA . HIS B 2 392 ? 23.281 -2.880 15.934 1.00 65.16 524 HIS A CA 1
ATOM 3001 C C . HIS B 2 392 ? 22.271 -3.122 17.049 1.00 65.38 524 HIS A C 1
ATOM 3002 O O . HIS B 2 392 ? 22.149 -4.242 17.558 1.00 63.94 524 HIS A O 1
ATOM 3009 N N . ALA B 2 393 ? 21.538 -2.076 17.442 1.00 70.11 525 ALA A N 1
ATOM 3010 C CA . ALA B 2 393 ? 20.563 -2.228 18.521 1.00 71.71 525 ALA A CA 1
ATOM 3011 C C . ALA B 2 393 ? 19.389 -3.122 18.135 1.00 69.12 525 ALA A C 1
ATOM 3012 O O . ALA B 2 393 ? 19.025 -4.000 18.937 1.00 68.78 525 ALA A O 1
ATOM 3014 N N . PRO B 2 394 ? 18.748 -2.966 16.966 1.00 69.31 526 PRO A N 1
ATOM 3015 C CA . PRO B 2 394 ? 17.591 -3.831 16.670 1.00 70.39 526 PRO A CA 1
ATOM 3016 C C . PRO B 2 394 ? 17.933 -5.309 16.590 1.00 72.69 526 PRO A C 1
ATOM 3017 O O . PRO B 2 394 ? 17.114 -6.147 16.987 1.00 74.32 526 PRO A O 1
ATOM 3021 N N . LEU B 2 395 ? 19.118 -5.659 16.083 1.00 69.86 527 LEU A N 1
ATOM 3022 C CA . LEU B 2 395 ? 19.501 -7.067 16.025 1.00 71.48 527 LEU A CA 1
ATOM 3023 C C . LEU B 2 395 ? 19.628 -7.661 17.422 1.00 74.06 527 LEU A C 1
ATOM 3024 O O . LEU B 2 395 ? 19.141 -8.767 17.682 1.00 73.09 527 LEU A O 1
ATOM 3029 N N . ARG B 2 396 ? 20.275 -6.936 18.338 1.00 69.41 528 ARG A N 1
ATOM 3030 C CA . ARG B 2 396 ? 20.368 -7.400 19.718 1.00 63.42 528 ARG A CA 1
ATOM 3031 C C . ARG B 2 396 ? 18.994 -7.488 20.370 1.00 69.67 528 ARG A C 1
ATOM 3032 O O . ARG B 2 396 ? 18.755 -8.371 21.203 1.00 77.08 528 ARG A O 1
ATOM 3040 N N . GLU B 2 397 ? 18.075 -6.594 19.995 1.00 71.89 529 GLU A N 1
ATOM 3041 C CA . GLU B 2 397 ? 16.739 -6.608 20.581 1.00 74.43 529 GLU A CA 1
ATOM 3042 C C . GLU B 2 397 ? 15.934 -7.820 20.128 1.00 75.96 529 GLU A C 1
ATOM 3043 O O . GLU B 2 397 ? 15.139 -8.359 20.906 1.00 84.43 529 GLU A O 1
ATOM 3049 N N . GLN B 2 398 ? 16.122 -8.262 18.886 1.00 71.38 530 GLN A N 1
ATOM 3050 C CA . GLN B 2 398 ? 15.390 -9.401 18.350 1.00 71.31 530 GLN A CA 1
ATOM 3051 C C . GLN B 2 398 ? 16.016 -10.741 18.720 1.00 74.57 530 GLN A C 1
ATOM 3052 O O . GLN B 2 398 ? 15.555 -11.778 18.231 1.00 70.68 530 GLN A O 1
ATOM 3058 N N . GLY B 2 399 ? 17.046 -10.747 19.564 1.00 79.05 531 GLY A N 1
ATOM 3059 C CA . GLY B 2 399 ? 17.685 -11.983 19.970 1.00 72.43 531 GLY A CA 1
ATOM 3060 C C . GLY B 2 399 ? 18.549 -12.594 18.887 1.00 60.90 531 GLY A C 1
ATOM 3061 O O . GLY B 2 399 ? 18.403 -13.774 18.556 1.00 59.12 531 GLY A O 1
ATOM 3062 N N . ALA B 2 400 ? 19.457 -11.796 18.325 1.00 58.87 532 ALA A N 1
ATOM 3063 C CA . ALA B 2 400 ? 20.322 -12.303 17.266 1.00 64.90 532 ALA A CA 1
ATOM 3064 C C . ALA B 2 400 ? 21.563 -12.979 17.833 1.00 62.72 532 ALA A C 1
ATOM 3065 O O . ALA B 2 400 ? 21.972 -14.038 17.343 1.00 68.05 532 ALA A O 1
ATOM 3067 N N . ILE B 2 401 ? 22.170 -12.389 18.859 1.00 56.60 533 ILE A N 1
ATOM 3068 C CA . ILE B 2 401 ? 23.367 -12.948 19.484 1.00 60.29 533 ILE A CA 1
ATOM 3069 C C . ILE B 2 401 ? 23.083 -14.325 20.083 1.00 61.17 533 ILE A C 1
ATOM 3070 O O . ILE B 2 401 ? 23.784 -15.285 19.732 1.00 59.48 533 ILE A O 1
ATOM 3075 N N . PRO B 2 402 ? 22.090 -14.495 20.970 1.00 61.14 534 PRO A N 1
ATOM 3076 C CA . PRO B 2 402 ? 21.893 -15.825 21.573 1.00 62.31 534 PRO A CA 1
ATOM 3077 C C . PRO B 2 402 ? 21.444 -16.882 20.581 1.00 61.25 534 PRO A C 1
ATOM 3078 O O . PRO B 2 402 ? 21.597 -18.076 20.867 1.00 66.48 534 PRO A O 1
ATOM 3082 N N . ARG B 2 403 ? 20.899 -16.488 19.431 1.00 61.82 535 ARG A N 1
ATOM 3083 C CA . ARG B 2 403 ? 20.517 -17.450 18.406 1.00 63.89 535 ARG A CA 1
ATOM 3084 C C . ARG B 2 403 ? 21.665 -17.745 17.448 1.00 59.70 535 ARG A C 1
ATOM 3085 O O . ARG B 2 403 ? 21.834 -18.892 17.019 1.00 60.60 535 ARG A O 1
ATOM 3093 N N . LEU B 2 404 ? 22.462 -16.728 17.106 1.00 64.63 536 LEU A N 1
ATOM 3094 C CA . LEU B 2 404 ? 23.644 -16.964 16.282 1.00 63.49 536 LEU A CA 1
ATOM 3095 C C . LEU B 2 404 ? 24.655 -17.845 17.002 1.00 63.58 536 LEU A C 1
ATOM 3096 O O . LEU B 2 404 ? 25.384 -18.608 16.358 1.00 65.74 536 LEU A O 1
ATOM 3101 N N . VAL B 2 405 ? 24.715 -17.753 18.332 1.00 58.07 537 VAL A N 1
ATOM 3102 C CA . VAL B 2 405 ? 25.591 -18.633 19.097 1.00 55.63 537 VAL A CA 1
ATOM 3103 C C . VAL B 2 405 ? 25.072 -20.065 19.057 1.00 61.32 537 VAL A C 1
ATOM 3104 O O . VAL B 2 405 ? 25.848 -21.015 18.907 1.00 63.16 537 VAL A O 1
ATOM 3108 N N . GLN B 2 406 ? 23.752 -20.240 19.175 1.00 60.11 538 GLN A N 1
ATOM 3109 C CA . GLN B 2 406 ? 23.164 -21.576 19.133 1.00 62.56 538 GLN A CA 1
ATOM 3110 C C . GLN B 2 406 ? 23.512 -22.292 17.834 1.00 63.05 538 GLN A C 1
ATOM 3111 O O . GLN B 2 406 ? 23.981 -23.436 17.848 1.00 56.09 538 GLN A O 1
ATOM 3117 N N . LEU B 2 407 ? 23.284 -21.631 16.697 1.00 69.48 539 LEU A N 1
ATOM 3118 C CA . LEU B 2 407 ? 23.623 -22.232 15.411 1.00 67.02 539 LEU A CA 1
ATOM 3119 C C . LEU B 2 407 ? 25.122 -22.461 15.282 1.00 67.62 539 LEU A C 1
ATOM 3120 O O . LEU B 2 407 ? 25.551 -23.429 14.644 1.00 73.77 539 LEU A O 1
ATOM 3125 N N . LEU B 2 408 ? 25.933 -21.585 15.880 1.00 64.41 540 LEU A N 1
ATOM 3126 C CA . LEU B 2 408 ? 27.376 -21.786 15.874 1.00 59.11 540 LEU A CA 1
ATOM 3127 C C . LEU B 2 408 ? 27.781 -22.971 16.742 1.00 63.25 540 LEU A C 1
ATOM 3128 O O . LEU B 2 408 ? 28.744 -23.676 16.417 1.00 65.49 540 LEU A O 1
ATOM 3133 N N . VAL B 2 409 ? 27.060 -23.210 17.840 1.00 62.64 541 VAL A N 1
ATOM 3134 C CA . VAL B 2 409 ? 27.414 -24.300 18.745 1.00 60.29 541 VAL A CA 1
ATOM 3135 C C . VAL B 2 409 ? 27.216 -25.649 18.065 1.00 69.37 541 VAL A C 1
ATOM 3136 O O . VAL B 2 409 ? 28.124 -26.489 18.047 1.00 72.87 541 VAL A O 1
ATOM 3140 N N . ARG B 2 410 ? 26.028 -25.882 17.499 1.00 71.13 542 ARG A N 1
ATOM 3141 C CA . ARG B 2 410 ? 25.773 -27.163 16.846 1.00 75.25 542 ARG A CA 1
ATOM 3142 C C . ARG B 2 410 ? 26.693 -27.368 15.651 1.00 72.39 542 ARG A C 1
ATOM 3143 O O . ARG B 2 410 ? 27.203 -28.474 15.437 1.00 78.14 542 ARG A O 1
ATOM 3151 N N . ALA B 2 411 ? 26.915 -26.316 14.859 1.00 65.42 543 ALA A N 1
ATOM 3152 C CA . ALA B 2 411 ? 27.771 -26.441 13.684 1.00 66.91 543 ALA A CA 1
ATOM 3153 C C . ALA B 2 411 ? 29.158 -26.945 14.062 1.00 68.43 543 ALA A C 1
ATOM 3154 O O . ALA B 2 411 ? 29.755 -27.745 13.333 1.00 71.09 543 ALA A O 1
ATOM 3156 N N . HIS B 2 412 ? 29.685 -26.498 15.204 1.00 64.21 544 HIS A N 1
ATOM 3157 C CA . HIS B 2 412 ? 30.940 -27.047 15.704 1.00 67.32 544 HIS A CA 1
ATOM 3158 C C . HIS B 2 412 ? 30.730 -28.425 16.318 1.00 79.32 544 HIS A C 1
ATOM 3159 O O . HIS B 2 412 ? 31.491 -29.358 16.044 1.00 85.40 544 HIS A O 1
ATOM 3166 N N . GLN B 2 413 ? 29.693 -28.572 17.144 1.00 84.40 545 GLN A N 1
ATOM 3167 C CA . GLN B 2 413 ? 29.364 -29.856 17.761 1.00 89.66 545 GLN A CA 1
ATOM 3168 C C . GLN B 2 413 ? 28.681 -30.814 16.794 1.00 94.94 545 GLN A C 1
ATOM 3169 O O . GLN B 2 413 ? 27.791 -31.572 17.184 1.00 101.36 545 GLN A O 1
ATOM 3175 N N . ASP B 2 414 ? 29.075 -30.783 15.521 1.00 90.46 546 ASP A N 1
ATOM 3176 C CA . ASP B 2 414 ? 28.560 -31.706 14.520 1.00 91.85 546 ASP A CA 1
ATOM 3177 C C . ASP B 2 414 ? 29.668 -32.021 13.524 1.00 96.91 546 ASP A C 1
ATOM 3178 O O . ASP B 2 414 ? 29.798 -33.163 13.070 1.00 106.54 546 ASP A O 1
ATOM 3183 N N . THR B 2 415 ? 30.473 -31.014 13.177 1.00 88.00 547 THR A N 1
ATOM 3184 C CA . THR B 2 415 ? 31.697 -31.259 12.427 1.00 87.55 547 THR A CA 1
ATOM 3185 C C . THR B 2 415 ? 32.824 -31.758 13.320 1.00 92.14 547 THR A C 1
ATOM 3186 O O . THR B 2 415 ? 33.859 -32.190 12.803 1.00 97.92 547 THR A O 1
ATOM 3190 N N . GLN B 2 416 ? 32.648 -31.696 14.640 1.00 93.82 548 GLN A N 1
ATOM 3191 C CA . GLN B 2 416 ? 33.561 -32.337 15.576 1.00 100.11 548 GLN A CA 1
ATOM 3192 C C . GLN B 2 416 ? 33.380 -33.848 15.611 1.00 112.84 548 GLN A C 1
ATOM 3193 O O . GLN B 2 416 ? 34.082 -34.527 16.369 1.00 119.51 548 GLN A O 1
ATOM 3199 N N . ARG B 2 417 ? 32.459 -34.387 14.813 1.00 113.97 549 ARG A N 1
ATOM 3200 C CA . ARG B 2 417 ? 32.308 -35.829 14.673 1.00 112.23 549 ARG A CA 1
ATOM 3201 C C . ARG B 2 417 ? 33.310 -36.367 13.660 1.00 112.30 549 ARG A C 1
ATOM 3202 O O . ARG B 2 417 ? 32.957 -37.152 12.775 1.00 109.77 549 ARG A O 1
ATOM 3210 N N . ARG B 2 418 ? 34.566 -35.938 13.788 1.00 115.45 550 ARG A N 1
ATOM 3211 C CA . ARG B 2 418 ? 35.676 -36.470 13.010 1.00 124.15 550 ARG A CA 1
ATOM 3212 C C . ARG B 2 418 ? 36.028 -37.899 13.410 1.00 141.49 550 ARG A C 1
ATOM 3213 O O . ARG B 2 418 ? 36.889 -38.518 12.775 1.00 142.61 550 ARG A O 1
ATOM 3221 N N . THR B 2 419 ? 35.363 -38.434 14.434 1.00 147.96 551 THR A N 1
ATOM 3222 C CA . THR B 2 419 ? 35.629 -39.754 14.990 1.00 148.33 551 THR A CA 1
ATOM 3223 C C . THR B 2 419 ? 35.080 -40.881 14.114 1.00 151.69 551 THR A C 1
ATOM 3224 O O . THR B 2 419 ? 35.294 -42.057 14.429 1.00 160.49 551 THR A O 1
ATOM 3228 N N . SER B 2 420 ? 34.413 -40.556 13.006 1.00 149.38 552 SER A N 1
ATOM 3229 C CA . SER B 2 420 ? 33.753 -41.558 12.174 1.00 154.03 552 SER A CA 1
ATOM 3230 C C . SER B 2 420 ? 34.739 -42.471 11.448 1.00 161.89 552 SER A C 1
ATOM 3231 O O . SER B 2 420 ? 35.872 -42.661 11.900 1.00 167.12 552 SER A O 1
ATOM 3234 N N . MET B 2 421 ? 34.308 -43.033 10.318 1.00 156.26 553 MET A N 1
ATOM 3235 C CA . MET B 2 421 ? 35.076 -44.070 9.637 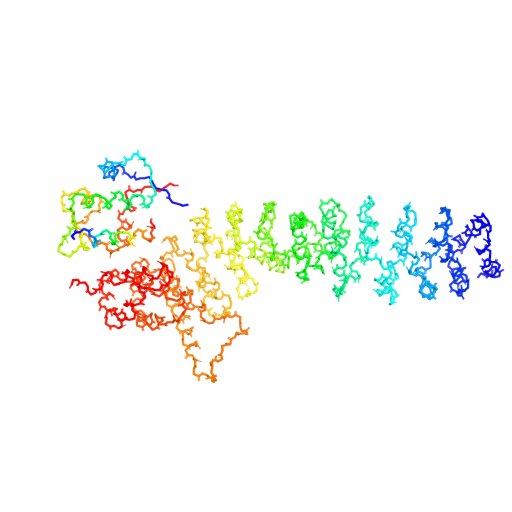1.00 153.94 553 MET A CA 1
ATOM 3236 C C . MET B 2 421 ? 36.480 -43.585 9.287 1.00 163.63 553 MET A C 1
ATOM 3237 O O . MET B 2 421 ? 36.724 -42.389 9.107 1.00 167.15 553 MET A O 1
ATOM 3242 N N . GLY B 2 422 ? 37.407 -44.541 9.200 1.00 161.66 554 GLY A N 1
ATOM 3243 C CA . GLY B 2 422 ? 38.821 -44.272 8.998 1.00 159.28 554 GLY A CA 1
ATOM 3244 C C . GLY B 2 422 ? 39.134 -43.307 7.875 1.00 156.99 554 GLY A C 1
ATOM 3245 O O . GLY B 2 422 ? 39.535 -43.715 6.780 1.00 159.05 554 GLY A O 1
ATOM 3246 N N . GLY B 2 423 ? 38.965 -42.017 8.148 1.00 159.11 555 GLY A N 1
ATOM 3247 C CA . GLY B 2 423 ? 39.139 -40.986 7.147 1.00 163.54 555 GLY A CA 1
ATOM 3248 C C . GLY B 2 423 ? 38.104 -39.895 7.313 1.00 162.05 555 GLY A C 1
ATOM 3249 O O . GLY B 2 423 ? 38.138 -38.880 6.612 1.00 166.36 555 GLY A O 1
ATOM 3250 N N . THR B 2 424 ? 37.175 -40.119 8.245 1.00 164.85 556 THR A N 1
ATOM 3251 C CA . THR B 2 424 ? 36.123 -39.174 8.610 1.00 161.66 556 THR A CA 1
ATOM 3252 C C . THR B 2 424 ? 35.217 -38.856 7.427 1.00 166.19 556 THR A C 1
ATOM 3253 O O . THR B 2 424 ? 35.582 -38.086 6.532 1.00 171.06 556 THR A O 1
ATOM 3257 N N . GLN B 2 425 ? 34.030 -39.452 7.419 1.00 160.86 557 GLN A N 1
ATOM 3258 C CA . GLN B 2 425 ? 33.064 -39.184 6.365 1.00 150.50 557 GLN A CA 1
ATOM 3259 C C . GLN B 2 425 ? 32.440 -37.806 6.559 1.00 146.34 557 GLN A C 1
ATOM 3260 O O . GLN B 2 425 ? 31.926 -37.486 7.635 1.00 143.94 557 GLN A O 1
ATOM 3266 N N . GLN B 2 426 ? 32.518 -36.975 5.525 1.00 143.27 558 GLN A N 1
ATOM 3267 C CA . GLN B 2 426 ? 31.865 -35.674 5.521 1.00 139.20 558 GLN A CA 1
ATOM 3268 C C . GLN B 2 426 ? 30.615 -35.779 4.660 1.00 140.60 558 GLN A C 1
ATOM 3269 O 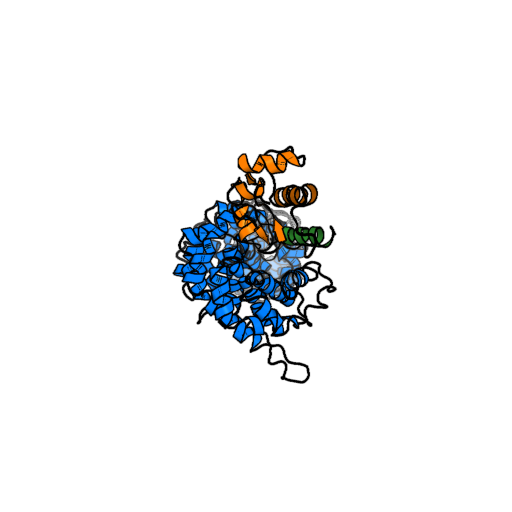O . GLN B 2 426 ? 30.672 -36.288 3.536 1.00 139.31 558 GLN A O 1
ATOM 3275 N N . GLN B 2 427 ? 29.491 -35.302 5.188 1.00 141.19 559 GLN A N 1
ATOM 3276 C CA . GLN B 2 427 ? 28.171 -35.632 4.660 1.00 139.20 559 GLN A CA 1
ATOM 3277 C C . GLN B 2 427 ? 27.429 -34.366 4.239 1.00 142.27 559 GLN A C 1
ATOM 3278 O O . GLN B 2 427 ? 27.124 -33.506 5.072 1.00 134.58 559 GLN A O 1
ATOM 3284 N N . PHE B 2 428 ? 27.154 -34.254 2.937 1.00 148.82 560 PHE A N 1
ATOM 3285 C CA . PHE B 2 428 ? 26.319 -33.187 2.396 1.00 148.88 560 PHE A CA 1
ATOM 3286 C C . PHE B 2 428 ? 24.847 -33.576 2.416 1.00 152.63 560 PHE A C 1
ATOM 3287 O O . PHE B 2 428 ? 24.194 -33.512 3.463 1.00 155.29 560 PHE A O 1
ATOM 3295 N N . VAL B 2 429 ? 24.323 -33.969 1.251 1.00 151.75 561 VAL A N 1
ATOM 3296 C CA . VAL B 2 429 ? 22.920 -34.332 1.055 1.00 145.72 561 VAL A CA 1
ATOM 3297 C C . VAL B 2 429 ? 22.022 -33.143 1.375 1.00 141.87 561 VAL A C 1
ATOM 3298 O O . VAL B 2 429 ? 21.312 -32.637 0.499 1.00 136.57 561 VAL A O 1
ATOM 3302 N N . GLU B 2 430 ? 22.045 -32.691 2.633 1.00 146.83 562 GLU A N 1
ATOM 3303 C CA . GLU B 2 430 ? 21.269 -31.520 3.024 1.00 133.80 562 GLU A CA 1
ATOM 3304 C C . GLU B 2 430 ? 21.672 -30.276 2.241 1.00 123.86 562 GLU A C 1
ATOM 3305 O O . GLU B 2 430 ? 20.867 -29.348 2.112 1.00 112.50 562 GLU A O 1
ATOM 3311 N N . GLY B 2 431 ? 22.894 -30.240 1.709 1.00 122.33 563 GLY A N 1
ATOM 3312 C CA . GLY B 2 431 ? 23.345 -29.157 0.864 1.00 116.04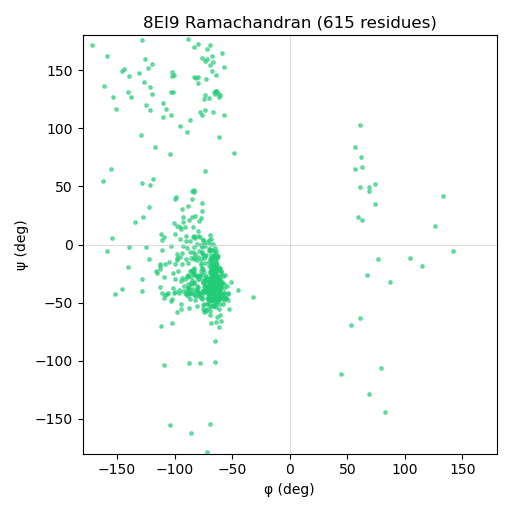 563 GLY A CA 1
ATOM 3313 C C . GLY B 2 431 ? 24.296 -28.181 1.522 1.00 106.41 563 GLY A C 1
ATOM 3314 O O . GLY B 2 431 ? 24.903 -27.366 0.817 1.00 107.30 563 GLY A O 1
ATOM 3315 N N . VAL B 2 432 ? 24.448 -28.240 2.842 1.00 101.46 564 VAL A N 1
ATOM 3316 C CA . VAL B 2 432 ? 25.282 -27.304 3.585 1.00 101.67 564 VAL A CA 1
ATOM 3317 C C . VAL B 2 432 ? 26.505 -28.048 4.099 1.00 105.66 564 VAL A C 1
ATOM 3318 O O . VAL B 2 432 ? 26.378 -29.040 4.829 1.00 107.03 564 VAL A O 1
ATOM 3322 N N . ARG B 2 433 ? 27.687 -27.573 3.714 1.00 106.20 565 ARG A N 1
ATOM 3323 C CA . ARG B 2 433 ? 28.934 -28.049 4.300 1.00 104.80 565 ARG A CA 1
ATOM 3324 C C . ARG B 2 433 ? 29.090 -27.372 5.655 1.00 96.14 565 ARG A C 1
ATOM 3325 O O . ARG B 2 433 ? 29.254 -26.150 5.728 1.00 89.38 565 ARG A O 1
ATOM 3333 N N . MET B 2 434 ? 29.036 -28.161 6.731 1.00 90.53 566 MET A N 1
ATOM 3334 C CA . MET B 2 434 ? 28.884 -27.599 8.070 1.00 81.45 566 MET A CA 1
ATOM 3335 C C . MET B 2 434 ? 30.052 -26.716 8.494 1.00 79.78 566 MET A C 1
ATOM 3336 O O . MET B 2 434 ? 29.949 -26.041 9.525 1.00 79.58 566 MET A O 1
ATOM 3341 N N . GLU B 2 435 ? 31.150 -26.693 7.737 1.00 78.57 567 GLU A N 1
ATOM 3342 C CA . GLU B 2 435 ? 32.180 -25.689 7.976 1.00 73.56 567 GLU A CA 1
ATOM 3343 C C . GLU B 2 435 ? 31.776 -24.309 7.474 1.00 73.00 567 GLU A C 1
ATOM 3344 O O . GLU B 2 435 ? 32.474 -23.334 7.771 1.00 70.39 567 GLU A O 1
ATOM 3350 N N . GLU B 2 436 ? 30.672 -24.202 6.730 1.00 73.97 568 GLU A N 1
ATOM 3351 C CA . GLU B 2 436 ? 30.231 -22.910 6.218 1.00 73.19 568 GLU A CA 1
ATOM 3352 C C . GLU B 2 436 ? 29.428 -22.128 7.248 1.00 72.11 568 GLU A C 1
ATOM 3353 O O . GLU B 2 436 ? 29.495 -20.894 7.271 1.00 73.75 568 GLU A O 1
ATOM 3359 N N . ILE B 2 437 ? 28.663 -22.818 8.097 1.00 69.30 569 ILE A N 1
ATOM 3360 C CA . ILE B 2 437 ? 27.906 -22.128 9.137 1.00 70.58 569 ILE A CA 1
ATOM 3361 C C . ILE B 2 437 ? 28.851 -21.528 10.170 1.00 70.60 569 ILE A C 1
ATOM 3362 O O . ILE B 2 437 ? 28.602 -20.439 10.702 1.00 78.91 569 ILE A O 1
ATOM 3367 N N . VAL B 2 438 ? 29.950 -22.222 10.468 1.00 67.25 570 VAL A N 1
ATOM 3368 C CA . VAL B 2 438 ? 30.968 -21.654 11.345 1.00 64.45 570 VAL A CA 1
ATOM 3369 C C . VAL B 2 438 ? 31.698 -20.519 10.640 1.00 67.68 570 VAL A C 1
ATOM 3370 O O . VAL B 2 438 ? 32.076 -19.520 11.264 1.00 72.67 570 VAL A O 1
ATOM 3374 N N . GLU B 2 439 ? 31.901 -20.651 9.328 1.00 72.89 571 GLU A N 1
ATOM 3375 C CA . GLU B 2 439 ? 32.567 -19.613 8.551 1.00 80.12 571 GLU A CA 1
ATOM 3376 C C . GLU B 2 439 ? 31.740 -18.335 8.468 1.00 77.53 571 GLU A C 1
ATOM 3377 O O . GLU B 2 439 ? 32.307 -17.255 8.271 1.00 74.15 571 GLU A O 1
ATOM 3383 N N . GLY B 2 440 ? 30.423 -18.430 8.633 1.00 74.63 572 GLY A N 1
ATOM 3384 C CA . GLY B 2 440 ? 29.561 -17.268 8.542 1.00 69.34 572 GLY A CA 1
ATOM 3385 C C . GLY B 2 440 ? 29.146 -16.695 9.882 1.00 67.27 572 GLY A C 1
ATOM 3386 O O . GLY B 2 440 ? 29.123 -15.473 10.056 1.00 64.18 572 GLY A O 1
ATOM 3387 N N . CYS B 2 441 ? 28.810 -17.567 10.838 1.00 72.00 573 CYS A N 1
ATOM 3388 C CA . CYS B 2 441 ? 28.369 -17.097 12.149 1.00 70.18 573 CYS A CA 1
ATOM 3389 C C . CYS B 2 441 ? 29.482 -16.341 12.863 1.00 67.30 573 CYS A C 1
ATOM 3390 O O . CYS B 2 441 ? 29.293 -15.198 13.297 1.00 68.70 573 CYS A O 1
ATOM 3393 N N . THR B 2 442 ? 30.657 -16.961 12.994 1.00 67.62 574 THR A N 1
ATOM 3394 C CA . THR B 2 442 ? 31.811 -16.253 13.533 1.00 71.44 574 THR A CA 1
ATOM 3395 C C . THR B 2 442 ? 32.280 -15.126 12.624 1.00 70.28 574 THR A C 1
ATOM 3396 O O . THR B 2 442 ? 33.118 -14.322 13.046 1.00 73.74 574 THR A O 1
ATOM 3400 N N . GLY B 2 443 ? 31.772 -15.054 11.396 1.00 65.54 575 GLY A N 1
ATOM 3401 C CA . GLY B 2 443 ? 32.035 -13.926 10.526 1.00 69.15 575 GLY A CA 1
ATOM 3402 C C . GLY B 2 443 ? 31.022 -12.820 10.727 1.00 65.81 575 GLY A C 1
ATOM 3403 O O . GLY B 2 443 ? 31.320 -11.642 10.508 1.00 70.36 575 GLY A O 1
ATOM 3404 N N . ALA B 2 444 ? 29.811 -13.195 11.142 1.00 59.53 576 ALA A N 1
ATOM 3405 C CA . ALA B 2 444 ? 28.792 -12.203 11.463 1.00 60.27 576 ALA A CA 1
ATOM 3406 C C . ALA B 2 444 ? 29.045 -11.584 12.832 1.00 61.47 576 ALA A C 1
ATOM 3407 O O . ALA B 2 444 ? 28.979 -10.360 12.989 1.00 66.62 576 ALA A O 1
ATOM 3409 N N . LEU B 2 445 ? 29.349 -12.418 13.832 1.00 58.37 577 LEU A N 1
ATOM 3410 C CA . LEU B 2 445 ? 29.649 -11.905 15.165 1.00 55.60 577 LEU A CA 1
ATOM 3411 C C . LEU B 2 445 ? 30.848 -10.967 15.149 1.00 58.49 577 LEU A C 1
ATOM 3412 O O . LEU B 2 445 ? 30.966 -10.098 16.020 1.00 64.69 577 LEU A O 1
ATOM 3417 N N . HIS B 2 446 ? 31.744 -11.124 14.171 1.00 60.11 578 HIS A N 1
ATOM 3418 C CA . HIS B 2 446 ? 32.893 -10.232 14.065 1.00 69.61 578 HIS A CA 1
ATOM 3419 C C . HIS B 2 446 ? 32.464 -8.803 13.760 1.00 72.53 578 HIS A C 1
ATOM 3420 O O . HIS B 2 446 ? 33.176 -7.853 14.109 1.00 76.56 578 HIS A O 1
ATOM 3427 N N . ILE B 2 447 ? 31.308 -8.628 13.126 1.00 69.73 579 ILE A N 1
ATOM 3428 C CA . ILE B 2 447 ? 30.786 -7.293 12.850 1.00 73.42 579 ILE A CA 1
ATOM 3429 C C . ILE B 2 447 ? 29.910 -6.793 13.992 1.00 73.43 579 ILE A C 1
ATOM 3430 O O . ILE B 2 447 ? 30.003 -5.628 14.386 1.00 73.48 579 ILE A O 1
ATOM 3435 N N . LEU B 2 448 ? 29.054 -7.658 14.543 1.00 66.38 580 LEU A N 1
ATOM 3436 C CA . LEU B 2 448 ? 28.186 -7.245 15.640 1.00 61.97 580 LEU A CA 1
ATOM 3437 C C . LEU B 2 448 ? 28.969 -6.918 16.905 1.00 63.08 580 LEU A C 1
ATOM 3438 O O . LEU B 2 448 ? 28.459 -6.187 17.760 1.00 64.74 580 LEU A O 1
ATOM 3443 N N . ALA B 2 449 ? 30.195 -7.424 17.036 1.00 66.65 581 ALA A N 1
ATOM 3444 C CA . ALA B 2 449 ? 30.993 -7.191 18.234 1.00 72.08 581 ALA A CA 1
ATOM 3445 C C . ALA B 2 449 ? 31.692 -5.838 18.190 1.00 75.13 581 ALA A C 1
ATOM 3446 O O . ALA B 2 449 ? 32.732 -5.651 18.829 1.00 74.72 581 ALA A O 1
ATOM 3448 N N . ARG B 2 450 ? 31.140 -4.892 17.431 1.00 73.19 582 ARG A N 1
ATOM 3449 C CA . ARG B 2 450 ? 31.625 -3.519 17.472 1.00 71.56 582 ARG A CA 1
ATOM 3450 C C . ARG B 2 450 ? 30.847 -2.678 18.475 1.00 71.83 582 ARG A C 1
ATOM 3451 O O . ARG B 2 450 ? 31.440 -1.861 19.187 1.00 72.51 582 ARG A O 1
ATOM 3459 N N . ASP B 2 451 ? 29.533 -2.867 18.553 1.00 74.71 583 ASP A N 1
ATOM 3460 C CA . ASP B 2 451 ? 28.735 -2.172 19.553 1.00 72.42 583 ASP A CA 1
ATOM 3461 C C . ASP B 2 451 ? 28.993 -2.784 20.924 1.00 71.99 583 ASP A C 1
ATOM 3462 O O . ASP B 2 451 ? 28.914 -4.005 21.092 1.00 69.74 583 ASP A O 1
ATOM 3467 N N . VAL B 2 452 ? 29.305 -1.930 21.904 1.00 75.32 584 VAL A N 1
ATOM 3468 C CA . VAL B 2 452 ? 29.824 -2.402 23.187 1.00 73.26 584 VAL A CA 1
ATOM 3469 C C . VAL B 2 452 ? 28.832 -3.317 23.894 1.00 75.24 584 VAL A C 1
ATOM 3470 O O . VAL B 2 452 ? 29.234 -4.269 24.576 1.00 76.59 584 VAL A O 1
ATOM 3474 N N . HIS B 2 453 ? 27.531 -3.063 23.739 1.00 76.75 585 HIS A N 1
ATOM 3475 C CA . HIS B 2 453 ? 26.538 -3.881 24.427 1.00 80.67 585 HIS A CA 1
ATOM 3476 C C . HIS B 2 453 ? 26.553 -5.319 23.927 1.00 76.22 585 HIS A C 1
ATOM 3477 O O . HIS B 2 453 ? 26.286 -6.247 24.700 1.00 68.53 585 HIS A O 1
ATOM 3484 N N . ASN B 2 454 ? 26.865 -5.525 22.646 1.00 77.26 586 ASN A N 1
ATOM 3485 C CA . ASN B 2 454 ? 27.036 -6.882 22.137 1.00 74.31 586 ASN A CA 1
ATOM 3486 C C . ASN B 2 454 ? 28.225 -7.565 22.797 1.00 67.06 586 ASN A C 1
ATOM 3487 O O . ASN B 2 454 ? 28.158 -8.750 23.144 1.00 64.16 586 ASN A O 1
ATOM 3492 N N . ARG B 2 455 ? 29.322 -6.828 22.983 1.00 63.53 587 ARG A N 1
ATOM 3493 C CA . ARG B 2 455 ? 30.528 -7.379 23.586 1.00 64.61 587 ARG A CA 1
ATOM 3494 C C . ARG B 2 455 ? 30.325 -7.806 25.032 1.00 74.99 587 ARG A C 1
ATOM 3495 O O . ARG B 2 455 ? 31.174 -8.523 25.572 1.00 79.83 587 ARG A O 1
ATOM 3503 N N . ILE B 2 456 ? 29.240 -7.378 25.670 1.00 76.46 588 ILE A N 1
ATOM 3504 C CA . ILE B 2 456 ? 28.881 -7.914 26.976 1.00 73.96 588 ILE A CA 1
ATOM 3505 C C . ILE B 2 456 ? 28.007 -9.158 26.835 1.00 73.05 588 ILE A C 1
ATOM 3506 O O . ILE B 2 456 ? 28.118 -10.087 27.642 1.00 75.91 588 ILE A O 1
ATOM 3511 N N . VAL B 2 457 ? 27.152 -9.203 25.812 1.00 63.95 589 VAL A N 1
ATOM 3512 C CA . VAL B 2 457 ? 26.340 -10.392 25.573 1.00 63.64 589 VAL A CA 1
ATOM 3513 C C . VAL B 2 457 ? 27.207 -11.530 25.049 1.00 65.07 589 VAL A C 1
ATOM 3514 O O . VAL B 2 457 ? 27.173 -12.648 25.576 1.00 68.40 589 VAL A O 1
ATOM 3518 N N . ILE B 2 458 ? 28.000 -11.261 24.007 1.00 64.18 590 ILE A N 1
ATOM 3519 C CA . ILE B 2 458 ? 28.884 -12.283 23.449 1.00 67.15 590 ILE A CA 1
ATOM 3520 C C . ILE B 2 458 ? 29.823 -12.820 24.522 1.00 73.72 590 ILE A C 1
ATOM 3521 O O . ILE B 2 458 ? 30.072 -14.029 24.605 1.00 78.20 590 ILE A O 1
ATOM 3526 N N . ARG B 2 459 ? 30.353 -11.931 25.363 1.00 71.63 591 ARG A N 1
ATOM 3527 C CA . ARG B 2 459 ? 31.156 -12.368 26.501 1.00 70.63 591 ARG A CA 1
ATOM 3528 C C . ARG B 2 459 ? 30.313 -13.157 27.495 1.00 74.58 591 ARG A C 1
ATOM 3529 O O . ARG B 2 459 ? 30.713 -14.235 27.951 1.00 71.63 591 ARG A O 1
ATOM 3537 N N . GLY B 2 460 ? 29.135 -12.631 27.840 1.00 79.87 592 GLY A N 1
ATOM 3538 C CA . GLY B 2 460 ? 28.289 -13.256 28.842 1.00 78.45 592 GLY A CA 1
ATOM 3539 C C . GLY B 2 460 ? 27.752 -14.617 28.452 1.00 76.18 592 GLY A C 1
ATOM 3540 O O . GLY B 2 460 ? 27.404 -15.408 29.335 1.00 82.82 592 GLY A O 1
ATOM 3541 N N . LEU B 2 461 ? 27.676 -14.911 27.155 1.00 69.22 593 LEU A N 1
ATOM 3542 C CA . LEU B 2 461 ? 27.193 -16.205 26.688 1.00 72.57 593 LEU A CA 1
ATOM 3543 C C . LEU B 2 461 ? 28.249 -17.301 26.769 1.00 72.09 593 LEU A C 1
ATOM 3544 O O . LEU B 2 461 ? 28.002 -18.407 26.274 1.00 70.31 593 LEU A O 1
ATOM 3549 N N . ASN B 2 462 ? 29.405 -17.021 27.376 1.00 71.82 594 ASN A N 1
ATOM 3550 C CA . ASN B 2 462 ? 30.485 -17.992 27.550 1.00 74.27 594 ASN A CA 1
ATOM 3551 C C . ASN B 2 462 ? 30.912 -18.567 26.195 1.00 75.60 594 ASN A C 1
ATOM 3552 O O . ASN B 2 462 ? 30.757 -19.754 25.900 1.00 74.77 594 ASN A O 1
ATOM 3557 N N . THR B 2 463 ? 31.456 -17.671 25.369 1.00 73.02 595 THR A N 1
ATOM 3558 C CA . THR B 2 463 ? 31.830 -18.001 24.002 1.00 71.02 595 THR A CA 1
ATOM 3559 C C . THR B 2 463 ? 33.320 -17.901 23.719 1.00 68.96 595 THR A C 1
ATOM 3560 O O . THR B 2 463 ? 33.788 -18.543 22.772 1.00 76.10 595 THR A O 1
ATOM 3564 N N . ILE B 2 464 ? 34.073 -17.123 24.502 1.00 62.48 596 ILE A N 1
ATOM 3565 C CA . ILE B 2 464 ? 35.505 -16.961 24.238 1.00 64.68 596 ILE A CA 1
ATOM 3566 C C . ILE B 2 464 ? 36.261 -18.287 24.221 1.00 67.76 596 ILE A C 1
ATOM 3567 O O . ILE B 2 464 ? 37.038 -18.515 23.280 1.00 71.22 596 ILE A O 1
ATOM 3572 N N . PRO B 2 465 ? 36.089 -19.203 25.203 1.00 66.83 597 PRO A N 1
ATOM 3573 C CA . PRO B 2 465 ? 36.854 -20.459 25.152 1.00 68.83 597 PRO A CA 1
ATOM 3574 C C . PRO B 2 465 ? 36.434 -21.379 24.015 1.00 67.66 597 PRO A C 1
ATOM 3575 O O . PRO B 2 465 ? 36.928 -22.506 23.908 1.00 73.35 597 PRO A O 1
ATOM 3579 N N . LEU B 2 466 ? 35.523 -20.913 23.163 1.00 68.15 598 LEU A N 1
ATOM 3580 C CA . LEU B 2 466 ? 35.120 -21.646 21.971 1.00 66.88 598 LEU A CA 1
ATOM 3581 C C . LEU B 2 466 ? 35.783 -21.116 20.707 1.00 64.90 598 LEU A C 1
ATOM 3582 O O . LEU B 2 466 ? 36.154 -21.906 19.835 1.00 72.10 598 LEU A O 1
ATOM 3587 N N . PHE B 2 467 ? 35.958 -19.794 20.592 1.00 56.46 599 PHE A N 1
ATOM 3588 C CA . PHE B 2 467 ? 36.705 -19.245 19.464 1.00 57.74 599 PHE A CA 1
ATOM 3589 C C . PHE B 2 467 ? 38.140 -19.755 19.445 1.00 62.14 599 PHE A C 1
ATOM 3590 O O . PHE B 2 467 ? 38.745 -19.869 18.372 1.00 69.75 599 PHE A O 1
ATOM 3598 N N . VAL B 2 468 ? 38.698 -20.064 20.617 1.00 55.44 600 VAL A N 1
ATOM 3599 C CA . VAL B 2 468 ? 40.089 -20.494 20.695 1.00 63.27 600 VAL A CA 1
ATOM 3600 C C . VAL B 2 468 ? 40.255 -21.888 20.100 1.00 73.59 600 VAL A C 1
ATOM 3601 O O . VAL B 2 468 ? 41.245 -22.172 19.414 1.00 72.17 600 VAL A O 1
ATOM 3605 N N . GLN B 2 469 ? 39.293 -22.780 20.346 1.00 75.64 601 GLN A N 1
ATOM 3606 C CA . GLN B 2 469 ? 39.355 -24.105 19.737 1.00 70.84 601 GLN A CA 1
ATOM 3607 C C . GLN B 2 469 ? 39.122 -24.037 18.233 1.00 76.52 601 GLN A C 1
ATOM 3608 O O . GLN B 2 469 ? 39.678 -24.848 17.484 1.00 79.32 601 GLN A O 1
ATOM 3614 N N . LEU B 2 470 ? 38.305 -23.083 17.777 1.00 76.05 602 LEU A N 1
ATOM 3615 C CA . LEU B 2 470 ? 38.183 -22.820 16.346 1.00 68.39 602 LEU A CA 1
ATOM 3616 C C . LEU B 2 470 ? 39.498 -22.349 15.745 1.00 69.31 602 LEU A C 1
ATOM 3617 O O . LEU B 2 470 ? 39.746 -22.557 14.552 1.00 78.59 602 LEU A O 1
ATOM 3622 N N . LEU B 2 471 ? 40.349 -21.718 16.551 1.00 63.92 603 LEU A N 1
ATOM 3623 C CA . LEU B 2 471 ? 41.567 -21.092 16.059 1.00 65.99 603 LEU A CA 1
ATOM 3624 C C . LEU B 2 471 ? 42.601 -22.106 15.580 1.00 76.02 603 LEU A C 1
ATOM 3625 O O . LEU B 2 471 ? 43.648 -21.704 15.058 1.00 81.29 603 LEU A O 1
ATOM 3630 N N . TYR B 2 472 ? 42.336 -23.404 15.740 1.00 80.65 604 TYR A N 1
ATOM 3631 C CA . TYR B 2 472 ? 43.181 -24.456 15.191 1.00 83.82 604 TYR A CA 1
ATOM 3632 C C . TYR B 2 472 ? 42.656 -25.014 13.876 1.00 82.91 604 TYR A C 1
ATOM 3633 O O . TYR B 2 472 ? 43.358 -25.804 13.236 1.00 85.93 604 TYR A O 1
ATOM 3642 N N . SER B 2 473 ? 41.449 -24.633 13.468 1.00 80.79 605 SER A N 1
ATOM 3643 C CA . SER B 2 473 ? 40.844 -25.200 12.271 1.00 79.75 605 SER A CA 1
ATOM 3644 C C . SER B 2 473 ? 41.703 -24.891 11.049 1.00 77.83 605 SER A C 1
ATOM 3645 O O . SER B 2 473 ? 42.032 -23.721 10.808 1.00 78.78 605 SER A O 1
ATOM 3648 N N . PRO B 2 474 ? 42.085 -25.900 10.259 1.00 76.09 606 PRO A N 1
ATOM 3649 C CA . PRO B 2 474 ? 42.940 -25.642 9.088 1.00 75.29 606 PRO A CA 1
ATOM 3650 C C . PRO B 2 474 ? 42.302 -24.742 8.043 1.00 73.13 606 PRO A C 1
ATOM 3651 O O . PRO B 2 474 ? 43.000 -24.322 7.111 1.00 79.43 606 PRO A O 1
ATOM 3655 N N . ILE B 2 475 ? 41.009 -24.441 8.161 1.00 67.54 607 ILE A N 1
ATOM 3656 C CA . ILE B 2 475 ? 40.366 -23.513 7.241 1.00 70.89 607 ILE A CA 1
ATOM 3657 C C . ILE B 2 475 ? 40.955 -22.124 7.434 1.00 74.33 607 ILE A C 1
ATOM 3658 O O . ILE B 2 475 ? 41.076 -21.635 8.565 1.00 72.59 607 ILE A O 1
ATOM 3663 N N . GLU B 2 476 ? 41.332 -21.483 6.330 1.00 77.29 608 GLU A N 1
ATOM 3664 C CA . GLU B 2 476 ? 41.849 -20.122 6.384 1.00 72.77 608 GLU A CA 1
ATOM 3665 C C . GLU B 2 476 ? 40.745 -19.075 6.425 1.00 70.70 608 GLU A C 1
ATOM 3666 O O . GLU B 2 476 ? 41.049 -17.880 6.504 1.00 75.51 608 GLU A O 1
ATOM 3672 N N . ASN B 2 477 ? 39.479 -19.491 6.367 1.00 68.14 609 ASN A N 1
ATOM 3673 C CA . ASN B 2 477 ? 38.357 -18.585 6.559 1.00 70.11 609 ASN A CA 1
ATOM 3674 C C . ASN B 2 477 ? 37.780 -18.649 7.965 1.00 74.09 609 ASN A C 1
ATOM 3675 O O . ASN B 2 477 ? 37.037 -17.742 8.355 1.00 78.88 609 ASN A O 1
ATOM 3680 N N . ILE B 2 478 ? 38.096 -19.698 8.725 1.00 72.09 610 ILE A N 1
ATOM 3681 C CA . ILE B 2 478 ? 37.751 -19.726 10.142 1.00 70.82 610 ILE A CA 1
ATOM 3682 C C . ILE B 2 478 ? 38.708 -18.847 10.936 1.00 69.29 610 ILE A C 1
ATOM 3683 O O . ILE B 2 478 ? 38.287 -18.039 11.771 1.00 67.12 610 ILE A O 1
ATOM 3688 N N . GLN B 2 479 ? 40.011 -18.989 10.675 1.00 72.01 611 GLN A N 1
ATOM 3689 C CA . GLN B 2 479 ? 41.006 -18.173 11.365 1.00 72.20 611 GLN A CA 1
ATOM 3690 C C . GLN B 2 479 ? 40.813 -16.693 11.065 1.00 73.52 611 GLN A C 1
ATOM 3691 O O . GLN B 2 479 ? 41.062 -15.841 11.925 1.00 77.60 611 GLN A O 1
ATOM 3697 N N . ARG B 2 480 ? 40.379 -16.369 9.844 1.00 72.85 612 ARG A N 1
ATOM 3698 C CA . ARG B 2 480 ? 40.157 -14.974 9.474 1.00 75.43 612 ARG A CA 1
ATOM 3699 C C . ARG B 2 480 ? 39.162 -14.303 10.412 1.00 78.55 612 ARG A C 1
ATOM 3700 O O . ARG B 2 480 ? 39.392 -13.184 10.886 1.00 85.18 612 ARG A O 1
ATOM 3708 N N . VAL B 2 481 ? 38.049 -14.975 10.694 1.00 73.18 613 VAL A N 1
ATOM 3709 C CA . VAL B 2 481 ? 36.986 -14.354 11.473 1.00 72.86 613 VAL A CA 1
ATOM 3710 C C . VAL B 2 481 ? 37.100 -14.671 12.963 1.00 68.19 613 VAL A C 1
ATOM 3711 O O . VAL B 2 481 ? 36.725 -13.842 13.797 1.00 69.07 613 VAL A O 1
ATOM 3715 N N . ALA B 2 482 ? 37.614 -15.851 13.321 1.00 64.93 614 ALA A N 1
ATOM 3716 C CA . ALA B 2 482 ? 37.794 -16.175 14.732 1.00 67.19 614 ALA A CA 1
ATOM 3717 C C . ALA B 2 482 ? 38.867 -15.295 15.360 1.00 67.00 614 ALA A C 1
ATOM 3718 O O . ALA B 2 482 ? 38.663 -14.722 16.436 1.00 67.06 614 ALA A O 1
ATOM 3720 N N . ALA B 2 483 ? 40.016 -15.169 14.697 1.00 67.34 615 ALA A N 1
ATOM 3721 C CA . ALA B 2 483 ? 41.059 -14.256 15.145 1.00 70.22 615 ALA A CA 1
ATOM 3722 C C . ALA B 2 483 ? 40.730 -12.799 14.851 1.00 67.00 615 ALA A C 1
ATOM 3723 O O . ALA B 2 483 ? 41.569 -11.927 15.103 1.00 71.60 615 ALA A O 1
ATOM 3725 N N . GLY B 2 484 ? 39.543 -12.517 14.319 1.00 66.80 616 GLY A N 1
ATOM 3726 C CA . GLY B 2 484 ? 39.096 -11.155 14.117 1.00 73.82 616 GLY A CA 1
ATOM 3727 C C . GLY B 2 484 ? 38.022 -10.764 15.111 1.00 72.93 616 GLY A C 1
ATOM 3728 O O . GLY B 2 484 ? 38.045 -9.658 15.660 1.00 71.67 616 GLY A O 1
ATOM 3729 N N . VAL B 2 485 ? 37.071 -11.672 15.351 1.00 70.75 617 VAL A N 1
ATOM 3730 C CA . VAL B 2 485 ? 36.038 -11.423 16.353 1.00 64.24 617 VAL A CA 1
ATOM 3731 C C . VAL B 2 485 ? 36.653 -11.309 17.740 1.00 63.86 617 VAL A C 1
ATOM 3732 O O . VAL B 2 485 ? 36.097 -10.646 18.624 1.00 69.10 617 VAL A O 1
ATOM 3736 N N . LEU B 2 486 ? 37.810 -11.939 17.957 1.00 60.27 618 LEU A N 1
ATOM 3737 C CA . LEU B 2 486 ? 38.504 -11.778 19.228 1.00 60.43 618 LEU A CA 1
ATOM 3738 C C . LEU B 2 486 ? 39.193 -10.424 19.311 1.00 62.18 618 LEU A C 1
ATOM 3739 O O . LEU B 2 486 ? 39.336 -9.868 20.406 1.00 59.18 618 LEU A O 1
ATOM 3744 N N . CYS B 2 487 ? 39.623 -9.879 18.170 1.00 59.05 619 CYS A N 1
ATOM 3745 C CA . CYS B 2 487 ? 40.181 -8.532 18.159 1.00 66.20 619 CYS A CA 1
ATOM 3746 C C . CYS B 2 487 ? 39.118 -7.497 18.501 1.00 70.13 619 CYS A C 1
ATOM 3747 O O . CYS B 2 487 ? 39.399 -6.516 19.200 1.00 81.35 619 CYS A O 1
ATOM 3750 N N . GLU B 2 488 ? 37.891 -7.696 18.016 1.00 64.53 620 GLU A N 1
ATOM 3751 C CA . GLU B 2 488 ? 36.792 -6.812 18.380 1.00 66.58 620 GLU A CA 1
ATOM 3752 C C . GLU B 2 488 ? 36.312 -7.034 19.807 1.00 70.38 620 GLU A C 1
ATOM 3753 O O . GLU B 2 488 ? 35.509 -6.236 20.298 1.00 73.08 620 GLU A O 1
ATOM 3759 N N . LEU B 2 489 ? 36.772 -8.091 20.474 1.00 70.05 621 LEU A N 1
ATOM 3760 C CA . LEU B 2 489 ? 36.535 -8.282 21.898 1.00 64.91 621 LEU A CA 1
ATOM 3761 C C . LEU B 2 489 ? 37.707 -7.826 22.755 1.00 60.75 621 LEU A C 1
ATOM 3762 O O . LEU B 2 489 ? 37.546 -7.682 23.972 1.00 63.18 621 LEU A O 1
ATOM 3767 N N . ALA B 2 490 ? 38.871 -7.586 22.151 1.00 57.22 622 ALA A N 1
ATOM 3768 C CA . ALA B 2 490 ? 40.089 -7.294 22.895 1.00 63.17 622 ALA A CA 1
ATOM 3769 C C . ALA B 2 490 ? 40.132 -5.880 23.460 1.00 74.14 622 ALA A C 1
ATOM 3770 O O . ALA B 2 490 ? 41.061 -5.568 24.211 1.00 78.12 622 ALA A O 1
ATOM 3772 N N . GLN B 2 491 ? 39.169 -5.020 23.120 1.00 77.92 623 GLN A N 1
ATOM 3773 C CA . GLN B 2 491 ? 39.145 -3.677 23.693 1.00 79.71 623 GLN A CA 1
ATOM 3774 C C . GLN B 2 491 ? 39.015 -3.743 25.208 1.00 74.34 623 GLN A C 1
ATOM 3775 O O . GLN B 2 491 ? 39.886 -3.272 25.947 1.00 78.39 623 GLN A O 1
ATOM 3781 N N . ASP B 2 492 ? 37.922 -4.336 25.683 1.00 68.01 624 ASP A N 1
ATOM 3782 C CA . ASP B 2 492 ? 37.649 -4.403 27.110 1.00 81.05 624 ASP A CA 1
ATOM 3783 C C . ASP B 2 492 ? 38.700 -5.249 27.815 1.00 79.88 624 ASP A C 1
ATOM 3784 O O . ASP B 2 492 ? 38.997 -6.370 27.393 1.00 80.27 624 ASP A O 1
ATOM 3789 N N . LYS B 2 493 ? 39.271 -4.706 28.893 1.00 73.88 625 LYS A N 1
ATOM 3790 C CA . LYS B 2 493 ? 40.166 -5.509 29.717 1.00 77.10 625 LYS A CA 1
ATOM 3791 C C . LYS B 2 493 ? 39.407 -6.618 30.432 1.00 82.70 625 LYS A C 1
ATOM 3792 O O . LYS B 2 493 ? 39.986 -7.665 30.745 1.00 85.47 625 LYS A O 1
ATOM 3798 N N . GLU B 2 494 ? 38.112 -6.411 30.688 1.00 84.66 626 GLU A N 1
ATOM 3799 C CA . GLU B 2 494 ? 37.288 -7.447 31.298 1.00 88.95 626 GLU A CA 1
ATOM 3800 C C . GLU B 2 494 ? 37.227 -8.706 30.445 1.00 89.05 626 GLU A C 1
ATOM 3801 O O . GLU B 2 494 ? 36.906 -9.780 30.966 1.00 90.01 626 GLU A O 1
ATOM 3807 N N . ALA B 2 495 ? 37.524 -8.599 29.149 1.00 83.62 627 ALA A N 1
ATOM 3808 C CA . ALA B 2 495 ? 37.590 -9.752 28.266 1.00 76.76 627 ALA A CA 1
ATOM 3809 C C . ALA B 2 495 ? 38.991 -10.044 27.753 1.00 73.77 627 ALA A C 1
ATOM 3810 O O . ALA B 2 495 ? 39.243 -11.167 27.307 1.00 74.27 627 ALA A O 1
ATOM 3812 N N . ALA B 2 496 ? 39.904 -9.076 27.813 1.00 75.98 628 ALA A N 1
ATOM 3813 C CA . ALA B 2 496 ? 41.246 -9.244 27.269 1.00 78.16 628 ALA A CA 1
ATOM 3814 C C . ALA B 2 496 ? 42.066 -10.246 28.073 1.00 84.07 628 ALA A C 1
ATOM 3815 O O . ALA B 2 496 ? 42.384 -11.333 27.578 1.00 88.16 628 ALA A O 1
ATOM 3817 N N . GLU B 2 497 ? 42.410 -9.893 29.315 1.00 91.69 629 GLU A N 1
ATOM 3818 C CA . GLU B 2 497 ? 43.232 -10.752 30.162 1.00 96.68 629 GLU A CA 1
ATOM 3819 C C . GLU B 2 497 ? 42.488 -12.027 30.541 1.00 88.19 629 GLU A C 1
ATOM 3820 O O . GLU B 2 497 ? 43.053 -12.919 31.182 1.00 91.45 629 GLU A O 1
ATOM 3826 N N . ALA B 2 498 ? 41.218 -12.120 30.149 1.00 78.07 630 ALA A N 1
ATOM 3827 C CA . ALA B 2 498 ? 40.502 -13.383 30.266 1.00 77.08 630 ALA A CA 1
ATOM 3828 C C . ALA B 2 498 ? 40.779 -14.283 29.068 1.00 74.78 630 ALA A C 1
ATOM 3829 O O . ALA B 2 498 ? 40.909 -15.503 29.221 1.00 76.14 630 ALA A O 1
ATOM 3831 N N . ILE B 2 499 ? 40.871 -13.697 27.870 1.00 73.05 631 ILE A N 1
ATOM 3832 C CA . ILE B 2 499 ? 41.292 -14.452 26.693 1.00 67.52 631 ILE A CA 1
ATOM 3833 C C . ILE B 2 499 ? 42.698 -14.999 26.895 1.00 69.92 631 ILE A C 1
ATOM 3834 O O . ILE B 2 499 ? 43.002 -16.140 26.524 1.00 71.15 631 ILE A O 1
ATOM 3839 N N . GLU B 2 500 ? 43.571 -14.198 27.509 1.00 76.08 632 GLU A N 1
ATOM 3840 C CA . GLU B 2 500 ? 44.979 -14.534 27.669 1.00 78.95 632 GLU A CA 1
ATOM 3841 C C . GLU B 2 500 ? 45.198 -15.732 28.587 1.00 82.68 632 GLU A C 1
ATOM 3842 O O . GLU B 2 500 ? 46.319 -16.245 28.654 1.00 89.99 632 GLU A O 1
ATOM 3848 N N . ALA B 2 501 ? 44.161 -16.201 29.279 1.00 78.38 633 ALA A N 1
ATOM 3849 C CA . ALA B 2 501 ? 44.273 -17.398 30.108 1.00 78.29 633 ALA A CA 1
ATOM 3850 C C . ALA B 2 501 ? 43.837 -18.647 29.344 1.00 81.87 633 ALA A C 1
ATOM 3851 O O . ALA B 2 501 ? 44.600 -19.611 29.226 1.00 85.47 633 ALA A O 1
ATOM 3853 N N . GLU B 2 502 ? 42.614 -18.635 28.816 1.00 82.51 634 GLU A N 1
ATOM 3854 C CA . GLU B 2 502 ? 42.057 -19.782 28.109 1.00 77.02 634 GLU A CA 1
ATOM 3855 C C . GLU B 2 502 ? 42.687 -19.946 26.730 1.00 71.30 634 GLU A C 1
ATOM 3856 O O . GLU B 2 502 ? 41.999 -19.843 25.709 1.00 71.73 634 GLU A O 1
ATOM 3862 N N . GLY B 2 503 ? 43.992 -20.206 26.691 1.00 76.34 635 GLY A N 1
ATOM 3863 C CA . GLY B 2 503 ? 44.699 -20.373 25.437 1.00 77.56 635 GLY A CA 1
ATOM 3864 C C . GLY B 2 503 ? 45.112 -19.061 24.804 1.00 85.99 635 GLY A C 1
ATOM 3865 O O . GLY B 2 503 ? 45.491 -18.119 25.507 1.00 92.03 635 GLY A O 1
ATOM 3866 N N . ALA B 2 504 ? 45.073 -19.007 23.469 1.00 81.87 636 ALA A N 1
ATOM 3867 C CA . ALA B 2 504 ? 45.300 -17.795 22.684 1.00 76.28 636 ALA A CA 1
ATOM 3868 C C . ALA B 2 504 ? 46.733 -17.276 22.763 1.00 76.66 636 ALA A C 1
ATOM 3869 O O . ALA B 2 504 ? 47.197 -16.601 21.839 1.00 77.90 636 ALA A O 1
ATOM 3871 N N . THR B 2 505 ? 47.445 -17.572 23.852 1.00 81.54 637 THR A N 1
ATOM 3872 C CA . THR B 2 505 ? 48.816 -17.088 23.982 1.00 85.53 637 THR A CA 1
ATOM 3873 C C . THR B 2 505 ? 49.756 -17.819 23.031 1.00 84.77 637 THR A C 1
ATOM 3874 O O . THR B 2 505 ? 50.689 -17.217 22.488 1.00 88.51 637 THR A O 1
ATOM 3878 N N . ALA B 2 506 ? 49.525 -19.110 22.817 1.00 84.26 638 ALA A N 1
ATOM 3879 C CA . ALA B 2 506 ? 50.414 -19.932 22.003 1.00 84.53 638 ALA A CA 1
ATOM 3880 C C . ALA B 2 506 ? 49.873 -20.195 20.598 1.00 79.94 638 ALA A C 1
ATOM 3881 O O . ALA B 2 506 ? 50.636 -20.072 19.631 1.00 81.66 638 ALA A O 1
ATOM 3883 N N . PRO B 2 507 ? 48.599 -20.577 20.422 1.00 72.36 639 PRO A N 1
ATOM 3884 C CA . PRO B 2 507 ? 48.119 -20.821 19.050 1.00 64.15 639 PRO A CA 1
ATOM 3885 C C . PRO B 2 507 ? 48.196 -19.595 18.160 1.00 68.27 639 PRO A C 1
ATOM 3886 O O . PRO B 2 507 ? 48.412 -19.730 16.949 1.00 69.26 639 PRO A O 1
ATOM 3890 N N . LEU B 2 508 ? 48.034 -18.400 18.727 1.00 70.54 640 LEU A N 1
ATOM 3891 C CA . LEU B 2 508 ? 48.159 -17.173 17.955 1.00 70.98 640 LEU A CA 1
ATOM 3892 C C . LEU B 2 508 ? 49.609 -16.800 17.676 1.00 74.50 640 LEU A C 1
ATOM 3893 O O . LEU B 2 508 ? 49.863 -15.991 16.778 1.00 78.40 640 LEU A O 1
ATOM 3898 N N . THR B 2 509 ? 50.557 -17.372 18.424 1.00 78.88 641 THR A N 1
ATOM 3899 C CA . THR B 2 509 ? 51.954 -16.968 18.296 1.00 82.67 641 THR A CA 1
ATOM 3900 C C . THR B 2 509 ? 52.499 -17.236 16.899 1.00 80.36 641 THR A C 1
ATOM 3901 O O . THR B 2 509 ? 53.343 -16.477 16.408 1.00 87.50 641 THR A O 1
ATOM 3905 N N . GLU B 2 510 ? 52.032 -18.295 16.239 1.00 75.43 642 GLU A N 1
ATOM 3906 C CA . GLU B 2 510 ? 52.479 -18.609 14.888 1.00 85.26 642 GLU A CA 1
ATOM 3907 C C . GLU B 2 510 ? 51.321 -18.673 13.897 1.00 87.67 642 GLU A C 1
ATOM 3908 O O . GLU B 2 510 ? 51.351 -19.451 12.941 1.00 102.78 642 GLU A O 1
ATOM 3914 N N . LEU B 2 511 ? 50.290 -17.860 14.119 1.00 74.59 643 LEU A N 1
ATOM 3915 C CA . LEU B 2 511 ? 49.443 -17.430 13.016 1.00 73.08 643 LEU A CA 1
ATOM 3916 C C . LEU B 2 511 ? 50.032 -16.229 12.294 1.00 81.44 643 LEU A C 1
ATOM 3917 O O . LEU B 2 511 ? 49.499 -15.820 11.257 1.00 83.08 643 LEU A O 1
ATOM 3922 N N . LEU B 2 512 ? 51.124 -15.670 12.819 1.00 85.89 644 LEU A N 1
ATOM 3923 C CA . LEU B 2 512 ? 51.729 -14.455 12.291 1.00 89.16 644 LEU A CA 1
ATOM 3924 C C . LEU B 2 512 ? 52.735 -14.800 11.204 1.00 100.43 644 LEU A C 1
ATOM 3925 O O . LEU B 2 512 ? 53.760 -14.127 11.058 1.00 115.21 644 LEU A O 1
ATOM 3930 N N . HIS B 2 513 ? 52.459 -15.861 10.452 1.00 98.23 645 HIS A N 1
ATOM 3931 C CA . HIS B 2 513 ? 53.296 -16.220 9.315 1.00 109.36 645 HIS A CA 1
ATOM 3932 C C . HIS B 2 513 ? 52.491 -17.009 8.292 1.00 102.55 645 HIS A C 1
ATOM 3933 O O . HIS B 2 513 ? 53.046 -17.501 7.305 1.00 98.26 645 HIS A O 1
ATOM 3940 N N . SER B 2 514 ? 51.185 -17.136 8.520 1.00 94.24 646 SER A N 1
ATOM 3941 C CA . SER B 2 514 ? 50.307 -17.711 7.515 1.00 88.53 646 SER A CA 1
ATOM 3942 C C . SER B 2 514 ? 50.236 -16.795 6.294 1.00 82.95 646 SER A C 1
ATOM 3943 O O . SER B 2 514 ? 50.489 -15.589 6.373 1.00 83.74 646 SER A O 1
ATOM 3946 N N . ARG B 2 515 ? 49.881 -17.386 5.154 1.00 79.68 647 ARG A N 1
ATOM 3947 C CA . ARG B 2 515 ? 50.008 -16.720 3.861 1.00 84.75 647 ARG A CA 1
ATOM 3948 C C . ARG B 2 515 ? 49.205 -15.429 3.760 1.00 91.65 647 ARG A C 1
ATOM 3949 O O . ARG B 2 515 ? 49.788 -14.346 3.636 1.00 92.88 647 ARG A O 1
ATOM 3957 N N . ASN B 2 516 ? 47.876 -15.527 3.806 1.00 91.17 648 ASN A N 1
ATOM 3958 C CA . ASN B 2 516 ? 47.033 -14.359 3.575 1.00 88.08 648 ASN A CA 1
ATOM 3959 C C . ASN B 2 516 ? 47.317 -13.267 4.601 1.00 83.69 648 ASN A C 1
ATOM 3960 O O . ASN B 2 516 ? 47.325 -13.515 5.811 1.00 75.67 648 ASN A O 1
ATOM 3965 N N . GLU B 2 517 ? 47.554 -12.051 4.107 1.00 100.79 649 GLU A N 1
ATOM 3966 C CA . GLU B 2 517 ? 47.870 -10.913 4.964 1.00 100.01 649 GLU A CA 1
ATOM 3967 C C . GLU B 2 517 ? 46.686 -10.447 5.801 1.00 87.95 649 GLU A C 1
ATOM 3968 O O . GLU B 2 517 ? 46.829 -9.474 6.550 1.00 85.97 649 GLU A O 1
ATOM 3974 N N . GLY B 2 518 ? 45.531 -11.102 5.689 1.00 84.27 650 GLY A N 1
ATOM 3975 C CA . GLY B 2 518 ? 44.419 -10.859 6.585 1.00 84.27 650 GLY A CA 1
ATOM 3976 C C . GLY B 2 518 ? 44.451 -11.671 7.858 1.00 79.65 650 GLY A C 1
ATOM 3977 O O . GLY B 2 518 ? 43.613 -11.465 8.739 1.00 81.27 650 GLY A O 1
ATOM 3978 N N . VAL B 2 519 ? 45.400 -12.598 7.966 1.00 73.58 651 VAL A N 1
ATOM 3979 C CA . VAL B 2 519 ? 45.590 -13.377 9.182 1.00 61.76 651 VAL A CA 1
ATOM 3980 C C . VAL B 2 519 ? 46.938 -13.106 9.844 1.00 62.87 651 VAL A C 1
ATOM 3981 O O . VAL B 2 519 ? 47.064 -13.294 11.066 1.00 60.66 651 VAL A O 1
ATOM 3985 N N . ALA B 2 520 ? 47.950 -12.652 9.098 1.00 76.10 652 ALA A N 1
ATOM 3986 C CA . ALA B 2 520 ? 49.152 -12.124 9.737 1.00 80.96 652 ALA A CA 1
ATOM 3987 C C . ALA B 2 520 ? 48.837 -10.878 10.556 1.00 80.48 652 ALA A C 1
ATOM 3988 O O . ALA B 2 520 ? 49.494 -10.622 11.571 1.00 87.48 652 ALA A O 1
ATOM 3990 N N . THR B 2 521 ? 47.852 -10.089 10.124 1.00 79.11 653 THR A N 1
ATOM 3991 C CA . THR B 2 521 ? 47.244 -9.072 10.972 1.00 78.39 653 THR A CA 1
ATOM 3992 C C . THR B 2 521 ? 46.147 -9.742 11.788 1.00 77.92 653 THR A C 1
ATOM 3993 O O . THR B 2 521 ? 46.133 -10.971 11.892 1.00 75.22 653 THR A O 1
ATOM 3997 N N . TYR B 2 522 ? 45.220 -8.967 12.356 1.00 84.27 654 TYR A N 1
ATOM 3998 C CA . TYR B 2 522 ? 44.170 -9.529 13.205 1.00 82.84 654 TYR A CA 1
ATOM 3999 C C . TYR B 2 522 ? 44.751 -10.394 14.319 1.00 80.70 654 TYR A C 1
ATOM 4000 O O . TYR B 2 522 ? 44.677 -10.034 15.498 1.00 81.19 654 TYR A O 1
ATOM 4009 N N . ALA B 2 523 ? 45.310 -11.551 13.947 1.00 80.68 655 ALA A N 1
ATOM 4010 C CA . ALA B 2 523 ? 45.985 -12.410 14.915 1.00 75.43 655 ALA A CA 1
ATOM 4011 C C . ALA B 2 523 ? 47.128 -11.683 15.609 1.00 73.95 655 ALA A C 1
ATOM 4012 O O . ALA B 2 523 ? 47.487 -12.030 16.740 1.00 80.07 655 ALA A O 1
ATOM 4014 N N . ALA B 2 524 ? 47.721 -10.689 14.948 1.00 69.75 656 ALA A N 1
ATOM 4015 C CA . ALA B 2 524 ? 48.669 -9.799 15.601 1.00 70.16 656 ALA A CA 1
ATOM 4016 C C . ALA B 2 524 ? 47.985 -8.647 16.320 1.00 72.54 656 ALA A C 1
ATOM 4017 O O . ALA B 2 524 ? 48.581 -8.056 17.228 1.00 76.77 656 ALA A O 1
ATOM 4019 N N . ALA B 2 525 ? 46.751 -8.316 15.933 1.00 75.28 657 ALA A N 1
ATOM 4020 C CA . ALA B 2 525 ? 46.006 -7.269 16.618 1.00 80.14 657 ALA A CA 1
ATOM 4021 C C . ALA B 2 525 ? 45.460 -7.742 17.958 1.00 82.54 657 ALA A C 1
ATOM 4022 O O . ALA B 2 525 ? 45.242 -6.923 18.858 1.00 92.55 657 ALA A O 1
ATOM 4024 N N . VAL B 2 526 ? 45.230 -9.048 18.109 1.00 77.27 658 VAL A N 1
ATOM 4025 C CA . VAL B 2 526 ? 44.817 -9.583 19.403 1.00 77.74 658 VAL A CA 1
ATOM 4026 C C . VAL B 2 526 ? 45.969 -9.503 20.397 1.00 84.43 658 VAL A C 1
ATOM 4027 O O . VAL B 2 526 ? 45.802 -9.044 21.533 1.00 90.01 658 VAL A O 1
ATOM 4031 N N . LEU B 2 527 ? 47.160 -9.939 19.978 1.00 80.95 659 LEU A N 1
ATOM 4032 C CA . LEU B 2 527 ? 48.339 -9.884 20.835 1.00 81.95 659 LEU A CA 1
ATOM 4033 C C . LEU B 2 527 ? 48.765 -8.462 21.166 1.00 89.95 659 LEU A C 1
ATOM 4034 O O . LEU B 2 527 ? 49.582 -8.278 22.076 1.00 100.28 659 LEU A O 1
ATOM 4039 N N . PHE B 2 528 ? 48.244 -7.459 20.456 1.00 91.98 660 PHE A N 1
ATOM 4040 C CA . PHE B 2 528 ? 48.663 -6.085 20.710 1.00 96.52 660 PHE A CA 1
ATOM 4041 C C . PHE B 2 528 ? 48.289 -5.633 22.113 1.00 93.23 660 PHE A C 1
ATOM 4042 O O . PHE B 2 528 ? 49.048 -4.903 22.757 1.00 102.95 660 PHE A O 1
ATOM 4050 N N . ARG B 2 529 ? 47.113 -6.028 22.593 1.00 85.79 661 ARG A N 1
ATOM 4051 C CA . ARG B 2 529 ? 46.584 -5.466 23.827 1.00 103.56 661 ARG A CA 1
ATOM 4052 C C . ARG B 2 529 ? 46.755 -6.378 25.035 1.00 112.47 661 ARG A C 1
ATOM 4053 O O . ARG B 2 529 ? 46.803 -5.876 26.163 1.00 118.62 661 ARG A O 1
ATOM 4061 N N . MET B 2 530 ? 46.877 -7.690 24.828 1.00 102.89 662 MET A N 1
ATOM 4062 C CA . MET B 2 530 ? 46.825 -8.658 25.920 1.00 106.85 662 MET A CA 1
ATOM 4063 C C . MET B 2 530 ? 47.979 -8.524 26.909 1.00 114.61 662 MET A C 1
ATOM 4064 O O . MET B 2 530 ? 47.960 -7.653 27.785 1.00 110.72 662 MET A O 1
ATOM 4069 N N . SER B 2 531 ? 48.983 -9.392 26.789 1.00 119.37 663 SER A N 1
ATOM 4070 C CA . SER B 2 531 ? 50.014 -9.507 27.814 1.00 123.67 663 SER A CA 1
ATOM 4071 C C . SER B 2 531 ? 51.111 -8.458 27.666 1.00 127.87 663 SER A C 1
ATOM 4072 O O . SER B 2 531 ? 52.300 -8.788 27.729 1.00 132.48 663 SER A O 1
ATOM 4075 N N . GLU B 2 532 ? 50.669 -7.230 27.430 1.00 120.79 664 GLU A N 1
ATOM 4076 C CA . GLU B 2 532 ? 51.579 -6.128 27.226 1.00 117.37 664 GLU A CA 1
ATOM 4077 C C . GLU B 2 532 ? 52.153 -5.617 28.515 1.00 116.18 664 GLU A C 1
ATOM 4078 O O . GLU B 2 532 ? 53.070 -6.183 29.069 1.00 112.57 664 GLU A O 1
ATOM 4084 N N . ASP B 2 533 ? 51.635 -4.514 28.982 1.00 116.40 665 ASP A N 1
ATOM 4085 C CA . ASP B 2 533 ? 52.159 -3.984 30.195 1.00 116.74 665 ASP A CA 1
ATOM 4086 C C . ASP B 2 533 ? 51.627 -4.808 31.336 1.00 105.75 665 ASP A C 1
ATOM 4087 O O . ASP B 2 533 ? 52.369 -5.561 31.948 1.00 100.03 665 ASP A O 1
ATOM 4092 N N . GLU C 3 9 ? 33.842 4.127 -2.270 1.00 107.43 25 GLU B N 1
ATOM 4093 C CA . GLU C 3 9 ? 34.604 4.371 -1.050 1.00 106.29 25 GLU B CA 1
ATOM 4094 C C . GLU C 3 9 ? 33.856 5.319 -0.112 1.00 104.11 25 GLU B C 1
ATOM 4095 O O . GLU C 3 9 ? 32.626 5.370 -0.128 1.00 102.66 25 GLU B O 1
ATOM 4101 N N . THR C 3 10 ? 34.595 6.063 0.711 1.00 104.90 26 THR B N 1
ATOM 4102 C CA . THR C 3 10 ? 33.990 6.904 1.735 1.00 106.70 26 THR B CA 1
ATOM 4103 C C . THR C 3 10 ? 34.692 8.253 1.785 1.00 101.67 26 THR B C 1
ATOM 4104 O O . THR C 3 10 ? 35.918 8.314 1.917 1.00 94.79 26 THR B O 1
ATOM 4108 N N . LEU C 3 11 ? 33.910 9.326 1.682 1.00 101.62 27 LEU B N 1
ATOM 4109 C CA . LEU C 3 11 ? 34.399 10.692 1.805 1.00 97.95 27 LEU B CA 1
ATOM 4110 C C . LEU C 3 11 ? 33.680 11.394 2.948 1.00 98.79 27 LEU B C 1
ATOM 4111 O O . LEU C 3 11 ? 32.459 11.279 3.089 1.00 100.94 27 LEU B O 1
ATOM 4116 N N . VAL C 3 12 ? 34.444 12.118 3.764 1.00 95.15 28 VAL B N 1
ATOM 4117 C CA . VAL C 3 12 ? 33.894 12.914 4.853 1.00 93.51 28 VAL B CA 1
ATOM 4118 C C . VAL C 3 12 ? 34.479 14.317 4.780 1.00 94.57 28 VAL B C 1
ATOM 4119 O O . VAL C 3 12 ? 35.618 14.517 4.344 1.00 89.95 28 VAL B O 1
ATOM 4123 N N . ARG C 3 13 ? 33.681 15.297 5.197 1.00 99.21 29 ARG B N 1
ATOM 4124 C CA . ARG C 3 13 ? 34.140 16.678 5.288 1.00 98.42 29 ARG B CA 1
ATOM 4125 C C . ARG C 3 13 ? 34.240 17.069 6.754 1.00 97.47 29 ARG B C 1
ATOM 4126 O O . ARG C 3 13 ? 33.205 17.211 7.424 1.00 97.45 29 ARG B O 1
ATOM 4134 N N . PRO C 3 14 ? 35.442 17.241 7.296 1.00 92.27 30 PRO B N 1
ATOM 4135 C CA . PRO C 3 14 ? 35.575 17.509 8.732 1.00 89.02 30 PRO B CA 1
ATOM 4136 C C . PRO C 3 14 ? 35.020 18.870 9.120 1.00 87.17 30 PRO B C 1
ATOM 4137 O O . PRO C 3 14 ? 34.820 19.760 8.291 1.00 84.55 30 PRO B O 1
ATOM 4141 N N . LYS C 3 15 ? 34.766 19.012 10.417 1.00 92.19 31 LYS B N 1
ATOM 4142 C CA . LYS C 3 15 ? 34.424 20.310 10.974 1.00 95.95 31 LYS B CA 1
ATOM 4143 C C . LYS C 3 15 ? 35.702 21.114 11.208 1.00 91.64 31 LYS B C 1
ATOM 4144 O O . LYS C 3 15 ? 36.729 20.544 11.587 1.00 89.13 31 LYS B O 1
ATOM 4150 N N . PRO C 3 16 ? 35.670 22.431 10.987 1.00 92.66 32 PRO B N 1
ATOM 4151 C CA . PRO C 3 16 ? 36.922 23.208 11.003 1.00 90.31 32 PRO B CA 1
ATOM 4152 C C . PRO C 3 16 ? 37.658 23.173 12.330 1.00 88.12 32 PRO B C 1
ATOM 4153 O O . PRO C 3 16 ? 38.866 23.442 12.354 1.00 81.29 32 PRO B O 1
ATOM 4157 N N . LEU C 3 17 ? 36.981 22.851 13.433 1.00 92.96 33 LEU B N 1
ATOM 4158 C CA . LEU C 3 17 ? 37.685 22.672 14.696 1.00 90.59 33 LEU B CA 1
ATOM 4159 C C . LEU C 3 17 ? 38.608 21.459 14.666 1.00 84.01 33 LEU B C 1
ATOM 4160 O O . LEU C 3 17 ? 39.529 21.376 15.484 1.00 80.84 33 LEU B O 1
ATOM 4165 N N . LEU C 3 18 ? 38.381 20.522 13.742 1.00 81.95 34 LEU B N 1
ATOM 4166 C CA . LEU C 3 18 ? 39.317 19.435 13.480 1.00 78.04 34 LEU B CA 1
ATOM 4167 C C . LEU C 3 18 ? 40.355 19.819 12.433 1.00 73.96 34 LEU B C 1
ATOM 4168 O O . LEU C 3 18 ? 41.535 19.485 12.584 1.00 71.63 34 LEU B O 1
ATOM 4173 N N . LEU C 3 19 ? 39.922 20.517 11.376 1.00 79.21 35 LEU B N 1
ATOM 4174 C CA . LEU C 3 19 ? 40.797 20.844 10.252 1.00 79.21 35 LEU B CA 1
ATOM 4175 C C . LEU C 3 19 ? 42.105 21.482 10.699 1.00 79.38 35 LEU B C 1
ATOM 4176 O O . LEU C 3 19 ? 43.142 21.280 10.058 1.00 78.55 35 LEU B O 1
ATOM 4181 N N . LYS C 3 20 ? 42.075 22.249 11.793 1.00 78.97 36 LYS B N 1
ATOM 4182 C CA . LYS C 3 20 ? 43.293 22.861 12.317 1.00 83.98 36 LYS B CA 1
ATOM 4183 C C . LYS C 3 20 ? 44.378 21.820 12.563 1.00 86.60 36 LYS B C 1
ATOM 4184 O O . LYS C 3 20 ? 45.568 22.091 12.367 1.00 82.48 36 LYS B O 1
ATOM 4190 N N . LEU C 3 21 ? 43.983 20.619 12.992 1.00 88.65 37 LEU B N 1
ATOM 4191 C CA . LEU C 3 21 ? 44.950 19.548 13.201 1.00 89.76 37 LEU B CA 1
ATOM 4192 C C . LEU C 3 21 ? 45.582 19.114 11.885 1.00 85.83 37 LEU B C 1
ATOM 4193 O O . LEU C 3 21 ? 46.811 19.033 11.769 1.00 82.69 37 LEU B O 1
ATOM 4198 N N . LEU C 3 22 ? 44.753 18.827 10.879 1.00 81.59 38 LEU B N 1
ATOM 4199 C CA . LEU C 3 22 ? 45.279 18.390 9.590 1.00 79.74 38 LEU B CA 1
ATOM 4200 C C . LEU C 3 22 ? 46.028 19.516 8.889 1.00 85.32 38 LEU B C 1
ATOM 4201 O O . LEU C 3 22 ? 47.081 19.286 8.284 1.00 86.40 38 LEU B O 1
ATOM 4206 N N . LYS C 3 23 ? 45.512 20.744 8.973 1.00 82.12 39 LYS B N 1
ATOM 4207 C CA . LYS C 3 23 ? 46.180 21.896 8.376 1.00 83.21 39 LYS B CA 1
ATOM 4208 C C . LYS C 3 23 ? 47.518 22.218 9.032 1.00 86.43 39 LYS B C 1
ATOM 4209 O O . LYS C 3 23 ? 48.215 23.118 8.551 1.00 95.08 39 LYS B O 1
ATOM 4215 N N . SER C 3 24 ? 47.888 21.522 10.109 1.00 80.74 40 SER B N 1
ATOM 4216 C CA . SER C 3 24 ? 49.174 21.725 10.765 1.00 84.02 40 SER B CA 1
ATOM 4217 C C . SER C 3 24 ? 50.266 20.813 10.222 1.00 82.60 40 SER B C 1
ATOM 4218 O O . SER C 3 24 ? 51.442 21.195 10.232 1.00 82.30 40 SER B O 1
ATOM 4221 N N . VAL C 3 25 ? 49.905 19.616 9.747 1.00 79.63 41 VAL B N 1
ATOM 4222 C CA . VAL C 3 25 ? 50.893 18.675 9.225 1.00 82.62 41 VAL B CA 1
ATOM 4223 C C . VAL C 3 25 ? 51.140 18.841 7.732 1.00 92.30 41 VAL B C 1
ATOM 4224 O O . VAL C 3 25 ? 52.113 18.275 7.210 1.00 96.66 41 VAL B O 1
ATOM 4228 N N . GLY C 3 26 ? 50.297 19.593 7.027 1.00 97.67 42 GLY B N 1
ATOM 4229 C CA . GLY C 3 26 ? 50.515 19.832 5.614 1.00 102.83 42 GLY B CA 1
ATOM 4230 C C . GLY C 3 26 ? 49.336 19.479 4.729 1.00 105.65 42 GLY B C 1
ATOM 4231 O O . GLY C 3 26 ? 49.489 19.350 3.511 1.00 102.10 42 GLY B O 1
ATOM 4232 N N . ALA C 3 27 ? 48.158 19.318 5.326 1.00 102.94 43 ALA B N 1
ATOM 4233 C CA . ALA C 3 27 ? 46.966 19.009 4.550 1.00 99.15 43 ALA B CA 1
ATOM 4234 C C . ALA C 3 27 ? 46.573 20.196 3.677 1.00 104.04 43 ALA B C 1
ATOM 4235 O O . ALA C 3 27 ? 46.801 21.358 4.026 1.00 112.31 43 ALA B O 1
ATOM 4237 N N . GLN C 3 28 ? 45.973 19.892 2.526 1.00 101.43 44 GLN B N 1
ATOM 4238 C CA . GLN C 3 28 ? 45.653 20.927 1.550 1.00 103.38 44 GLN B CA 1
ATOM 4239 C C . GLN C 3 28 ? 44.194 20.873 1.111 1.00 97.53 44 GLN B C 1
ATOM 4240 O O . GLN C 3 28 ? 43.612 21.903 0.758 1.00 96.23 44 GLN B O 1
ATOM 4246 N N . LYS C 3 29 ? 43.593 19.686 1.127 1.00 92.65 45 LYS B N 1
ATOM 4247 C CA . LYS C 3 29 ? 42.208 19.553 0.710 1.00 86.28 45 LYS B CA 1
ATOM 4248 C C . LYS C 3 29 ? 41.265 19.978 1.835 1.00 87.57 45 LYS B C 1
ATOM 4249 O O . LYS C 3 29 ? 41.680 20.257 2.963 1.00 90.30 45 LYS B O 1
ATOM 4255 N N . ASP C 3 30 ? 39.972 20.036 1.509 1.00 89.64 46 ASP B N 1
ATOM 4256 C CA . ASP C 3 30 ? 38.940 20.321 2.496 1.00 84.23 46 ASP B CA 1
ATOM 4257 C C . ASP C 3 30 ? 38.088 19.110 2.847 1.00 81.01 46 ASP B C 1
ATOM 4258 O O . ASP C 3 30 ? 37.405 19.136 3.876 1.00 83.79 46 ASP B O 1
ATOM 4263 N N . THR C 3 31 ? 38.108 18.065 2.025 1.00 82.67 47 THR B N 1
ATOM 4264 C CA . THR C 3 31 ? 37.481 16.791 2.336 1.00 81.60 47 THR B CA 1
ATOM 4265 C C . THR C 3 31 ? 38.531 15.692 2.249 1.00 81.10 47 THR B C 1
ATOM 4266 O O . THR C 3 31 ? 39.516 15.811 1.514 1.00 80.86 47 THR B O 1
ATOM 4270 N N . TYR C 3 32 ? 38.324 14.621 3.013 1.00 84.78 48 TYR B N 1
ATOM 4271 C CA . TYR C 3 32 ? 39.326 13.571 3.110 1.00 85.85 48 TYR B CA 1
ATOM 4272 C C . TYR C 3 32 ? 38.649 12.220 3.271 1.00 82.76 48 TYR B C 1
ATOM 4273 O O . TYR C 3 32 ? 37.561 12.117 3.846 1.00 79.83 48 TYR B O 1
ATOM 4282 N N . THR C 3 33 ? 39.306 11.186 2.754 1.00 79.59 49 THR B N 1
ATOM 4283 C CA . THR C 3 33 ? 38.926 9.826 3.091 1.00 80.88 49 THR B CA 1
ATOM 4284 C C . THR C 3 33 ? 39.372 9.509 4.514 1.00 84.83 49 THR B C 1
ATOM 4285 O O . THR C 3 33 ? 40.280 10.137 5.064 1.00 87.24 49 THR B O 1
ATOM 4289 N N . MET C 3 34 ? 38.718 8.515 5.113 1.00 84.06 50 MET B N 1
ATOM 4290 C CA . MET C 3 34 ? 39.055 8.144 6.482 1.00 78.05 50 MET B CA 1
ATOM 4291 C C . MET C 3 34 ? 40.466 7.580 6.583 1.00 73.00 50 MET B C 1
ATOM 4292 O O . MET C 3 34 ? 41.086 7.652 7.650 1.00 74.63 50 MET B O 1
ATOM 4297 N N . LYS C 3 35 ? 40.990 7.019 5.491 1.00 68.85 51 LYS B N 1
ATOM 4298 C CA . LYS C 3 35 ? 42.392 6.618 5.473 1.00 68.83 51 LYS B CA 1
ATOM 4299 C C . LYS C 3 35 ? 43.305 7.830 5.618 1.00 72.64 51 LYS B C 1
ATOM 4300 O O . LYS C 3 35 ? 44.338 7.764 6.294 1.00 74.88 51 LYS B O 1
ATOM 4306 N N . GLU C 3 36 ? 42.931 8.951 4.996 1.00 78.38 52 GLU B N 1
ATOM 4307 C CA . GLU C 3 36 ? 43.764 10.147 5.053 1.00 82.11 52 GLU B CA 1
ATOM 4308 C C . GLU C 3 36 ? 43.678 10.822 6.417 1.00 82.58 52 GLU B C 1
ATOM 4309 O O . GLU C 3 36 ? 44.691 11.299 6.943 1.00 81.68 52 GLU B O 1
ATOM 4315 N N . VAL C 3 37 ? 42.478 10.881 7.001 1.00 80.91 53 VAL B N 1
ATOM 4316 C CA . VAL C 3 37 ? 42.322 11.503 8.314 1.00 72.98 53 VAL B CA 1
ATOM 4317 C C . VAL C 3 37 ? 43.096 10.721 9.367 1.00 71.48 53 VAL B C 1
ATOM 4318 O O . VAL C 3 37 ? 43.793 11.303 10.207 1.00 69.91 53 VAL B O 1
ATOM 4322 N N . LEU C 3 38 ? 42.990 9.391 9.336 1.00 70.86 54 LEU B N 1
ATOM 4323 C CA . LEU C 3 38 ? 43.760 8.553 10.247 1.00 69.05 54 LEU B CA 1
ATOM 4324 C C . LEU C 3 38 ? 45.254 8.599 9.955 1.00 74.08 54 LEU B C 1
ATOM 4325 O O . LEU C 3 38 ? 46.045 8.145 10.788 1.00 76.05 54 LEU B O 1
ATOM 4330 N N . PHE C 3 39 ? 45.654 9.131 8.801 1.00 76.90 55 PHE B N 1
ATOM 4331 C CA . PHE C 3 39 ? 47.059 9.296 8.451 1.00 79.54 55 PHE B CA 1
ATOM 4332 C C . PHE C 3 39 ? 47.605 10.624 8.967 1.00 77.35 55 PHE B C 1
ATOM 4333 O O . PHE C 3 39 ? 48.615 10.648 9.678 1.00 76.26 55 PHE B O 1
ATOM 4341 N N . TYR C 3 40 ? 46.947 11.733 8.617 1.00 78.09 56 TYR B N 1
ATOM 4342 C CA . TYR C 3 40 ? 47.396 13.042 9.078 1.00 80.28 56 TYR B CA 1
ATOM 4343 C C . TYR C 3 40 ? 47.358 13.144 10.597 1.00 75.38 56 TYR B C 1
ATOM 4344 O O . TYR C 3 40 ? 48.179 13.850 11.193 1.00 71.28 56 TYR B O 1
ATOM 4353 N N . LEU C 3 41 ? 46.414 12.451 11.238 1.00 75.06 57 LEU B N 1
ATOM 4354 C CA . LEU C 3 41 ? 46.337 12.475 12.694 1.00 72.72 57 LEU B CA 1
ATOM 4355 C C . LEU C 3 41 ? 47.451 11.642 13.316 1.00 73.37 57 LEU B C 1
ATOM 4356 O O . LEU C 3 41 ? 48.021 12.026 14.344 1.00 74.46 57 LEU B O 1
ATOM 4361 N N . GLY C 3 42 ? 47.773 10.497 12.710 1.00 78.07 58 GLY B N 1
ATOM 4362 C CA . GLY C 3 42 ? 48.889 9.703 13.192 1.00 80.34 58 GLY B CA 1
ATOM 4363 C C . GLY C 3 42 ? 50.224 10.397 13.022 1.00 81.08 58 GLY B C 1
ATOM 4364 O O . GLY C 3 42 ? 51.155 10.157 13.796 1.00 81.52 58 GLY B O 1
ATOM 4365 N N . GLN C 3 43 ? 50.340 11.261 12.011 1.00 80.68 59 GLN B N 1
ATOM 4366 C CA . GLN C 3 43 ? 51.554 12.051 11.850 1.00 81.46 59 GLN B CA 1
ATOM 4367 C C . GLN C 3 43 ? 51.653 13.144 12.905 1.00 83.15 59 GLN B C 1
ATOM 4368 O O . GLN C 3 43 ? 52.761 13.523 13.300 1.00 85.46 59 GLN B O 1
ATOM 4374 N N . TYR C 3 44 ? 50.513 13.659 13.372 1.00 81.74 60 TYR B N 1
ATOM 4375 C CA . TYR C 3 44 ? 50.533 14.699 14.396 1.00 84.13 60 TYR B CA 1
ATOM 4376 C C . TYR C 3 44 ? 51.038 14.152 15.725 1.00 84.52 60 TYR B C 1
ATOM 4377 O O . TYR C 3 44 ? 51.895 14.764 16.374 1.00 88.49 60 TYR B O 1
ATOM 4386 N N . ILE C 3 45 ? 50.507 13.004 16.151 1.00 79.56 61 ILE B N 1
ATOM 4387 C CA . ILE C 3 45 ? 50.936 12.407 17.413 1.00 74.87 61 ILE B CA 1
ATOM 4388 C C . ILE C 3 45 ? 52.410 12.027 17.345 1.00 79.35 61 ILE B C 1
ATOM 4389 O O . ILE C 3 45 ? 53.150 12.166 18.326 1.00 79.68 61 ILE B O 1
ATOM 4394 N N . MET C 3 46 ? 52.861 11.555 16.181 1.00 81.32 62 MET B N 1
ATOM 4395 C CA . MET C 3 46 ? 54.268 11.200 16.022 1.00 83.04 62 MET B CA 1
ATOM 4396 C C . MET C 3 46 ? 55.157 12.438 16.021 1.00 86.84 62 MET B C 1
ATOM 4397 O O . MET C 3 46 ? 56.236 12.433 16.625 1.00 86.82 62 MET B O 1
ATOM 4402 N N . THR C 3 47 ? 54.723 13.507 15.351 1.00 89.57 63 THR B N 1
ATOM 4403 C CA . THR C 3 47 ? 55.533 14.719 15.275 1.00 88.58 63 THR B CA 1
ATOM 4404 C C . THR C 3 47 ? 55.555 15.449 16.612 1.00 87.59 63 THR B C 1
ATOM 4405 O O . THR C 3 47 ? 56.625 15.713 17.174 1.00 89.44 63 THR B O 1
ATOM 4409 N N . LYS C 3 48 ? 54.376 15.783 17.141 1.00 87.07 64 LYS B N 1
ATOM 4410 C CA . LYS C 3 48 ? 54.291 16.490 18.413 1.00 83.85 64 LYS B CA 1
ATOM 4411 C C . LYS C 3 48 ? 54.686 15.622 19.601 1.00 84.83 64 LYS B C 1
ATOM 4412 O O . LYS C 3 48 ? 54.747 16.136 20.723 1.00 84.11 64 LYS B O 1
ATOM 4418 N N . ARG C 3 49 ? 54.952 14.332 19.380 1.00 83.69 65 ARG B N 1
ATOM 4419 C CA . ARG C 3 49 ? 55.342 13.397 20.431 1.00 81.01 65 ARG B CA 1
ATOM 4420 C C . ARG C 3 49 ? 54.307 13.349 21.547 1.00 76.80 65 ARG B C 1
ATOM 4421 O O . ARG C 3 49 ? 54.451 14.028 22.569 1.00 70.51 65 ARG B O 1
ATOM 4429 N N . LEU C 3 50 ? 53.260 12.544 21.360 1.00 80.71 66 LEU B N 1
ATOM 4430 C CA . LEU C 3 50 ? 52.223 12.375 22.366 1.00 78.22 66 LEU B CA 1
ATOM 4431 C C . LEU C 3 50 ? 52.192 10.984 22.979 1.00 83.45 66 LEU B C 1
ATOM 4432 O O . LEU C 3 50 ? 51.585 10.811 24.040 1.00 86.49 66 LEU B O 1
ATOM 4437 N N . TYR C 3 51 ? 52.823 10.000 22.345 1.00 85.23 67 TYR B N 1
ATOM 4438 C CA . TYR C 3 51 ? 52.883 8.662 22.909 1.00 87.12 67 TYR B CA 1
ATOM 4439 C C . TYR C 3 51 ? 53.823 8.631 24.112 1.00 95.02 67 TYR B C 1
ATOM 4440 O O . TYR C 3 51 ? 54.685 9.496 24.287 1.00 96.57 67 TYR B O 1
ATOM 4449 N N . ASP C 3 52 ? 53.643 7.615 24.949 1.00 95.31 68 ASP B N 1
ATOM 4450 C CA . ASP C 3 52 ? 54.518 7.374 26.094 1.00 92.67 68 ASP B CA 1
ATOM 4451 C C . ASP C 3 52 ? 55.566 6.361 25.647 1.00 94.20 68 ASP B C 1
ATOM 4452 O O . ASP C 3 52 ? 55.292 5.162 25.570 1.00 98.84 68 ASP B O 1
ATOM 4457 N N . GLU C 3 53 ? 56.775 6.850 25.356 1.00 91.54 69 GLU B N 1
ATOM 4458 C CA . GLU C 3 53 ? 57.810 6.014 24.754 1.00 96.08 69 GLU B CA 1
ATOM 4459 C C . GLU C 3 53 ? 58.254 4.864 25.650 1.00 105.72 69 GLU B C 1
ATOM 4460 O O . GLU C 3 53 ? 59.053 4.033 25.205 1.00 107.36 69 GLU B O 1
ATOM 4466 N N . LYS C 3 54 ? 57.768 4.794 26.890 1.00 105.88 70 LYS B N 1
ATOM 4467 C CA . LYS C 3 54 ? 57.990 3.623 27.728 1.00 105.82 70 LYS B CA 1
ATOM 4468 C C . LYS C 3 54 ? 57.289 2.426 27.097 1.00 102.10 70 LYS B C 1
ATOM 4469 O O . LYS C 3 54 ? 57.914 1.631 26.388 1.00 105.02 70 LYS B O 1
ATOM 4475 N N . GLN C 3 55 ? 55.989 2.297 27.351 1.00 97.86 71 GLN B N 1
ATOM 4476 C CA . GLN C 3 55 ? 55.114 1.390 26.619 1.00 108.10 71 GLN B CA 1
ATOM 4477 C C . GLN C 3 55 ? 54.224 2.249 25.729 1.00 106.21 71 GLN B C 1
ATOM 4478 O O . GLN C 3 55 ? 53.429 3.051 26.231 1.00 99.66 71 GLN B O 1
ATOM 4484 N N . GLN C 3 56 ? 54.358 2.081 24.412 1.00 108.09 72 GLN B N 1
ATOM 4485 C CA . GLN C 3 56 ? 53.961 3.100 23.450 1.00 96.84 72 GLN B CA 1
ATOM 4486 C C . GLN C 3 56 ? 52.524 2.965 22.952 1.00 91.46 72 GLN B C 1
ATOM 4487 O O . GLN C 3 56 ? 52.177 3.591 21.943 1.00 82.18 72 GLN B O 1
ATOM 4493 N N . HIS C 3 57 ? 51.676 2.182 23.617 1.00 94.72 73 HIS B N 1
ATOM 4494 C CA . HIS C 3 57 ? 50.299 2.038 23.162 1.00 92.47 73 HIS B CA 1
ATOM 4495 C C . HIS C 3 57 ? 49.351 3.025 23.840 1.00 88.43 73 HIS B C 1
ATOM 4496 O O . HIS C 3 57 ? 48.133 2.811 23.828 1.00 85.92 73 HIS B O 1
ATOM 4503 N N . ILE C 3 58 ? 49.881 4.105 24.412 1.00 91.23 74 ILE B N 1
ATOM 4504 C CA . ILE C 3 58 ? 49.087 5.116 25.100 1.00 87.77 74 ILE B CA 1
ATOM 4505 C C . ILE C 3 58 ? 49.418 6.478 24.505 1.00 88.43 74 ILE B C 1
ATOM 4506 O O . ILE C 3 58 ? 50.583 6.768 24.209 1.00 94.43 74 ILE B O 1
ATOM 4511 N N . VAL C 3 59 ? 48.395 7.311 24.327 1.00 81.29 75 VAL B N 1
ATOM 4512 C CA . VAL C 3 59 ? 48.542 8.642 23.748 1.00 83.21 75 VAL B CA 1
ATOM 4513 C C . VAL C 3 59 ? 48.083 9.670 24.774 1.00 92.08 75 VAL B C 1
ATOM 4514 O O . VAL C 3 59 ? 46.987 9.550 25.333 1.00 88.35 75 VAL B O 1
ATOM 4518 N N . TYR C 3 60 ? 48.919 10.676 25.016 1.00 94.30 76 TYR B N 1
ATOM 4519 C CA . TYR C 3 60 ? 48.597 11.763 25.927 1.00 81.15 76 TYR B CA 1
ATOM 4520 C C . TYR C 3 60 ? 48.154 12.999 25.154 1.00 75.35 76 TYR B C 1
ATOM 4521 O O . TYR C 3 60 ? 48.644 13.280 24.057 1.00 76.75 76 TYR B O 1
ATOM 4530 N N . CYS C 3 61 ? 47.219 13.740 25.747 1.00 77.81 77 CYS B N 1
ATOM 4531 C CA . CYS C 3 61 ? 46.712 14.971 25.153 1.00 82.07 77 CYS B CA 1
ATOM 4532 C C . CYS C 3 61 ? 46.014 15.815 26.211 1.00 82.65 77 CYS B C 1
ATOM 4533 O O . CYS C 3 61 ? 44.848 16.185 26.047 1.00 81.64 77 CYS B O 1
ATOM 4536 N N . SER C 3 62 ? 46.720 16.119 27.301 1.00 87.03 78 SER B N 1
ATOM 4537 C CA . SER C 3 62 ? 46.116 16.867 28.400 1.00 87.48 78 SER B CA 1
ATOM 4538 C C . SER C 3 62 ? 45.696 18.261 27.950 1.00 88.71 78 SER B C 1
ATOM 4539 O O . SER C 3 62 ? 44.509 18.606 27.969 1.00 83.73 78 SER B O 1
ATOM 4542 N N . ASN C 3 63 ? 46.662 19.080 27.537 1.00 88.90 79 ASN B N 1
ATOM 4543 C CA . ASN C 3 63 ? 46.367 20.433 27.084 1.00 90.73 79 ASN B CA 1
ATOM 4544 C C . ASN C 3 63 ? 46.787 20.617 25.632 1.00 88.82 79 ASN B C 1
ATOM 4545 O O . ASN C 3 63 ? 47.578 21.512 25.316 1.00 88.47 79 ASN B O 1
ATOM 4550 N N . ASP C 3 64 ? 46.264 19.776 24.743 1.00 87.32 80 ASP B N 1
ATOM 4551 C CA . ASP C 3 64 ? 46.593 19.815 23.326 1.00 86.46 80 ASP B CA 1
ATOM 4552 C C . ASP C 3 64 ? 45.294 19.851 22.526 1.00 83.03 80 ASP B C 1
ATOM 4553 O O . ASP C 3 64 ? 44.195 19.782 23.083 1.00 82.36 80 ASP B O 1
ATOM 4558 N N . LEU C 3 65 ? 45.427 19.965 21.201 1.00 81.20 81 LEU B N 1
ATOM 4559 C CA . LEU C 3 65 ? 44.253 20.059 20.340 1.00 80.70 81 LEU B CA 1
ATOM 4560 C C . LEU C 3 65 ? 43.409 18.791 20.411 1.00 79.58 81 LEU B C 1
ATOM 4561 O O . LEU C 3 65 ? 42.174 18.861 20.412 1.00 79.64 81 LEU B O 1
ATOM 4566 N N . LEU C 3 66 ? 44.055 17.623 20.469 1.00 80.18 82 LEU B N 1
ATOM 4567 C CA . LEU C 3 66 ? 43.308 16.380 20.643 1.00 83.71 82 LEU B CA 1
ATOM 4568 C C . LEU C 3 66 ? 42.535 16.385 21.955 1.00 84.82 82 LEU B C 1
ATOM 4569 O O . LEU C 3 66 ? 41.413 15.870 22.026 1.00 82.98 82 LEU B O 1
ATOM 4574 N N . GLY C 3 67 ? 43.116 16.969 23.004 1.00 84.36 83 GLY B N 1
ATOM 4575 C CA . GLY C 3 67 ? 42.423 17.091 24.276 1.00 88.98 83 GLY B CA 1
ATOM 4576 C C . GLY C 3 67 ? 41.212 17.997 24.237 1.00 88.77 83 GLY B C 1
ATOM 4577 O O . GLY C 3 67 ? 40.466 18.051 25.222 1.00 94.27 83 GLY B O 1
ATOM 4578 N N . ASP C 3 68 ? 41.006 18.713 23.136 1.00 84.85 84 ASP B N 1
ATOM 4579 C CA . ASP C 3 68 ? 39.814 19.520 22.917 1.00 82.39 84 ASP B CA 1
ATOM 4580 C C . ASP C 3 68 ? 38.855 18.891 21.920 1.00 79.49 84 ASP B C 1
ATOM 4581 O O . ASP C 3 68 ? 37.642 18.916 22.136 1.00 69.68 84 ASP B O 1
ATOM 4586 N N . LEU C 3 69 ? 39.381 18.326 20.832 1.00 88.49 85 LEU B N 1
ATOM 4587 C CA . LEU C 3 69 ? 38.541 17.625 19.867 1.00 85.74 85 LEU B CA 1
ATOM 4588 C C . LEU C 3 69 ? 37.930 16.373 20.482 1.00 91.37 85 LEU B C 1
ATOM 4589 O O . LEU C 3 69 ? 36.710 16.176 20.437 1.00 99.10 85 LEU B O 1
ATOM 4594 N N . PHE C 3 70 ? 38.770 15.517 21.063 1.00 85.12 86 PHE B N 1
ATOM 4595 C CA . PHE C 3 70 ? 38.308 14.221 21.549 1.00 80.31 86 PHE B CA 1
ATOM 4596 C C . PHE C 3 70 ? 37.503 14.377 22.833 1.00 85.17 86 PHE B C 1
ATOM 4597 O O . PHE C 3 70 ? 36.334 13.980 22.904 1.00 86.12 86 PHE B O 1
ATOM 4605 N N . GLY C 3 71 ? 38.117 14.959 23.863 1.00 80.53 87 GLY B N 1
ATOM 4606 C CA . GLY C 3 71 ? 37.483 15.171 25.145 1.00 77.73 87 GLY B CA 1
ATOM 4607 C C . GLY C 3 71 ? 38.100 14.384 26.280 1.00 69.18 87 GLY B C 1
ATOM 4608 O O . GLY C 3 71 ? 37.882 14.734 27.447 1.00 70.48 87 GLY B O 1
ATOM 4609 N N .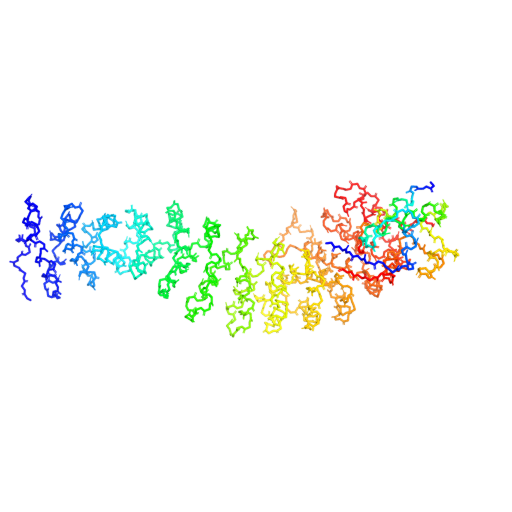 VAL C 3 72 ? 38.861 13.343 25.977 1.00 64.77 88 VAL B N 1
ATOM 4610 C CA . VAL C 3 72 ? 39.486 12.491 26.985 1.00 65.67 88 VAL B CA 1
ATOM 4611 C C . VAL C 3 72 ? 40.955 12.880 27.101 1.00 67.81 88 VAL B C 1
ATOM 4612 O O . VAL C 3 72 ? 41.631 13.003 26.069 1.00 69.32 88 VAL B O 1
ATOM 4616 N N . PRO C 3 73 ? 41.480 13.086 28.312 1.00 70.41 89 PRO B N 1
ATOM 4617 C CA . PRO C 3 73 ? 42.886 13.502 28.436 1.00 70.33 89 PRO B CA 1
ATOM 4618 C C . PRO C 3 73 ? 43.878 12.447 27.982 1.00 72.69 89 PRO B C 1
ATOM 4619 O O . PRO C 3 73 ? 44.977 12.804 27.540 1.00 78.33 89 PRO B O 1
ATOM 4623 N N . SER C 3 74 ? 43.535 11.164 28.076 1.00 69.09 90 SER B N 1
ATOM 4624 C CA . SER C 3 74 ? 44.466 10.101 27.711 1.00 73.01 90 SER B CA 1
ATOM 4625 C C . SER C 3 74 ? 43.682 8.893 27.225 1.00 72.37 90 SER B C 1
ATOM 4626 O O . SER C 3 74 ? 42.928 8.291 27.995 1.00 75.86 90 SER B O 1
ATOM 4629 N N . PHE C 3 75 ? 43.866 8.539 25.956 1.00 70.09 91 PHE B N 1
ATOM 4630 C CA . PHE C 3 75 ? 43.227 7.380 25.355 1.00 71.35 91 PHE B CA 1
ATOM 4631 C C . PHE C 3 75 ? 44.288 6.406 24.860 1.00 69.20 91 PHE B C 1
ATOM 4632 O O . PHE C 3 75 ? 45.427 6.786 24.575 1.00 67.44 91 PHE B O 1
ATOM 4640 N N . SER C 3 76 ? 43.900 5.138 24.760 1.00 68.36 92 SER B N 1
ATOM 4641 C CA . SER C 3 76 ? 44.815 4.100 24.315 1.00 71.49 92 SER B CA 1
ATOM 4642 C C . SER C 3 76 ? 44.885 4.064 22.790 1.00 79.42 92 SER B C 1
ATOM 4643 O O . SER C 3 76 ? 44.097 4.700 22.085 1.00 79.12 92 SER B O 1
ATOM 4646 N N . VAL C 3 77 ? 45.851 3.302 22.279 1.00 86.53 93 VAL B N 1
ATOM 4647 C CA . VAL C 3 77 ? 46.023 3.184 20.833 1.00 92.81 93 VAL B CA 1
ATOM 4648 C C . VAL C 3 77 ? 44.947 2.286 20.236 1.00 97.08 93 VAL B C 1
ATOM 4649 O O . VAL C 3 77 ? 44.221 2.687 19.319 1.00 104.92 93 VAL B O 1
ATOM 4653 N N . LYS C 3 78 ? 44.823 1.059 20.745 1.00 88.46 94 LYS B N 1
ATOM 4654 C CA . LYS C 3 78 ? 43.792 0.139 20.268 1.00 91.26 94 LYS B CA 1
ATOM 4655 C C . LYS C 3 78 ? 42.666 0.056 21.293 1.00 80.01 94 LYS B C 1
ATOM 4656 O O . LYS C 3 78 ? 42.557 -0.883 22.082 1.00 74.16 94 LYS B O 1
ATOM 4662 N N . GLU C 3 79 ? 41.824 1.085 21.274 1.00 81.07 95 GLU B N 1
ATOM 4663 C CA . GLU C 3 79 ? 40.473 1.002 21.798 1.00 77.99 95 GLU B CA 1
ATOM 4664 C C . GLU C 3 79 ? 39.441 1.074 20.683 1.00 78.29 95 GLU B C 1
ATOM 4665 O O . GLU C 3 79 ? 38.245 0.907 20.949 1.00 79.63 95 GLU B O 1
ATOM 4671 N N . HIS C 3 80 ? 39.910 1.118 19.455 1.00 74.62 96 HIS B N 1
ATOM 4672 C CA . HIS C 3 80 ? 39.051 1.099 18.306 1.00 69.64 96 HIS B CA 1
ATOM 4673 C C . HIS C 3 80 ? 37.869 1.977 18.389 1.00 77.40 96 HIS B C 1
ATOM 4674 O O . HIS C 3 80 ? 38.036 3.144 18.517 1.00 82.19 96 HIS B O 1
ATOM 4681 N N . ARG C 3 81 ? 36.684 1.391 18.473 1.00 78.08 97 ARG B N 1
ATOM 4682 C CA . ARG C 3 81 ? 35.419 2.093 18.458 1.00 85.69 97 ARG B CA 1
ATOM 4683 C C . ARG C 3 81 ? 35.309 3.481 19.048 1.00 91.73 97 ARG B C 1
ATOM 4684 O O . ARG C 3 81 ? 34.736 4.352 18.417 1.00 89.80 97 ARG B O 1
ATOM 4692 N N . LYS C 3 82 ? 35.871 3.704 20.227 1.00 88.22 98 LYS B N 1
ATOM 4693 C CA . LYS C 3 82 ? 35.822 5.021 20.778 1.00 85.29 98 LYS B CA 1
ATOM 4694 C C . LYS C 3 82 ? 36.604 5.904 19.844 1.00 83.78 98 LYS B C 1
ATOM 4695 O O . LYS C 3 82 ? 36.068 6.879 19.421 1.00 88.16 98 LYS B O 1
ATOM 4701 N N . ILE C 3 83 ? 37.805 5.523 19.427 1.00 79.10 99 ILE B N 1
ATOM 4702 C CA . ILE C 3 83 ? 38.571 6.357 18.519 1.00 73.05 99 ILE B CA 1
ATOM 4703 C C . ILE C 3 83 ? 37.841 6.592 17.255 1.00 72.46 99 ILE B C 1
ATOM 4704 O O . ILE C 3 83 ? 37.711 7.697 16.824 1.00 73.95 99 ILE B O 1
ATOM 4709 N N . TYR C 3 84 ? 37.254 5.523 16.728 1.00 72.01 100 TYR B N 1
ATOM 4710 C CA . TYR C 3 84 ? 36.462 5.601 15.512 1.00 74.48 100 TYR B CA 1
ATOM 4711 C C . TYR C 3 84 ? 35.268 6.537 15.705 1.00 77.29 100 TYR B C 1
ATOM 4712 O O . TYR C 3 84 ? 34.904 7.271 14.786 1.00 81.17 100 TYR B O 1
ATOM 4721 N N . THR C 3 85 ? 34.656 6.520 16.891 1.00 73.73 101 THR B N 1
ATOM 4722 C CA . THR C 3 85 ? 33.530 7.377 17.121 1.00 73.82 101 THR B CA 1
ATOM 4723 C C . THR C 3 85 ? 33.943 8.720 17.625 1.00 77.73 101 THR B C 1
ATOM 4724 O O . THR C 3 85 ? 33.186 9.649 17.566 1.00 78.32 101 THR B O 1
ATOM 4728 N N . MET C 3 86 ? 35.169 8.854 18.089 1.00 79.68 102 MET B N 1
ATOM 4729 C CA . MET C 3 86 ? 35.650 10.134 18.580 1.00 79.30 102 MET B CA 1
ATOM 4730 C C . MET C 3 86 ? 35.998 10.977 17.407 1.00 77.16 102 MET B C 1
ATOM 4731 O O . MET C 3 86 ? 35.931 12.162 17.465 1.00 83.39 102 MET B O 1
ATOM 4736 N N . ILE C 3 87 ? 36.402 10.352 16.328 1.00 70.57 103 ILE B N 1
ATOM 4737 C CA . ILE C 3 87 ? 36.675 11.061 15.144 1.00 74.47 103 ILE B CA 1
ATOM 4738 C C . ILE C 3 87 ? 35.386 11.276 14.424 1.00 76.12 103 ILE B C 1
ATOM 4739 O O . ILE C 3 87 ? 35.267 12.187 13.686 1.00 75.11 103 ILE B O 1
ATOM 4744 N N . TYR C 3 88 ? 34.364 10.490 14.668 1.00 79.38 104 TYR B N 1
ATOM 4745 C CA . TYR C 3 88 ? 33.133 10.664 13.949 1.00 83.26 104 TYR B CA 1
ATOM 4746 C C . TYR C 3 88 ? 32.169 11.682 14.492 1.00 87.21 104 TYR B C 1
ATOM 4747 O O . TYR C 3 88 ? 30.989 11.551 14.265 1.00 93.50 104 TYR B O 1
ATOM 4756 N N . ARG C 3 89 ? 32.615 12.660 15.250 1.00 86.44 105 ARG B N 1
ATOM 4757 C CA . ARG C 3 89 ? 31.714 13.678 15.702 1.00 93.70 105 ARG B CA 1
ATOM 4758 C C . ARG C 3 89 ? 32.186 15.014 15.250 1.00 92.73 105 ARG B C 1
ATOM 4759 O O . ARG C 3 89 ? 31.466 15.969 15.357 1.00 95.61 105 ARG B O 1
ATOM 4767 N N . ASN C 3 90 ? 33.404 15.115 14.759 1.00 90.90 106 ASN B N 1
ATOM 4768 C CA . ASN C 3 90 ? 33.828 16.401 14.263 1.00 93.15 106 ASN B CA 1
ATOM 4769 C C . ASN C 3 90 ? 33.726 16.488 12.767 1.00 95.10 106 ASN B C 1
ATOM 4770 O O . ASN C 3 90 ? 34.220 17.427 12.152 1.00 90.49 106 ASN B O 1
ATOM 4775 N N . LEU C 3 91 ? 33.098 15.480 12.176 1.00 96.58 107 LEU B N 1
ATOM 4776 C CA . LEU C 3 91 ? 32.885 15.479 10.768 1.00 88.94 107 LEU B CA 1
ATOM 4777 C C . LEU C 3 91 ? 31.470 15.292 10.421 1.00 86.92 107 LEU B C 1
ATOM 4778 O O . LEU C 3 91 ? 30.655 14.799 11.158 1.00 86.40 107 LEU B O 1
ATOM 4783 N N . VAL C 3 92 ? 31.221 15.707 9.222 1.00 87.96 108 VAL B N 1
ATOM 4784 C CA . VAL C 3 92 ? 29.920 15.571 8.574 1.00 92.04 108 VAL B CA 1
ATOM 4785 C C . VAL C 3 92 ? 30.142 14.844 7.253 1.00 100.28 108 VAL B C 1
ATOM 4786 O O . VAL C 3 92 ? 30.910 15.307 6.400 1.00 100.59 108 VAL B O 1
ATOM 4790 N N . VAL C 3 93 ? 29.500 13.691 7.099 1.00 103.52 109 VAL B N 1
ATOM 4791 C CA . VAL C 3 93 ? 29.792 12.789 5.991 1.00 100.50 109 VAL B CA 1
ATOM 4792 C C . VAL C 3 93 ? 29.105 13.288 4.727 1.00 102.56 109 VAL B C 1
ATOM 4793 O O . VAL C 3 93 ? 27.995 13.833 4.773 1.00 100.94 109 VAL B O 1
ATOM 4797 N N . VAL C 3 94 ? 29.773 13.111 3.591 1.00 103.90 110 VAL B N 1
ATOM 4798 C CA . VAL C 3 94 ? 29.214 13.476 2.296 1.00 103.78 110 VAL B CA 1
ATOM 4799 C C . VAL C 3 94 ? 29.433 12.343 1.298 1.00 102.74 110 VAL B C 1
ATOM 4800 O O . VAL C 3 94 ? 28.547 12.014 0.508 1.00 94.52 110 VAL B O 1
#

Organism: Homo sapiens (NCBI:txid9606)

InterPro domains:
  IPR000225 Armadillo [PF00514] (229-262)
  IPR000225 Armadillo [PF00514] (351-390)
  IPR000225 Armadillo [PF00514] (432-473)
  IPR000225 Armadillo [PF00514] (584-622)
  IPR000225 Armadillo [PS50176] (151-191)
  IPR000225 Armadillo [PS50176] (193-236)
  IPR000225 Armadillo [PS50176] (235-277)
  IPR000225 Armadillo [PS50176] (277-319)
  IPR000225 Armadillo [PS50176] (319-362)
  IPR000225 Armadillo [PS50176] (400-442)
  IPR000225 Armadillo [PS50176] (442-484)
  IPR000225 Armadillo [PS50176] (489-532)
  IPR000225 Armadillo [PS50176] (594-636)
  IPR000225 Armadillo [SM00185] (141-180)
  IPR000225 Armadillo [SM00185] (181-223)
  IPR000225 Armadillo [SM00185] (224-264)
  IPR000225 Armadillo [SM00185] (265-306)
  IPR000225 Armadillo [SM00185] (308-349)
  IPR000225 Armadillo [SM00185] (350-390)
  IPR000225 Armadillo [SM00185] (392-429)

GO terms:
  GO:0005634 nucleus (C, IDA)
  GO:0005737 cytoplasm (C, IDA)
  GO:0005912 adherens junction (C, IDA)
  GO:0016328 lateral plasma membrane (C, IDA)
  GO:0007173 epidermal growth factor receptor signaling pathway (P, IDA)
  GO:0043066 negative regulation of apoptotic process (P, TAS)
  GO:0060070 canonical Wnt signaling pathway (P, TAS)
  GO:0060070 canonical Wnt signaling pathway (P, IGI)
  GO:0001649 osteoblast differentiation (P, IMP)
  GO:0060070 canonical Wnt signaling pathway (P, IMP)
  GO:0072497 mesenchymal stem cell differentiation (P, IMP)
  GO:0005102 signaling receptor binding (F, IPI)
  GO:0005515 protein binding (F, IPI)
  GO:0043525 positive regulation of neuron apoptotic process (P, IDA)
  GO:0045944 positive regulation of transcription by RNA polymerase II (P, TAS)
  GO:0050767 regulation of neurogenesis (P, TAS)
  GO:0003713 transcription coactivator activity (F, IMP)
  GO:0061629 RNA polymerase II-specific DNA-binding transcription factor binding (F, IPI)
  GO:1990907 beta-catenin-TCF complex (C, IPI)
  GO:0019899 enzyme binding (F, IPI)

Solvent-accessible surface area: 29396 Å² total; per-residue (Å²): 96,55,103,91,4,98,74,2,15,136,16,1,36,89,21,117,75,177,59,78,194,31,15,102,127,9,27,150,52,4,48,56,163,69,109,98,44,15,27,137,0,2,64,87,3,45,92,78,0,109,117,132,41,7,24,93,16,2,10,188,25,78,131,0,0,48,2,2,5,146,12,3,79,119,39,136,62,91,66,4,6,98,5,2,2,2,2,1,39,30,2,6,110,51,119,88,0,2,66,8,0,65,166,31,37,0,4,83,1,1,4,107,12,3,45,48,135,53,78,39,1,11,76,65,1,0,20,1,1,36,31,0,0,80,114,8,143,34,0,74,134,32,0,59,140,34,18,1,0,77,91,1,10,58,38,10,128,35,128,46,45,98,0,0,0,25,0,0,17,0,0,18,34,0,0,149,66,30,104,123,1,14,87,51,0,50,93,42,25,0,4,116,30,0,1,70,5,0,112,75,57,127,90,50,64,0,4,53,2,0,0,56,0,0,53,20,0,0,93,14,88,56,0,24,66,35,0,9,142,40,5,0,0,49,3,0,12,104,21,7,110,47,131,32,127,114,0,18,30,19,0,0,78,0,0,97,34,0,0,95,44,2,26,164,50,148,54,4,126,49,9,3,29,23,0,11,145,30,12,70,43,146,48,78,91,10,6,41,4,0,0,12,0,2,15,48,0,1,84,103,27,104,140,13,11,33,48,1,4,105,56,41,1,6,80,25,1,6,132,12,6,86,164,3,42,107,116,37,112,5,1,76,20,0,0,21,1,2,73,16,2,0,10,191,16,136,39,20,111,103,0,3,36,8,0,60,124,77,175,0,8,58,31,6,2,148,15,0,67,98,104,22,98,39,39,1,5,85,3,0,2,11,0,0,84,4,0,0,59,6,78,49,0,16,42,31,0,60,133,78,22,0,1,63,33,0,17,107,12,2,48,145,0,32,133,45,46,100,156,180,123,50,129,96,75,40,99,89,131,99,156,83,48,4,87,39,40,58,0,7,66,16,0,0,5,0,0,12,8,0,0,59,30,46,108,0,10,100,45,0,100,56,68,115,4,11,47,40,0,7,112,4,3,144,30,122,45,84,69,4,22,94,10,0,0,0,0,0,4,10,1,6,22,45,127,138,2,0,71,48,0,51,79,91,30,0,61,66,20,0,81,117,17,70,128,28,210,51,135,19,0,34,36,10,0,39,2,0,54,37,56,8,83,78,114,200,64,78,0,103,6,76,96,85,1,28,134,0,0,109,61,52,52,12,130,80,87,29,0,28,8,127,40,0,0,95,40,1,10,64,15,0,52,89,112,147,22,20,41,88,164,81,24,36,52,0,106,2,90,156,34,47,0,18,113,18,24,55,57,88,52,11,25,4,13,75,7,76,110,4,17,70,19,1,80,191,14,14,86,96,110

Nearest PDB structures (foldseek):
  8eic-assembly1_A  TM=9.845E-01  e=4.204E-51  Homo sapiens
  1luj-assembly1_A  TM=9.696E-01  e=2.597E-48  Homo sapiens
  1g3j-assembly2_C  TM=9.761E-01  e=1.043E-41  Homo sapiens
  4r11-assembly2_C  TM=7.862E-01  e=8.338E-23  Caenorhabditis elegans
  1bk6-assembly2_B  TM=5.643E-01  e=7.225E-09  Saccharomyces cerevisiae

Foldseek 3Di:
DCPVVVVVVVVVCVVPD/DDDVCQVVLLCQCVDPPLVSVLVRLLCLLVLCPDPVCVVVCLVPLSRLLSLLVCCQDHDDDSSVLSSLSSLQSQLVPQSSLVSCVVSPNLLSLLVVLPVDDDSNLVSRLVSLLSCLPRPPPSLPVNVVSVNLLSLQVPLPDPDDVSLLSSLQNLLSNLPVDVVSLVVCVVNPHLLSLLVSLQDDDDPSNLLSSLSNLQSNLLPPPCLVVNLVSPNLLSLLVCCPPDPVSNNVSSLSNLLSNLQPNQPDDNCLVVLVRLLVQLPDPDPSSLLSSLSNLLSNLPDDACSLVSCVVSVNQLSLLVSCVVCDQVCSNLLSSLSNLLRSCDDYDCNLVSLVVCVVSVNQLVLQVCLDPPNADSSNLSSLSSLLSNLQNVVCLVVCVVNPNLVSLVVLLVVLCVPQVVQVDDPVRDQDAPSPDRSVSSLLRSLSSLLRSLQPPVVLCVCVVVVCLLPLQVLCPPPDPSSLLSSLRSLLSNCPDPVVLQVSVVSDLPPSLVPLLPDDDPSRVPSSVSSVPRHPDD/DWKWFFAVLLVVQLVVQPDDDRIDDPVVSVVSNVVSCVVVVQADVVPGQKGAAQPHSCCVQQVDRIDGNPPPPSVVVSRVPRIDTD

Sequence (621 aa):
ANDCFKAAWQCIIWLHQLATRAIPELTKLLNDEDQVVVNKAAVMVHQLSKKEASRHAIMRSPQMVSAIVRTMQNTNDVETARCTAGTLHNLSHHREGLLAIFKSGGIPALVKMLGSPVDSVLFYAITTLHNLLLHQEGAKMAVRLAGGLQKMVALLNKTNVKFLAITTDCLQILAYGNQESKLIILASGGPQALVNIMRTYTYEKLLWTTSRVLKVLSVCSSNKPAIVEAGGMQALGLHLTDPSQRLVQNCLWTLRNLSDAATKQEGMEGLLGTLVQLLGSDDINVVTCAAGILSNLTCNNYKNKMMVCQVGGIEALVRTVLRAGDREDITEPAICALRHLTSRHQEAEMAQNAVRLHYGLPVVVKLLHPPSHWPLIKATVGLIRNLALCPANHAPLREQGAIPRLVQLLVRAHQDTQRRTSMGGTQQQFVEGVRMEEIVEGCTGALHILARDVHNRIVIRGLNTIPLFVQLLYSPIENIQRVAAGVLCELAQDKEAAEAIEAEGATAPLTELLHSRNEGVATYAAAVLFRMSEDETLVRPKPLLLKLLKSVGAQKDTYTMKEVLFYLGQYIMTKRLYDEKQQHIVYCSNDLLGDLFGVPSFSVKEHRKIYTMIYRNLVVV

Radius of gyration: 36.7 Å; Cα contacts (8 Å, |Δi|>4): 811; chains: 3; bounding box: 78×70×103 Å